Protein AF-A0A2V8E215-F1 (afdb_monomer_lite)

Structure (mmCIF, N/CA/C/O backbone):
data_AF-A0A2V8E215-F1
#
_entry.id   AF-A0A2V8E215-F1
#
loop_
_atom_site.group_PDB
_atom_site.id
_atom_site.type_symbol
_atom_site.label_atom_id
_atom_site.label_alt_id
_atom_site.label_comp_id
_atom_site.label_asym_id
_atom_site.label_entity_id
_atom_site.label_seq_id
_atom_site.pdbx_PDB_ins_code
_atom_site.Cartn_x
_atom_site.Cartn_y
_atom_site.Cartn_z
_atom_site.occupancy
_atom_site.B_iso_or_equiv
_atom_site.auth_seq_id
_atom_site.auth_comp_id
_atom_site.auth_asym_id
_atom_site.auth_atom_id
_atom_site.pdbx_PDB_model_num
ATOM 1 N N . MET A 1 1 ? 35.241 -33.578 40.414 1.00 34.91 1 MET A N 1
ATOM 2 C CA . MET A 1 1 ? 35.474 -34.352 39.173 1.00 34.91 1 MET A CA 1
ATOM 3 C C . MET A 1 1 ? 35.827 -33.346 38.079 1.00 34.91 1 MET A C 1
ATOM 5 O O . MET A 1 1 ? 34.933 -32.633 37.658 1.00 34.91 1 MET A O 1
ATOM 9 N N . TRP A 1 2 ? 37.098 -32.922 37.975 1.00 32.09 2 TRP A N 1
ATOM 10 C CA . TRP A 1 2 ? 38.160 -33.421 37.055 1.00 32.09 2 TRP A CA 1
ATOM 11 C C . TRP A 1 2 ? 37.768 -33.309 35.569 1.00 32.09 2 TRP A C 1
ATOM 13 O O . TRP A 1 2 ? 36.709 -33.813 35.231 1.00 32.09 2 TRP A O 1
ATOM 23 N N . SER A 1 3 ? 38.526 -32.801 34.587 1.00 36.16 3 SER A N 1
ATOM 24 C CA . SER A 1 3 ? 39.755 -31.987 34.390 1.00 36.16 3 SER A CA 1
ATOM 25 C C . SER A 1 3 ? 39.821 -31.780 32.850 1.00 36.16 3 SER A C 1
ATOM 27 O O . SER A 1 3 ? 39.514 -32.712 32.121 1.00 36.16 3 SER A O 1
ATOM 29 N N . ARG A 1 4 ? 39.906 -30.565 32.289 1.00 43.28 4 ARG A N 1
ATOM 30 C CA . ARG A 1 4 ? 41.090 -29.861 31.728 1.00 43.28 4 ARG A CA 1
ATOM 31 C C . ARG A 1 4 ? 42.016 -30.621 30.732 1.00 43.28 4 ARG A C 1
ATOM 33 O O . ARG A 1 4 ? 42.616 -31.621 31.113 1.00 43.28 4 ARG A O 1
ATOM 40 N N . THR A 1 5 ? 42.321 -29.927 29.608 1.00 42.72 5 THR A N 1
ATOM 41 C CA . THR A 1 5 ? 43.557 -29.943 28.745 1.00 42.72 5 THR A CA 1
ATOM 42 C C . THR A 1 5 ? 43.636 -31.042 27.640 1.00 42.72 5 THR A C 1
ATOM 44 O O . THR A 1 5 ? 43.178 -32.142 27.891 1.00 42.72 5 THR A O 1
ATOM 47 N N . THR A 1 6 ? 44.144 -30.888 26.391 1.00 36.69 6 THR A N 1
ATOM 48 C CA . THR A 1 6 ? 45.171 -29.991 25.792 1.00 36.69 6 THR A CA 1
ATOM 49 C C . THR A 1 6 ? 45.180 -29.988 24.236 1.00 36.69 6 THR A C 1
ATOM 51 O O . THR A 1 6 ? 44.771 -30.946 23.593 1.00 36.69 6 THR A O 1
ATOM 54 N N . ILE A 1 7 ? 45.739 -28.893 23.702 1.00 42.56 7 ILE A N 1
ATOM 55 C CA . ILE A 1 7 ? 46.299 -28.496 22.382 1.00 42.56 7 ILE A CA 1
ATOM 56 C C . ILE A 1 7 ? 47.222 -29.526 21.681 1.00 42.56 7 ILE A C 1
ATOM 58 O O . ILE A 1 7 ? 48.009 -30.145 22.387 1.00 42.56 7 ILE A O 1
ATOM 62 N N . HIS A 1 8 ? 47.266 -29.558 20.327 1.00 30.64 8 HIS A N 1
ATOM 63 C CA . HIS A 1 8 ? 48.506 -29.652 19.502 1.00 30.64 8 HIS A CA 1
ATOM 64 C C . HIS A 1 8 ? 48.296 -29.409 17.977 1.00 30.64 8 HIS A C 1
ATOM 66 O O . HIS A 1 8 ? 47.576 -30.137 17.305 1.00 30.64 8 HIS A O 1
ATOM 72 N N . SER A 1 9 ? 49.007 -28.398 17.462 1.00 34.16 9 SER A N 1
ATOM 73 C CA . SER A 1 9 ? 49.649 -28.266 16.128 1.00 34.16 9 SER A CA 1
ATOM 74 C C . SER A 1 9 ? 51.180 -28.229 16.412 1.00 34.16 9 SER A C 1
ATOM 76 O O . SER A 1 9 ? 51.481 -27.994 17.589 1.00 34.16 9 SER A O 1
ATOM 78 N N . PRO A 1 10 ? 52.168 -28.342 15.472 1.00 55.50 10 PRO A N 1
ATOM 79 C CA . PRO A 1 10 ? 52.138 -27.885 14.066 1.00 55.50 10 PRO A CA 1
ATOM 80 C C . PRO A 1 10 ? 53.111 -28.582 13.042 1.00 55.50 10 PRO A C 1
ATOM 82 O O . PRO A 1 10 ? 53.795 -29.547 13.352 1.00 55.50 10 PRO A O 1
ATOM 85 N N . GLN A 1 11 ? 53.212 -27.962 11.848 1.00 35.22 11 GLN A N 1
ATOM 86 C CA . GLN A 1 11 ? 54.405 -27.738 10.983 1.00 35.22 11 GLN A CA 1
ATOM 87 C C . GLN A 1 11 ? 54.803 -28.652 9.785 1.00 35.22 11 GLN A C 1
ATOM 89 O O . GLN A 1 11 ? 55.190 -29.802 9.925 1.00 35.22 11 GLN A O 1
ATOM 94 N N . CYS A 1 12 ? 54.863 -27.967 8.622 1.00 28.34 12 CYS A N 1
ATOM 95 C CA . CYS A 1 12 ? 55.932 -27.859 7.602 1.00 28.34 12 CYS A CA 1
ATOM 96 C C . CYS A 1 12 ? 56.449 -29.060 6.782 1.00 28.34 12 CYS A C 1
ATOM 98 O O . CYS A 1 12 ? 57.133 -29.935 7.297 1.00 28.34 12 CYS A O 1
ATOM 100 N N . SER A 1 13 ? 56.389 -28.920 5.444 1.00 29.47 13 SER A N 1
ATOM 101 C CA . SER A 1 13 ? 57.581 -28.980 4.559 1.00 29.47 13 SER A CA 1
ATOM 102 C C . SER A 1 13 ? 57.294 -28.555 3.096 1.00 29.47 13 SER A C 1
ATOM 104 O O . SER A 1 13 ? 56.467 -29.121 2.394 1.00 29.47 13 SER A O 1
ATOM 106 N N . ARG A 1 14 ? 58.027 -27.528 2.642 1.00 34.22 14 ARG A N 1
ATOM 107 C CA . ARG A 1 14 ? 58.521 -27.266 1.261 1.00 34.22 14 ARG A CA 1
ATOM 108 C C . ARG A 1 14 ? 59.983 -27.801 1.211 1.00 34.22 14 ARG A C 1
ATOM 110 O O . ARG A 1 14 ? 60.491 -28.004 2.318 1.00 34.22 14 ARG A O 1
ATOM 117 N N . PRO A 1 15 ? 60.732 -27.939 0.073 1.00 54.72 15 PRO A N 1
ATOM 118 C CA . PRO A 1 15 ? 60.875 -26.921 -0.999 1.00 54.72 15 PRO A CA 1
ATOM 119 C C . PRO A 1 15 ? 61.371 -27.374 -2.419 1.00 54.72 15 PRO A C 1
ATOM 121 O O . PRO A 1 15 ? 61.569 -28.555 -2.674 1.00 54.72 15 PRO A O 1
ATOM 124 N N . ARG A 1 16 ? 61.688 -26.351 -3.256 1.00 34.25 16 ARG A N 1
ATOM 125 C CA . ARG A 1 16 ? 62.634 -26.256 -4.418 1.00 34.25 16 ARG A CA 1
ATOM 126 C C . ARG A 1 16 ? 62.145 -26.687 -5.818 1.00 34.25 16 ARG A C 1
ATOM 128 O O . ARG A 1 16 ? 61.412 -27.650 -5.922 1.00 34.25 16 ARG A O 1
ATOM 135 N N . SER A 1 17 ? 62.557 -26.093 -6.953 1.00 34.53 17 SER A N 1
ATOM 136 C CA . SER A 1 17 ? 63.258 -24.837 -7.342 1.00 34.53 17 SER A CA 1
ATOM 137 C C . SER A 1 17 ? 63.481 -24.830 -8.879 1.00 34.53 17 SER A C 1
ATOM 139 O O . SER A 1 17 ? 63.434 -25.900 -9.475 1.00 34.53 17 SER A O 1
ATOM 141 N N . SER A 1 18 ? 63.891 -23.673 -9.441 1.00 32.16 18 SER A N 1
ATOM 142 C CA . SER A 1 18 ? 64.603 -23.428 -10.734 1.00 32.16 18 SER A CA 1
ATOM 143 C C . SER A 1 18 ? 63.703 -23.158 -11.969 1.00 32.16 18 SER A C 1
ATOM 145 O O . SER A 1 18 ? 62.856 -23.979 -12.288 1.00 32.16 18 SER A O 1
ATOM 147 N N . SER A 1 19 ? 63.622 -21.924 -12.516 1.00 34.72 19 SER A N 1
ATOM 148 C CA . SER A 1 19 ? 64.576 -21.102 -13.332 1.00 34.72 19 SER A CA 1
ATOM 149 C C . SER A 1 19 ? 64.247 -21.249 -14.834 1.00 34.72 19 SER A C 1
ATOM 151 O O . SER A 1 19 ? 63.934 -22.359 -15.231 1.00 34.72 19 SER A O 1
ATOM 153 N N . SER A 1 20 ? 64.334 -20.307 -15.780 1.00 34.75 20 SER A N 1
ATOM 154 C CA . SER A 1 20 ? 64.657 -18.871 -15.908 1.00 34.75 20 SER A CA 1
ATOM 155 C C . SER A 1 20 ? 64.659 -18.545 -17.430 1.00 34.75 20 SER A C 1
ATOM 157 O O . SER A 1 20 ? 64.735 -19.480 -18.222 1.00 34.75 20 SER A O 1
ATOM 159 N N . CYS A 1 21 ? 64.717 -17.250 -17.799 1.00 29.28 21 CYS A N 1
ATOM 160 C CA . CYS A 1 21 ? 65.155 -16.669 -19.100 1.00 29.28 21 CYS A CA 1
ATOM 161 C C . CYS A 1 21 ? 64.107 -16.600 -20.246 1.00 29.28 21 CYS A C 1
ATOM 163 O O . CYS A 1 21 ? 63.598 -17.627 -20.668 1.00 29.28 21 CYS A O 1
ATOM 165 N N . SER A 1 22 ? 63.582 -15.440 -20.687 1.00 34.72 22 SER A N 1
ATOM 166 C CA . SER A 1 22 ? 64.134 -14.176 -21.259 1.00 34.72 22 SER A CA 1
ATOM 167 C C . SER A 1 22 ? 64.090 -14.101 -22.803 1.00 34.72 22 SER A C 1
ATOM 169 O O . SER A 1 22 ? 64.659 -14.950 -23.474 1.00 34.72 22 SER A O 1
ATOM 171 N N . ALA A 1 23 ? 63.442 -13.043 -23.334 1.00 31.84 23 ALA A N 1
ATOM 172 C CA . ALA A 1 23 ? 63.911 -12.111 -24.389 1.00 31.84 23 ALA A CA 1
ATOM 173 C C . ALA A 1 23 ? 62.813 -11.627 -25.379 1.00 31.84 23 ALA A C 1
ATOM 175 O O . ALA A 1 23 ? 62.079 -12.412 -25.969 1.00 31.84 23 ALA A O 1
ATOM 176 N N . CYS A 1 24 ? 62.750 -10.297 -25.546 1.00 31.42 24 CYS A N 1
ATOM 177 C CA . CYS A 1 24 ? 61.963 -9.493 -26.502 1.00 31.42 24 CYS A CA 1
ATOM 178 C C . CYS A 1 24 ? 62.697 -9.358 -27.882 1.00 31.42 24 CYS A C 1
ATOM 180 O O . CYS A 1 24 ? 63.672 -10.070 -28.097 1.00 31.42 24 CYS A O 1
ATOM 182 N N . PRO A 1 25 ? 62.449 -8.323 -28.723 1.00 61.31 25 PRO A N 1
ATOM 183 C CA . PRO A 1 25 ? 61.347 -8.084 -29.678 1.00 61.31 25 PRO A CA 1
ATOM 184 C C . PRO A 1 25 ? 61.861 -7.766 -31.119 1.00 61.31 25 PRO A C 1
ATOM 186 O O . PRO A 1 25 ? 63.065 -7.654 -31.332 1.00 61.31 25 PRO A O 1
ATOM 189 N N . GLY A 1 26 ? 60.984 -7.482 -32.102 1.00 31.62 26 GLY A N 1
ATOM 190 C CA . GLY A 1 26 ? 61.411 -6.682 -33.270 1.00 31.62 26 GLY A CA 1
ATOM 191 C C . GLY A 1 26 ? 60.550 -6.664 -34.546 1.00 31.62 26 GLY A C 1
ATOM 192 O O . GLY A 1 26 ? 60.222 -7.706 -35.093 1.00 31.62 26 GLY A O 1
ATOM 193 N N . ALA A 1 27 ? 60.356 -5.433 -35.052 1.00 32.19 27 ALA A N 1
ATOM 194 C CA . ALA A 1 27 ? 60.267 -4.999 -36.462 1.00 32.19 27 ALA A CA 1
ATOM 195 C C . ALA A 1 27 ? 58.908 -4.934 -37.218 1.00 32.19 27 ALA A C 1
ATOM 197 O O . ALA A 1 27 ? 58.490 -5.847 -37.917 1.00 32.19 27 ALA A O 1
ATOM 198 N N . SER A 1 28 ? 58.277 -3.750 -37.129 1.00 36.12 28 SER A N 1
ATOM 199 C CA . SER A 1 28 ? 57.939 -2.802 -38.225 1.00 36.12 28 SER A CA 1
ATOM 200 C C . SER A 1 28 ? 58.040 -3.262 -39.696 1.00 36.12 28 SER A C 1
ATOM 202 O O . SER A 1 28 ? 59.124 -3.654 -40.106 1.00 36.12 28 SER A O 1
ATOM 204 N N . ILE A 1 29 ? 56.997 -2.974 -40.508 1.00 35.50 29 ILE A N 1
ATOM 205 C CA . ILE A 1 29 ? 57.019 -2.189 -41.779 1.00 35.50 29 ILE A CA 1
ATOM 206 C C . ILE A 1 29 ? 55.559 -1.884 -42.246 1.00 35.50 29 ILE A C 1
ATOM 208 O O . ILE A 1 29 ? 54.687 -2.746 -42.228 1.00 35.50 29 ILE A O 1
ATOM 212 N N . ARG A 1 30 ? 55.298 -0.621 -42.628 1.00 38.44 30 ARG A N 1
ATOM 213 C CA . ARG A 1 30 ? 54.101 -0.027 -43.304 1.00 38.44 30 ARG A CA 1
ATOM 214 C C . ARG A 1 30 ? 54.306 -0.049 -44.849 1.00 38.44 30 ARG A C 1
ATOM 216 O O . ARG A 1 30 ? 55.418 -0.368 -45.251 1.00 38.44 30 ARG A O 1
ATOM 223 N N . PRO A 1 31 ? 53.457 0.553 -45.721 1.00 56.72 31 PRO A N 1
ATOM 224 C CA . PRO A 1 31 ? 51.984 0.694 -45.816 1.00 56.72 31 PRO A CA 1
ATOM 225 C C . PRO A 1 31 ? 51.452 0.401 -47.260 1.00 56.72 31 PRO A C 1
ATOM 227 O O . PRO A 1 31 ? 52.256 0.269 -48.172 1.00 56.72 31 PRO A O 1
ATOM 230 N N . ALA A 1 32 ? 50.126 0.417 -47.513 1.00 35.56 32 ALA A N 1
ATOM 231 C CA . ALA A 1 32 ? 49.523 1.003 -48.739 1.00 35.56 32 ALA A CA 1
ATOM 232 C C . ALA A 1 32 ? 47.973 0.937 -48.797 1.00 35.56 32 ALA A C 1
ATOM 234 O O . ALA A 1 32 ? 47.359 -0.061 -48.439 1.00 35.56 32 ALA A O 1
ATOM 235 N N . SER A 1 33 ? 47.401 2.024 -49.338 1.00 37.78 33 SER A N 1
ATOM 236 C CA . SER A 1 33 ? 46.150 2.165 -50.122 1.00 37.78 33 SER A CA 1
ATOM 237 C C . SER A 1 33 ? 44.753 1.919 -49.504 1.00 37.78 33 SER A C 1
ATOM 239 O O . SER A 1 33 ? 44.232 0.811 -49.470 1.00 37.78 33 SER A O 1
ATOM 241 N N . ARG A 1 34 ? 44.092 3.044 -49.174 1.00 39.44 34 ARG A N 1
ATOM 242 C CA . ARG A 1 34 ? 42.661 3.375 -49.441 1.00 39.44 34 ARG A CA 1
ATOM 243 C C . ARG A 1 34 ? 42.437 3.609 -50.966 1.00 39.44 34 ARG A C 1
ATOM 245 O O . ARG A 1 34 ? 43.461 3.646 -51.648 1.00 39.44 34 ARG A O 1
ATOM 252 N N . PRO A 1 35 ? 41.227 3.914 -51.520 1.00 50.28 35 PRO A N 1
ATOM 253 C CA . PRO A 1 35 ? 39.895 4.170 -50.912 1.00 50.28 35 PRO A CA 1
ATOM 254 C C . PRO A 1 35 ? 38.684 3.510 -51.637 1.00 50.28 35 PRO A C 1
ATOM 256 O O . PRO A 1 35 ? 38.792 3.107 -52.787 1.00 50.28 35 PRO A O 1
ATOM 259 N N . ALA A 1 36 ? 37.487 3.536 -51.030 1.00 35.44 36 ALA A N 1
ATOM 260 C CA . ALA A 1 36 ? 36.226 3.746 -51.765 1.00 35.44 36 ALA A CA 1
ATOM 261 C C . ALA A 1 36 ? 35.088 4.178 -50.822 1.00 35.44 36 ALA A C 1
ATOM 263 O O . ALA A 1 36 ? 34.674 3.447 -49.925 1.00 35.44 36 ALA A O 1
ATOM 264 N N . THR A 1 37 ? 34.604 5.394 -51.046 1.00 41.62 37 THR A N 1
ATOM 265 C CA . THR A 1 37 ? 33.376 5.995 -50.506 1.00 41.62 37 THR A CA 1
ATOM 266 C C . THR A 1 37 ? 32.181 5.560 -51.368 1.00 41.62 37 THR A C 1
ATOM 268 O O . THR A 1 37 ? 32.361 5.353 -52.569 1.00 41.62 37 THR A O 1
ATOM 271 N N . PRO A 1 38 ? 30.949 5.557 -50.834 1.00 48.75 38 PRO A N 1
ATOM 272 C CA . PRO A 1 38 ? 29.887 6.221 -51.590 1.00 48.75 38 PRO A CA 1
ATOM 273 C C . PRO A 1 38 ? 29.023 7.138 -50.716 1.00 48.75 38 PRO A C 1
ATOM 275 O O . PRO A 1 38 ? 28.627 6.806 -49.601 1.00 48.75 38 PRO A O 1
ATOM 278 N N . GLN A 1 39 ? 28.746 8.318 -51.266 1.00 41.28 39 GLN A N 1
ATOM 279 C CA . GLN A 1 39 ? 27.777 9.297 -50.779 1.00 41.28 39 GLN A CA 1
ATOM 280 C C . GLN A 1 39 ? 26.418 9.135 -51.504 1.00 41.28 39 GLN A C 1
ATOM 282 O O . GLN A 1 39 ? 26.340 8.411 -52.498 1.00 41.28 39 GLN A O 1
ATOM 287 N N . PRO A 1 40 ? 25.343 9.771 -50.995 1.00 49.12 40 PRO A N 1
ATOM 288 C CA . PRO A 1 40 ? 23.952 9.390 -51.230 1.00 49.12 40 PRO A CA 1
ATOM 289 C C . PRO A 1 40 ? 23.326 10.098 -52.437 1.00 49.12 40 PRO A C 1
ATOM 291 O O . PRO A 1 40 ? 23.735 11.195 -52.813 1.00 49.12 40 PRO A O 1
ATOM 294 N N . THR A 1 41 ? 22.260 9.517 -52.993 1.00 39.25 41 THR A N 1
ATOM 295 C CA . THR A 1 41 ? 21.369 10.207 -53.935 1.00 39.25 41 THR A CA 1
ATOM 296 C C . THR A 1 41 ? 19.912 10.100 -53.482 1.00 39.25 41 THR A C 1
ATOM 298 O O . THR A 1 41 ? 19.399 9.024 -53.194 1.00 39.25 41 THR A O 1
ATOM 301 N N . SER A 1 42 ? 19.262 11.259 -53.439 1.00 40.28 42 SER A N 1
ATOM 302 C CA . SER A 1 42 ? 17.817 11.499 -53.347 1.00 40.28 42 SER A CA 1
ATOM 303 C C . SER A 1 42 ? 17.498 12.615 -54.364 1.00 40.28 42 SER A C 1
ATOM 305 O O . SER A 1 42 ? 18.421 13.282 -54.831 1.00 40.28 42 SER A O 1
ATOM 307 N N . PRO A 1 43 ? 16.231 12.999 -54.586 1.00 55.28 43 PRO A N 1
ATOM 308 C CA . PRO A 1 43 ? 15.152 12.250 -55.221 1.00 55.28 43 PRO A CA 1
ATOM 309 C C . PRO A 1 43 ? 14.660 12.973 -56.498 1.00 55.28 43 PRO A C 1
ATOM 311 O O . PRO A 1 43 ? 14.837 14.181 -56.652 1.00 55.28 43 PRO A O 1
ATOM 314 N N . CYS A 1 44 ? 13.962 12.268 -57.394 1.00 34.03 44 CYS A N 1
ATOM 315 C CA . CYS A 1 44 ? 13.222 12.898 -58.493 1.00 34.03 44 CYS A CA 1
ATOM 316 C C . CYS A 1 44 ? 11.710 12.716 -58.355 1.00 34.03 44 CYS A C 1
ATOM 318 O O . CYS A 1 44 ? 11.194 11.735 -57.829 1.00 34.03 44 CYS A O 1
ATOM 320 N N . ARG A 1 45 ? 11.030 13.765 -58.803 1.00 33.62 45 ARG A N 1
ATOM 321 C CA . ARG A 1 45 ? 9.644 14.154 -58.576 1.00 33.62 45 ARG A CA 1
ATOM 322 C C . ARG A 1 45 ? 8.836 13.889 -59.855 1.00 33.62 45 ARG A C 1
ATOM 324 O O . ARG A 1 45 ? 9.372 14.067 -60.941 1.00 33.62 45 ARG A O 1
ATOM 331 N N . ARG A 1 46 ? 7.522 13.706 -59.661 1.00 33.91 46 ARG A N 1
ATOM 332 C CA . ARG A 1 46 ? 6.367 14.118 -60.500 1.00 33.91 46 ARG A CA 1
ATOM 333 C C . ARG A 1 46 ? 5.639 13.100 -61.404 1.00 33.91 46 ARG A C 1
ATOM 335 O O . ARG A 1 46 ? 6.208 12.520 -62.314 1.00 33.91 46 ARG A O 1
ATOM 342 N N . SER A 1 47 ? 4.310 13.159 -61.197 1.00 33.69 47 SER A N 1
ATOM 343 C CA . SER A 1 47 ? 3.156 13.026 -62.117 1.00 33.69 47 SER A CA 1
ATOM 344 C C . SER A 1 47 ? 2.852 11.647 -62.711 1.00 33.69 47 SER A C 1
ATOM 346 O O . SER A 1 47 ? 3.733 11.022 -63.266 1.00 33.69 47 SER A O 1
ATOM 348 N N . GLY A 1 48 ? 1.615 11.145 -62.709 1.00 30.70 48 GLY A N 1
ATOM 349 C CA . GLY A 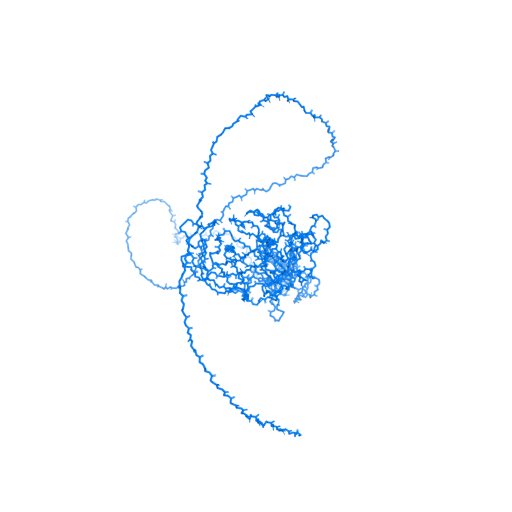1 48 ? 0.325 11.694 -62.288 1.00 30.70 48 GLY A CA 1
ATOM 350 C C . GLY A 1 48 ? -0.833 10.844 -62.846 1.00 30.70 48 GLY A C 1
ATOM 351 O O . GLY A 1 48 ? -0.595 9.919 -63.609 1.00 30.70 48 GLY A O 1
ATOM 352 N N . GLN A 1 49 ? -2.057 11.272 -62.512 1.00 36.19 49 GLN A N 1
ATOM 353 C CA . GLN A 1 49 ? -3.360 10.952 -63.130 1.00 36.19 49 GLN A CA 1
ATOM 354 C C . GLN A 1 49 ? -4.104 9.678 -62.687 1.00 36.19 49 GLN A C 1
ATOM 356 O O . GLN A 1 49 ? -3.584 8.572 -62.734 1.00 36.19 49 GLN A O 1
ATOM 361 N N . GLY A 1 50 ? -5.382 9.877 -62.324 1.00 30.48 50 GLY A N 1
ATOM 362 C CA . GLY A 1 50 ? -6.381 8.811 -62.202 1.00 30.48 50 GLY A CA 1
ATOM 363 C C . GLY A 1 50 ? -7.503 9.047 -61.180 1.00 30.48 50 GLY A C 1
ATOM 364 O O . GLY A 1 50 ? -7.648 8.247 -60.266 1.00 30.48 50 GLY A O 1
ATOM 365 N N . ALA A 1 51 ? -8.293 10.120 -61.317 1.00 34.84 51 ALA A N 1
ATOM 366 C CA . ALA A 1 51 ? -9.670 10.180 -60.782 1.00 34.84 51 ALA A CA 1
ATOM 367 C C . ALA A 1 51 ? -10.630 9.491 -61.788 1.00 34.84 51 ALA A C 1
ATOM 369 O O . ALA A 1 51 ? -10.261 9.418 -62.964 1.00 34.84 51 ALA A O 1
ATOM 370 N N . PRO A 1 52 ? -11.812 8.967 -61.388 1.00 51.94 52 PRO A N 1
ATOM 371 C CA . PRO A 1 52 ? -13.012 9.793 -61.119 1.00 51.94 52 PRO A CA 1
ATOM 372 C C . PRO A 1 52 ? -13.824 9.319 -59.886 1.00 51.94 52 PRO A C 1
ATOM 374 O O . PRO A 1 52 ? -13.795 8.157 -59.504 1.00 51.94 52 PRO A O 1
ATOM 377 N N . ASP A 1 53 ? -14.387 10.209 -59.067 1.00 37.09 53 ASP A N 1
ATOM 378 C CA . ASP A 1 53 ? -15.734 10.817 -59.141 1.00 37.09 53 ASP A CA 1
ATOM 379 C C . ASP A 1 53 ? -16.915 9.830 -59.295 1.00 37.09 53 ASP A C 1
ATOM 381 O O . ASP A 1 53 ? -17.205 9.343 -60.386 1.00 37.09 53 ASP A O 1
ATOM 385 N N . SER A 1 54 ? -17.676 9.630 -58.208 1.00 40.31 54 SER A N 1
ATOM 386 C CA . SER A 1 54 ? -19.107 9.315 -58.293 1.00 40.31 54 SER A CA 1
ATOM 387 C C . SER A 1 54 ? -19.891 9.817 -57.071 1.00 40.31 54 SER A C 1
ATOM 389 O O . SER A 1 54 ? -19.879 9.256 -55.976 1.00 40.31 54 SER A O 1
ATOM 391 N N . ARG A 1 55 ? -20.599 10.911 -57.339 1.00 35.22 55 ARG A N 1
ATOM 392 C CA . ARG A 1 55 ? -21.695 11.587 -56.635 1.00 35.22 55 ARG A CA 1
ATOM 393 C C . ARG A 1 55 ? -22.740 10.714 -55.906 1.00 35.22 55 ARG A C 1
ATOM 395 O O . ARG A 1 55 ? -23.241 9.734 -56.439 1.00 35.22 55 ARG A O 1
ATOM 402 N N . ARG A 1 56 ? -23.243 11.317 -54.813 1.00 38.53 56 ARG A N 1
ATOM 403 C CA . ARG A 1 56 ? -24.646 11.408 -54.323 1.00 38.53 56 ARG A CA 1
ATOM 404 C C . ARG A 1 56 ? -25.467 10.118 -54.145 1.00 38.53 56 ARG A C 1
ATOM 406 O O . ARG A 1 56 ? -25.921 9.540 -55.123 1.00 38.53 56 ARG A O 1
ATOM 413 N N . ARG A 1 57 ? -26.014 9.955 -52.927 1.00 34.69 57 ARG A N 1
ATOM 414 C CA . ARG A 1 57 ? -27.480 9.905 -52.698 1.00 34.69 57 ARG A CA 1
ATOM 415 C C . ARG A 1 57 ? -27.860 10.146 -51.229 1.00 34.69 57 ARG A C 1
ATOM 417 O O . ARG A 1 57 ? -27.339 9.519 -50.320 1.00 34.69 57 ARG A O 1
ATOM 424 N N . ARG A 1 58 ? -28.803 11.075 -51.039 1.00 39.38 58 ARG A N 1
ATOM 425 C CA . ARG A 1 58 ? -29.623 11.274 -49.832 1.00 39.38 58 ARG A CA 1
ATOM 426 C C . ARG A 1 58 ? -30.765 10.246 -49.808 1.00 39.38 58 ARG A C 1
ATOM 428 O O . ARG A 1 58 ? -31.314 9.984 -50.876 1.00 39.38 58 ARG A O 1
ATOM 435 N N . ARG A 1 59 ? -31.167 9.793 -48.612 1.00 33.22 59 ARG A N 1
ATOM 436 C CA . ARG A 1 59 ? -32.523 9.389 -48.129 1.00 33.22 59 ARG A CA 1
ATOM 437 C C . ARG A 1 59 ? -32.309 8.806 -46.715 1.00 33.22 59 ARG A C 1
ATOM 439 O O . ARG A 1 59 ? -31.445 7.958 -46.576 1.00 33.22 59 ARG A O 1
ATOM 446 N N . ALA A 1 60 ? -32.794 9.367 -45.605 1.00 34.75 60 ALA A N 1
ATOM 447 C CA . ALA A 1 60 ? -34.161 9.651 -45.144 1.00 34.75 60 ALA A CA 1
ATOM 448 C C . ALA A 1 60 ? -35.003 8.390 -44.851 1.00 34.75 60 ALA A C 1
ATOM 450 O O . ALA A 1 60 ? -35.207 7.591 -45.760 1.00 34.75 60 ALA A O 1
ATOM 451 N N . LEU A 1 61 ? -35.568 8.367 -43.624 1.00 35.47 61 LEU A N 1
ATOM 452 C CA . LEU A 1 61 ? -36.579 7.453 -43.039 1.00 35.47 61 LEU A CA 1
ATOM 453 C C . LEU A 1 61 ? -35.984 6.116 -42.537 1.00 35.47 61 LEU A C 1
ATOM 455 O O . LEU A 1 61 ? -35.119 5.560 -43.192 1.00 35.47 61 LEU A O 1
ATOM 459 N N . SER A 1 62 ? -36.320 5.559 -41.368 1.00 32.09 62 SER A N 1
ATOM 460 C CA . SER A 1 62 ? -37.581 5.580 -40.610 1.00 32.09 62 SER A CA 1
ATOM 461 C C . SER A 1 62 ? -37.387 5.065 -39.168 1.00 32.09 62 SER A C 1
ATOM 463 O O . SER A 1 62 ? -36.580 4.174 -38.919 1.00 32.09 62 SER A O 1
ATOM 465 N N . ARG A 1 63 ? -38.192 5.602 -38.237 1.00 35.31 63 ARG A N 1
ATOM 466 C CA . ARG A 1 63 ? -38.527 5.023 -36.917 1.00 35.31 63 ARG A CA 1
ATOM 467 C C . ARG A 1 63 ? -39.203 3.644 -37.061 1.00 35.31 63 ARG A C 1
ATOM 469 O O . ARG A 1 63 ? -39.800 3.387 -38.105 1.00 35.31 63 ARG A O 1
ATOM 476 N N . PRO A 1 64 ? -39.245 2.849 -35.975 1.00 42.41 64 PRO A N 1
ATOM 477 C CA . PRO A 1 64 ? -40.555 2.616 -35.359 1.00 42.41 64 PRO A CA 1
ATOM 478 C C . PRO A 1 64 ? -40.564 2.712 -33.816 1.00 42.41 64 PRO A C 1
ATOM 480 O O . PRO A 1 64 ? -39.789 2.085 -33.104 1.00 42.41 64 PRO A O 1
ATOM 483 N N . THR A 1 65 ? -41.493 3.538 -33.335 1.00 32.38 65 THR A N 1
ATOM 484 C CA . THR A 1 65 ? -42.430 3.343 -32.203 1.00 32.38 65 THR A CA 1
ATOM 485 C C . THR A 1 65 ? -43.156 1.988 -32.318 1.00 32.38 65 THR A C 1
ATOM 487 O O . THR A 1 65 ? -43.379 1.566 -33.443 1.00 32.38 65 THR A O 1
ATOM 490 N N . SER A 1 66 ? -43.649 1.242 -31.327 1.00 31.92 66 SER A N 1
ATOM 491 C CA . SER A 1 66 ? -43.926 1.356 -29.888 1.00 31.92 66 SER A CA 1
ATOM 492 C C . SER A 1 66 ? -44.343 -0.053 -29.424 1.00 31.92 66 SER A C 1
ATOM 494 O O . SER A 1 66 ? -44.945 -0.765 -30.222 1.00 31.92 66 SER A O 1
ATOM 496 N N . ALA A 1 67 ? -44.178 -0.410 -28.148 1.00 32.91 67 ALA A N 1
ATOM 497 C CA . ALA A 1 67 ? -45.218 -1.135 -27.402 1.00 32.91 67 ALA A CA 1
ATOM 498 C C . ALA A 1 67 ? -44.907 -1.111 -25.902 1.00 32.91 67 ALA A C 1
ATOM 500 O O . ALA A 1 67 ? -43.901 -1.638 -25.438 1.00 32.91 67 ALA A O 1
ATOM 501 N N . ALA A 1 68 ? -45.794 -0.447 -25.171 1.00 32.38 68 ALA A N 1
ATOM 502 C CA . ALA A 1 68 ? -45.833 -0.379 -23.727 1.00 32.38 68 ALA A CA 1
ATOM 503 C C . ALA A 1 68 ? -46.561 -1.601 -23.154 1.00 32.38 68 ALA A C 1
ATOM 505 O O . ALA A 1 68 ? -47.550 -2.065 -23.719 1.00 32.38 68 ALA A O 1
ATOM 506 N N . THR A 1 69 ? -46.164 -2.043 -21.966 1.00 31.80 69 THR A N 1
ATOM 507 C CA . THR A 1 69 ? -47.112 -2.597 -20.994 1.00 31.80 69 THR A CA 1
ATOM 508 C C . THR A 1 69 ? -46.678 -2.128 -19.614 1.00 31.80 69 THR A C 1
ATOM 510 O O . THR A 1 69 ? -45.532 -2.302 -19.209 1.00 31.80 69 THR A O 1
ATOM 513 N N . ALA A 1 70 ? -47.589 -1.427 -18.949 1.00 31.44 70 ALA A N 1
ATOM 514 C CA . ALA A 1 70 ? -47.422 -0.854 -17.628 1.00 31.44 70 ALA A CA 1
ATOM 515 C C . ALA A 1 70 ? -48.126 -1.719 -16.570 1.00 31.44 70 ALA A C 1
ATOM 517 O O . ALA A 1 70 ? -48.960 -2.557 -16.903 1.00 31.44 70 ALA A O 1
ATOM 518 N N . ILE A 1 71 ? -47.872 -1.334 -15.312 1.00 29.38 71 ILE A N 1
ATOM 519 C CA . ILE A 1 71 ? -48.638 -1.572 -14.074 1.00 29.38 71 ILE A CA 1
ATOM 520 C C . ILE A 1 71 ? -48.046 -2.665 -13.160 1.00 29.38 71 ILE A C 1
ATOM 522 O O . ILE A 1 71 ? -48.336 -3.843 -13.300 1.00 29.38 71 ILE A O 1
ATOM 526 N N . PHE A 1 72 ? -47.280 -2.251 -12.142 1.00 29.88 72 PHE A N 1
ATOM 527 C CA . PHE A 1 72 ? -47.818 -2.122 -10.779 1.00 29.88 72 PHE A CA 1
ATOM 528 C C . PHE A 1 72 ? -46.939 -1.203 -9.914 1.00 29.88 72 PHE A C 1
ATOM 530 O O . PHE A 1 72 ? -45.713 -1.213 -9.956 1.00 29.88 72 PHE A O 1
ATOM 537 N N . SER A 1 73 ? -47.627 -0.355 -9.163 1.00 32.16 73 SER A N 1
ATOM 538 C CA . SER A 1 73 ? -47.144 0.708 -8.291 1.00 32.16 73 SER A CA 1
ATOM 539 C C . SER A 1 73 ? -46.661 0.210 -6.927 1.00 32.16 73 SER A C 1
ATOM 541 O O . SER A 1 73 ? -47.380 -0.541 -6.275 1.00 32.16 73 SER A O 1
ATOM 543 N N . ALA A 1 74 ? -45.569 0.781 -6.409 1.00 33.75 74 ALA A N 1
ATOM 544 C CA . ALA A 1 74 ? -45.390 0.976 -4.969 1.00 33.75 74 ALA A CA 1
ATOM 545 C C . ALA A 1 74 ? -44.549 2.235 -4.692 1.00 33.75 74 ALA A C 1
ATOM 547 O O . ALA A 1 74 ? -43.370 2.324 -5.022 1.00 33.75 74 ALA A O 1
ATOM 548 N N . ARG A 1 75 ? -45.210 3.230 -4.091 1.00 31.84 75 ARG A N 1
ATOM 549 C CA . ARG A 1 75 ? -44.644 4.466 -3.536 1.00 31.84 75 ARG A CA 1
ATOM 550 C C . ARG A 1 75 ? -43.618 4.159 -2.439 1.00 31.84 75 ARG A C 1
ATOM 552 O O . ARG A 1 75 ? -43.956 3.433 -1.511 1.00 31.84 75 ARG A O 1
ATOM 559 N N . ARG A 1 76 ? -42.479 4.860 -2.448 1.00 35.41 76 ARG A N 1
ATOM 560 C CA . ARG A 1 76 ? -41.817 5.466 -1.269 1.00 35.41 76 ARG A CA 1
ATOM 561 C C . ARG A 1 76 ? -40.809 6.512 -1.769 1.00 35.41 76 ARG A C 1
ATOM 563 O O . ARG A 1 76 ? -40.071 6.257 -2.712 1.00 35.41 76 ARG A O 1
ATOM 570 N N . GLY A 1 77 ? -40.907 7.728 -1.230 1.00 31.44 77 GLY A N 1
ATOM 571 C CA . GLY A 1 77 ? -40.309 8.943 -1.796 1.00 31.44 77 GLY A CA 1
ATOM 572 C C . GLY A 1 77 ? -38.800 9.108 -1.560 1.00 31.44 77 GLY A C 1
ATOM 573 O O . GLY A 1 77 ? -38.243 8.451 -0.683 1.00 31.44 77 GLY A O 1
ATOM 574 N N . PRO A 1 78 ? -38.138 10.012 -2.306 1.00 35.62 78 PRO A N 1
ATOM 575 C CA . PRO A 1 78 ? -36.742 10.353 -2.079 1.00 35.62 78 PRO A CA 1
ATOM 576 C C . PRO A 1 78 ? -36.606 11.540 -1.114 1.00 35.62 78 PRO A C 1
ATOM 578 O O . PRO A 1 78 ? -37.071 12.649 -1.384 1.00 35.62 78 PRO A O 1
ATOM 581 N N . VAL A 1 79 ? -35.916 11.308 0.002 1.00 39.16 79 VAL A N 1
ATOM 582 C CA . VAL A 1 79 ? -35.344 12.364 0.846 1.00 39.16 79 VAL A CA 1
ATOM 583 C C . VAL A 1 79 ? -34.109 12.908 0.126 1.00 39.16 79 VAL A C 1
ATOM 585 O O . VAL A 1 79 ? -33.177 12.166 -0.173 1.00 39.16 79 VAL A O 1
ATOM 588 N N . ARG A 1 80 ? -34.117 14.206 -0.188 1.00 33.16 80 ARG A N 1
ATOM 589 C CA . ARG A 1 80 ? -32.959 14.945 -0.710 1.00 33.16 80 ARG A CA 1
ATOM 590 C C . ARG A 1 80 ? -31.995 15.269 0.439 1.00 33.16 80 ARG A C 1
ATOM 592 O O . ARG A 1 80 ? -32.447 15.893 1.396 1.00 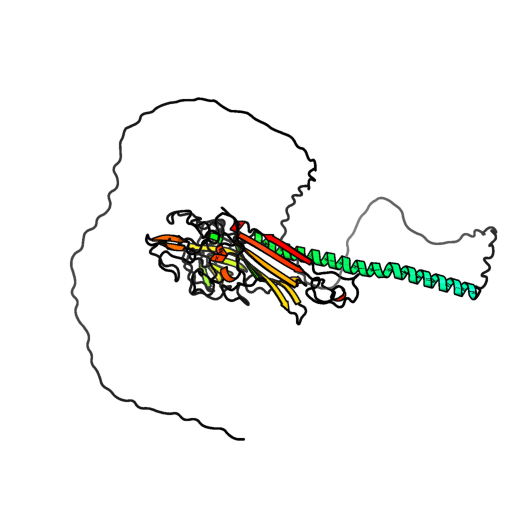33.16 80 ARG A O 1
ATOM 599 N N . PRO A 1 81 ? -30.685 15.003 0.325 1.00 37.94 81 PRO A N 1
ATOM 600 C CA . PRO A 1 81 ? -29.680 15.765 1.045 1.00 37.94 81 PRO A CA 1
ATOM 601 C C . PRO A 1 81 ? -29.163 16.918 0.176 1.00 37.94 81 PRO A C 1
ATOM 603 O O . PRO A 1 81 ? -28.896 16.781 -1.018 1.00 37.94 81 PRO A O 1
ATOM 606 N N . SER A 1 82 ? -29.066 18.082 0.805 1.00 34.66 82 SER A N 1
ATOM 607 C CA . SER A 1 82 ? -28.554 19.335 0.266 1.00 34.66 82 SER A CA 1
ATOM 608 C C . SER A 1 82 ? -27.065 19.258 -0.081 1.00 34.66 82 SER A C 1
ATOM 610 O O . SER A 1 82 ? -26.238 18.892 0.752 1.00 34.66 82 SER A O 1
ATOM 612 N N . LEU A 1 83 ? -26.738 19.692 -1.298 1.00 35.50 83 LEU A N 1
ATOM 613 C CA . LEU A 1 83 ? -25.394 20.027 -1.759 1.00 35.50 83 LEU A CA 1
ATOM 614 C C . LEU A 1 83 ? -24.857 21.236 -0.980 1.00 35.50 83 LEU A C 1
ATOM 616 O O . LEU A 1 83 ? -25.305 22.362 -1.182 1.00 35.50 83 LEU A O 1
ATOM 620 N N . GLY A 1 84 ? -23.879 20.996 -0.111 1.00 30.84 84 GLY A N 1
ATOM 621 C CA . GLY A 1 84 ? -23.016 22.021 0.466 1.00 30.84 84 GLY A CA 1
ATOM 622 C C . GLY A 1 84 ? -21.609 21.876 -0.099 1.00 30.84 84 GLY A C 1
ATOM 623 O O . GLY A 1 84 ? -20.788 21.164 0.464 1.00 30.84 84 GLY A O 1
ATOM 624 N N . ALA A 1 85 ? -21.335 22.538 -1.222 1.00 32.69 85 ALA A N 1
ATOM 625 C CA . ALA A 1 85 ? -19.977 22.752 -1.700 1.00 32.69 85 ALA A CA 1
ATOM 626 C C . ALA A 1 85 ? -19.363 23.916 -0.916 1.00 32.69 85 ALA A C 1
ATOM 628 O O . ALA A 1 85 ? -19.804 25.052 -1.086 1.00 32.69 85 ALA A O 1
ATOM 629 N N . ARG A 1 86 ? -18.348 23.654 -0.084 1.00 33.44 86 ARG A N 1
ATOM 630 C CA . ARG A 1 86 ? -17.349 24.659 0.302 1.00 33.44 86 ARG A CA 1
ATOM 631 C C . ARG A 1 86 ? -15.974 24.021 0.447 1.00 33.44 86 ARG A C 1
ATOM 633 O O . ARG A 1 86 ? -15.755 23.109 1.232 1.00 33.44 86 ARG A O 1
ATOM 640 N N . SER A 1 87 ? -15.090 24.555 -0.374 1.00 32.28 87 SER A N 1
ATOM 641 C CA . SER A 1 87 ? -13.651 24.392 -0.457 1.00 32.28 87 SER A CA 1
ATOM 642 C C . SER A 1 87 ? -12.967 24.673 0.883 1.00 32.28 87 SER A C 1
ATOM 644 O O . SER A 1 87 ? -13.288 25.664 1.536 1.00 32.28 87 SER A O 1
ATOM 646 N N . ALA A 1 88 ? -11.968 23.868 1.236 1.00 33.47 88 ALA A N 1
ATOM 647 C CA . ALA A 1 88 ? -10.995 24.198 2.270 1.00 33.47 88 ALA A CA 1
ATOM 648 C C . ALA A 1 88 ? -9.588 23.890 1.742 1.00 33.47 88 ALA A C 1
ATOM 650 O O . ALA A 1 88 ? -9.072 22.786 1.868 1.00 33.47 88 ALA A O 1
ATOM 651 N N . ALA A 1 89 ? -8.982 24.898 1.114 1.00 35.09 89 ALA A N 1
ATOM 652 C CA . ALA A 1 89 ? -7.555 25.118 1.268 1.00 35.09 89 ALA A CA 1
ATOM 653 C C . ALA A 1 89 ? -7.345 25.605 2.707 1.00 35.09 89 ALA A C 1
ATOM 655 O O . ALA A 1 89 ? -8.110 26.466 3.130 1.00 35.09 89 ALA A O 1
ATOM 656 N N . TRP A 1 90 ? -6.371 25.059 3.436 1.00 30.77 90 TRP A N 1
ATOM 657 C CA . TRP A 1 90 ? -5.567 25.763 4.446 1.00 30.77 90 TRP A CA 1
ATOM 658 C C . TRP A 1 90 ? -4.556 24.780 5.059 1.00 30.77 90 TRP A C 1
ATOM 660 O O . TRP A 1 90 ? -4.868 23.996 5.951 1.00 30.77 90 TRP A O 1
ATOM 670 N N . PHE A 1 91 ? -3.326 24.835 4.551 1.00 34.09 91 PHE A N 1
ATOM 671 C CA . PHE A 1 91 ? -2.129 24.445 5.289 1.00 34.09 91 PHE A CA 1
ATOM 672 C C . PHE A 1 91 ? -1.661 25.654 6.106 1.00 34.09 91 PHE A C 1
ATOM 674 O O . PHE A 1 91 ? -1.695 26.772 5.594 1.00 34.09 91 PHE A O 1
ATOM 681 N N . GLY A 1 92 ? -1.138 25.425 7.315 1.00 31.55 92 GLY A N 1
ATOM 682 C CA . GLY A 1 92 ? -0.116 26.319 7.867 1.00 31.55 92 GLY A CA 1
ATOM 683 C C . GLY A 1 92 ? -0.206 26.677 9.350 1.00 31.55 92 GLY A C 1
ATOM 684 O O . GLY A 1 92 ? -0.726 27.726 9.700 1.00 31.55 92 GLY A O 1
ATOM 685 N N . GLN A 1 93 ? 0.448 25.847 10.168 1.00 36.41 93 GLN A N 1
ATOM 686 C CA . GLN A 1 93 ? 1.425 26.248 11.194 1.00 36.41 93 GLN A CA 1
ATOM 687 C C . GLN A 1 93 ? 0.956 27.046 12.429 1.00 36.41 93 GLN A C 1
ATOM 689 O O . GLN A 1 93 ? 0.701 28.246 12.382 1.00 36.41 93 GLN A O 1
ATOM 694 N N . ARG A 1 94 ? 1.062 26.403 13.601 1.00 30.00 94 ARG A N 1
ATOM 695 C CA . ARG A 1 94 ? 1.456 27.072 14.851 1.00 30.00 94 ARG A CA 1
ATOM 696 C C . ARG A 1 94 ? 2.476 26.217 15.596 1.00 30.00 94 ARG A C 1
ATOM 698 O O . ARG A 1 94 ? 2.138 25.164 16.125 1.00 30.00 94 ARG A O 1
ATOM 705 N N . ALA A 1 95 ? 3.710 26.705 15.630 1.00 33.06 95 ALA A N 1
ATOM 706 C CA . ALA A 1 95 ? 4.696 26.360 16.639 1.00 33.06 95 ALA A CA 1
ATOM 707 C C . ALA A 1 95 ? 4.661 27.452 17.720 1.00 33.06 95 ALA A C 1
ATOM 709 O O . ALA A 1 95 ? 4.694 28.642 17.404 1.00 33.06 95 ALA A O 1
ATOM 710 N N . SER A 1 96 ? 4.562 27.041 18.982 1.00 38.16 96 SER A N 1
ATOM 711 C CA . SER A 1 96 ? 4.838 27.885 20.153 1.00 38.16 96 SER A CA 1
ATOM 712 C C . SER A 1 96 ? 6.340 28.208 20.222 1.00 38.16 96 SER A C 1
ATOM 714 O O . SER A 1 96 ? 7.144 27.456 19.666 1.00 38.16 96 SER A O 1
ATOM 716 N N . PRO A 1 97 ? 6.753 29.269 20.939 1.00 45.53 97 PRO A N 1
ATOM 717 C CA . PRO A 1 97 ? 7.148 29.022 22.327 1.00 45.53 97 PRO A CA 1
ATOM 718 C C . PRO A 1 97 ? 6.834 30.161 23.318 1.00 45.53 97 PRO A C 1
ATOM 720 O O . PRO A 1 97 ? 6.292 31.213 22.992 1.00 45.53 97 PRO A O 1
ATOM 723 N N . ALA A 1 98 ? 7.146 29.847 24.572 1.00 34.75 98 ALA A N 1
ATOM 724 C CA . ALA A 1 98 ? 6.819 30.524 25.812 1.00 34.75 98 ALA A CA 1
ATOM 725 C C . ALA A 1 98 ? 7.608 31.814 26.113 1.00 34.75 98 ALA A C 1
ATOM 727 O O . ALA A 1 98 ? 8.770 31.941 25.751 1.00 34.75 98 ALA A O 1
ATOM 728 N N . GLY A 1 99 ? 6.979 32.664 26.937 1.00 31.70 99 GLY A N 1
ATOM 729 C CA . GLY A 1 99 ? 7.594 33.324 28.095 1.00 31.70 99 GLY A CA 1
ATOM 730 C C . GLY A 1 99 ? 8.437 34.581 27.860 1.00 31.70 99 GLY A C 1
ATOM 731 O O . GLY A 1 99 ? 9.541 34.490 27.351 1.00 31.70 99 GLY A O 1
ATOM 732 N N . ALA A 1 100 ? 7.983 35.725 28.385 1.00 33.53 100 ALA A N 1
ATOM 733 C CA . ALA A 1 100 ? 8.788 36.645 29.204 1.00 33.53 100 ALA A CA 1
ATOM 734 C C . ALA A 1 100 ? 7.960 37.863 29.648 1.00 33.53 100 ALA A C 1
ATOM 736 O O . ALA A 1 100 ? 6.986 38.262 29.019 1.00 33.53 100 ALA A O 1
ATOM 737 N N . ARG A 1 101 ? 8.356 38.396 30.802 1.00 36.56 101 ARG A N 1
ATOM 738 C CA . ARG A 1 101 ? 7.706 39.428 31.612 1.00 36.56 101 ARG A CA 1
ATOM 739 C C . ARG A 1 101 ? 8.014 40.857 31.129 1.00 36.56 101 ARG A C 1
ATOM 741 O O . ARG A 1 101 ? 9.004 41.082 30.451 1.00 36.56 101 ARG A O 1
ATOM 748 N N . HIS A 1 102 ? 7.265 41.784 31.734 1.00 32.97 102 HIS A N 1
ATOM 749 C CA . HIS A 1 102 ? 7.654 43.137 32.170 1.00 32.97 102 HIS A CA 1
ATOM 750 C C . HIS A 1 102 ? 7.483 44.358 31.237 1.00 32.97 102 HIS A C 1
ATOM 752 O O . HIS A 1 102 ? 8.265 44.585 30.331 1.00 32.97 102 HIS A O 1
ATOM 758 N N . ARG A 1 103 ? 6.541 45.209 31.693 1.00 35.09 103 ARG A N 1
ATOM 759 C CA . ARG A 1 103 ? 6.689 46.606 32.179 1.00 35.09 103 ARG A CA 1
ATOM 760 C C . ARG A 1 103 ? 6.783 47.762 31.167 1.00 35.09 103 ARG A C 1
ATOM 762 O O . ARG A 1 103 ? 7.480 47.684 30.172 1.00 35.09 103 ARG A O 1
ATOM 769 N N . GLU A 1 104 ? 6.166 48.866 31.619 1.00 35.62 104 GLU A N 1
ATOM 770 C CA . GLU A 1 104 ? 6.284 50.270 31.172 1.00 35.62 104 GLU A CA 1
ATOM 771 C C . GLU A 1 104 ? 5.547 50.633 29.876 1.00 35.62 104 GLU A C 1
ATOM 773 O O . GLU A 1 104 ? 5.399 49.813 28.988 1.00 35.62 104 GLU A O 1
ATOM 778 N N . SER A 1 105 ? 5.039 51.844 29.652 1.00 37.44 105 SER A N 1
ATOM 779 C CA . SER A 1 105 ? 4.787 53.067 30.429 1.00 37.44 105 SER A CA 1
ATOM 780 C C . SER A 1 105 ? 4.195 54.062 29.412 1.00 37.44 105 SER A C 1
ATOM 782 O O . SER A 1 105 ? 4.618 54.061 28.261 1.00 37.44 105 SER A O 1
ATOM 784 N N . GLY A 1 106 ? 3.282 54.941 29.837 1.00 34.28 106 GLY A N 1
ATOM 785 C CA . GLY A 1 106 ? 3.204 56.303 29.286 1.00 34.28 106 GLY A CA 1
ATOM 786 C C . GLY A 1 106 ? 2.264 56.594 28.102 1.00 34.28 106 GLY A C 1
ATOM 787 O O . GLY A 1 106 ? 2.598 56.353 26.954 1.00 34.28 106 GLY A O 1
ATOM 788 N N . GLY A 1 107 ? 1.152 57.277 28.410 1.00 33.44 107 GLY A N 1
ATOM 789 C CA . GLY A 1 107 ? 0.967 58.696 28.045 1.00 33.44 107 GLY A CA 1
ATOM 790 C C . GLY A 1 107 ? 0.416 59.081 26.657 1.00 33.44 107 GLY A C 1
ATOM 791 O O . GLY A 1 107 ? 1.034 58.814 25.637 1.00 33.44 107 GLY A O 1
ATOM 792 N N . GLY A 1 108 ? -0.674 59.868 26.654 1.00 35.47 108 GLY A N 1
ATOM 793 C CA . GLY A 1 108 ? -1.064 60.773 25.551 1.00 35.47 108 GLY A CA 1
ATOM 794 C C . GLY A 1 108 ? -2.558 60.717 25.185 1.00 35.47 108 GLY A C 1
ATOM 795 O O . GLY A 1 108 ? -2.979 59.807 24.490 1.00 35.47 108 GLY A O 1
ATOM 796 N N . THR A 1 109 ? -3.430 61.535 25.799 1.00 42.16 109 THR A N 1
ATOM 797 C CA . THR A 1 109 ? -3.977 62.848 25.333 1.00 42.16 109 THR A CA 1
ATOM 798 C C . THR A 1 109 ? -5.233 62.764 24.431 1.00 42.16 109 THR A C 1
ATOM 800 O O . THR A 1 109 ? -5.213 62.116 23.397 1.00 42.16 109 THR A O 1
ATOM 803 N N . GLY A 1 110 ? -6.334 63.414 24.871 1.00 34.84 110 GLY A N 1
ATOM 804 C CA . GLY A 1 110 ? -7.710 63.403 24.298 1.00 34.84 110 GLY A CA 1
ATOM 805 C C . GLY A 1 110 ? -7.933 64.278 23.039 1.00 34.84 110 GLY A C 1
ATOM 806 O O . GLY A 1 110 ? -6.933 64.554 22.385 1.00 34.84 110 GLY A O 1
ATOM 807 N N . PRO A 1 111 ? -9.162 64.770 22.680 1.00 50.00 111 PRO A N 1
ATOM 808 C CA . PRO A 1 111 ? -10.405 64.940 23.469 1.00 50.00 111 PRO A CA 1
ATOM 809 C C . PRO A 1 111 ? -11.767 64.497 22.815 1.00 50.00 111 PRO A C 1
ATOM 811 O O . PRO A 1 111 ? -11.835 64.017 21.693 1.00 50.00 111 PRO A O 1
ATOM 814 N N . ARG A 1 112 ? -12.844 64.683 23.612 1.00 44.69 112 ARG A N 1
ATOM 815 C CA . ARG A 1 112 ? -14.329 64.445 23.532 1.00 44.69 112 ARG A CA 1
ATOM 816 C C . ARG A 1 112 ? -15.090 65.025 22.289 1.00 44.69 112 ARG A C 1
ATOM 818 O O . ARG A 1 112 ? -14.430 65.773 21.579 1.00 44.69 112 ARG A O 1
ATOM 825 N N . PRO A 1 113 ? -16.449 64.871 22.070 1.00 53.62 113 PRO A N 1
ATOM 826 C CA . PRO A 1 113 ? -17.555 64.482 23.000 1.00 53.62 113 PRO A CA 1
ATOM 827 C C . PRO A 1 113 ? -18.816 63.687 22.491 1.00 53.62 113 PRO A C 1
ATOM 829 O O . PRO A 1 113 ? -19.090 63.602 21.302 1.00 53.62 113 PRO A O 1
ATOM 832 N N . ARG A 1 114 ? -19.675 63.320 23.485 1.00 43.03 114 ARG A N 1
ATOM 833 C CA . ARG A 1 114 ? -21.166 63.108 23.507 1.00 43.03 114 ARG A CA 1
ATOM 834 C C . ARG A 1 114 ? -21.711 61.797 22.875 1.00 43.03 114 ARG A C 1
ATOM 836 O O . ARG A 1 114 ? -21.282 61.426 21.804 1.00 43.03 114 ARG A O 1
ATOM 843 N N . ARG A 1 115 ? -22.685 61.051 23.439 1.00 40.78 115 ARG A N 1
ATOM 844 C CA . ARG A 1 115 ? -23.896 61.409 24.219 1.00 40.78 115 ARG A CA 1
ATOM 845 C C . ARG A 1 115 ? -24.562 60.139 24.830 1.00 40.78 115 ARG A C 1
ATOM 847 O O . ARG A 1 115 ? -24.720 59.171 24.103 1.00 40.78 115 ARG A O 1
ATOM 854 N N . GLY A 1 116 ? -25.044 60.225 26.084 1.00 35.16 116 GLY A N 1
ATOM 855 C CA . GLY A 1 116 ? -26.123 59.405 26.701 1.00 35.16 116 GLY A CA 1
ATOM 856 C C . GLY A 1 116 ? -25.765 57.962 27.111 1.00 35.16 116 GLY A C 1
ATOM 857 O O . GLY A 1 116 ? -25.088 57.283 26.367 1.00 35.16 116 GLY A O 1
ATOM 858 N N . GLN A 1 117 ? -26.157 57.387 28.252 1.00 48.53 117 GLN A N 1
ATOM 859 C CA . GLN A 1 117 ? -27.113 57.737 29.305 1.00 48.53 117 GLN A CA 1
ATOM 860 C C . GLN A 1 117 ? -26.691 57.069 30.639 1.00 48.53 117 GLN A C 1
ATOM 862 O O . GLN A 1 117 ? -26.169 55.960 30.638 1.00 48.53 117 GLN A O 1
ATOM 867 N N . ALA A 1 118 ? -26.920 57.817 31.729 1.00 43.78 118 ALA A N 1
ATOM 868 C CA . ALA A 1 118 ? -27.124 57.475 33.153 1.00 43.78 118 ALA A CA 1
ATOM 869 C C . ALA A 1 118 ? -26.563 56.136 33.706 1.00 43.78 118 ALA A C 1
ATOM 871 O O . ALA A 1 118 ? -27.017 55.062 33.339 1.00 43.78 118 ALA A O 1
ATOM 872 N N . ALA A 1 119 ? -25.525 56.128 34.557 1.00 40.97 119 ALA A N 1
ATOM 873 C CA . ALA A 1 119 ? -25.508 56.477 35.999 1.00 40.97 119 ALA A CA 1
ATOM 874 C C . ALA A 1 119 ? -26.369 55.517 36.855 1.00 40.97 119 ALA A C 1
ATOM 876 O O . ALA A 1 119 ? -27.589 55.573 36.812 1.00 40.97 119 ALA A O 1
ATOM 877 N N . ARG A 1 120 ? -25.783 54.460 37.437 1.00 39.97 120 ARG A N 1
ATOM 878 C CA . ARG A 1 120 ? -25.049 54.362 38.727 1.00 39.97 120 ARG A CA 1
ATOM 879 C C . ARG A 1 120 ? -25.903 54.546 39.992 1.00 39.97 120 ARG A C 1
ATOM 881 O O . ARG A 1 120 ? -26.485 55.595 40.220 1.00 39.97 120 ARG A O 1
ATOM 888 N N . ARG A 1 121 ? -25.805 53.501 40.829 1.00 45.00 121 ARG A N 1
ATOM 889 C CA . ARG A 1 121 ? -25.743 53.472 42.302 1.00 45.00 121 ARG A CA 1
ATOM 890 C C . ARG A 1 121 ? -25.599 54.837 42.984 1.00 45.00 121 ARG A C 1
ATOM 892 O O . ARG A 1 121 ? -24.646 55.548 42.672 1.00 45.00 121 ARG A O 1
ATOM 899 N N . GLN A 1 122 ? -26.350 55.029 44.067 1.00 40.16 122 GLN A N 1
ATOM 900 C CA . GLN A 1 122 ? -25.753 55.409 45.349 1.00 40.16 122 GLN A CA 1
ATOM 901 C C . GLN A 1 122 ? -26.675 55.099 46.534 1.00 40.16 122 GLN A C 1
ATOM 903 O O . GLN A 1 122 ? -27.847 55.456 46.546 1.00 40.16 122 GLN A O 1
ATOM 908 N N . ASP A 1 123 ? -26.109 54.327 47.456 1.00 40.03 123 ASP A N 1
ATOM 909 C CA . ASP A 1 123 ? -26.059 54.490 48.908 1.00 40.03 123 ASP A CA 1
ATOM 910 C C . ASP A 1 123 ? -27.047 55.427 49.629 1.00 40.03 123 ASP A C 1
ATOM 912 O O . ASP A 1 123 ? -27.204 56.598 49.306 1.00 40.03 123 ASP A O 1
ATOM 916 N N . SER A 1 124 ? -27.588 54.848 50.706 1.00 44.44 124 SER A N 1
ATOM 917 C CA . SER A 1 124 ? -27.733 55.390 52.065 1.00 44.44 124 SER A CA 1
ATOM 918 C C . SER A 1 124 ? -28.345 56.790 52.266 1.00 44.44 124 SER A C 1
ATOM 920 O O . SER A 1 124 ? -27.735 57.822 52.035 1.00 44.44 124 SER A O 1
ATOM 922 N N . GLN A 1 125 ? -29.528 56.828 52.887 1.00 40.31 125 GLN A N 1
ATOM 923 C CA . GLN A 1 125 ? -29.706 57.143 54.317 1.00 40.31 125 GLN A CA 1
ATOM 924 C C . GLN A 1 125 ? -31.179 57.461 54.635 1.00 40.31 125 GLN A C 1
ATOM 926 O O . GLN A 1 125 ? -31.843 58.216 53.935 1.00 40.31 125 GLN A O 1
ATOM 931 N N . GLY A 1 126 ? -31.649 56.898 55.752 1.00 41.59 126 GLY A N 1
ATOM 932 C CA . GLY A 1 126 ? -32.545 57.548 56.709 1.00 41.59 126 GLY A CA 1
ATOM 933 C C . GLY A 1 126 ? -33.882 58.103 56.219 1.00 41.59 126 GLY A C 1
ATOM 934 O O . GLY A 1 126 ? -33.994 59.290 55.926 1.00 41.59 126 GLY A O 1
ATOM 935 N N . ARG A 1 127 ? -34.956 57.320 56.385 1.00 35.75 127 ARG A N 1
ATOM 936 C CA . ARG A 1 127 ? -36.199 57.899 56.910 1.00 35.75 127 ARG A CA 1
ATOM 937 C C . ARG A 1 127 ? -37.077 56.868 57.606 1.00 35.75 127 ARG A C 1
ATOM 939 O O . ARG A 1 127 ? -37.454 55.850 57.037 1.00 35.75 127 ARG A O 1
ATOM 946 N N . MET A 1 128 ? -37.380 57.193 58.857 1.00 45.53 128 MET A N 1
ATOM 947 C CA . MET A 1 128 ? -38.352 56.545 59.723 1.00 45.53 128 MET A CA 1
ATOM 948 C C . MET A 1 128 ? -39.708 56.435 59.018 1.00 45.53 128 MET A C 1
ATOM 950 O O . MET A 1 128 ? -40.338 57.450 58.725 1.00 45.53 128 MET A O 1
ATOM 954 N N . ILE A 1 129 ? -40.166 55.207 58.790 1.00 43.94 129 ILE A N 1
ATOM 955 C CA . ILE A 1 129 ? -41.578 54.895 58.586 1.00 43.94 129 ILE A CA 1
ATOM 956 C C . ILE A 1 129 ? -41.914 53.819 59.609 1.00 43.94 129 ILE A C 1
ATOM 958 O O . ILE A 1 129 ? -41.394 52.707 59.559 1.00 43.94 129 ILE A O 1
ATOM 962 N N . MET A 1 130 ? -42.746 54.205 60.574 1.00 48.38 130 MET A N 1
ATOM 963 C CA . MET A 1 130 ? -43.343 53.300 61.543 1.00 48.38 130 MET A CA 1
ATOM 964 C C . MET A 1 130 ? -44.095 52.178 60.817 1.00 48.38 130 MET A C 1
ATOM 966 O O . MET A 1 130 ? -44.981 52.478 60.009 1.00 48.38 130 MET A O 1
ATOM 970 N N . PRO A 1 131 ? -43.815 50.900 61.115 1.00 45.69 131 PRO A N 1
ATOM 971 C CA . PRO A 1 131 ? -44.693 49.828 60.708 1.00 45.69 131 PRO A CA 1
ATOM 972 C C . PRO A 1 131 ? -45.947 49.870 61.581 1.00 45.69 131 PRO A C 1
ATOM 974 O O . PRO A 1 131 ? -45.922 49.800 62.808 1.00 45.69 131 PRO A O 1
ATOM 977 N N . ARG A 1 132 ? -47.062 50.022 60.882 1.00 45.12 132 ARG A N 1
ATOM 978 C CA . ARG A 1 132 ? -48.422 49.803 61.349 1.00 45.12 132 ARG A CA 1
ATOM 979 C C . ARG A 1 132 ? -48.515 48.373 61.891 1.00 45.12 132 ARG A C 1
ATOM 981 O O . ARG A 1 132 ? -48.116 47.443 61.197 1.00 45.12 132 ARG A O 1
ATOM 988 N N . ASN A 1 133 ? -49.053 48.228 63.102 1.00 46.00 133 ASN A N 1
ATOM 989 C CA . ASN A 1 133 ? -49.465 46.965 63.716 1.00 46.00 133 ASN A CA 1
ATOM 990 C C . ASN A 1 133 ? -50.195 46.070 62.700 1.00 46.00 133 ASN A C 1
ATOM 992 O O . ASN A 1 133 ? -51.389 46.244 62.455 1.00 46.00 133 ASN A O 1
ATOM 996 N N . GLN A 1 134 ? -49.484 45.101 62.133 1.00 49.72 134 GLN A N 1
ATOM 997 C CA . GLN A 1 134 ? -50.068 43.867 61.637 1.00 49.72 134 GLN A CA 1
ATOM 998 C C . GLN A 1 134 ? -49.545 42.767 62.540 1.00 49.72 134 GLN A C 1
ATOM 1000 O O . GLN A 1 134 ? -48.347 42.532 62.642 1.00 49.72 134 GLN A O 1
ATOM 1005 N N . GLN A 1 135 ? -50.499 42.197 63.260 1.00 49.34 135 GLN A N 1
ATOM 1006 C CA . GLN A 1 135 ? -50.386 41.068 64.156 1.00 49.34 135 GLN A CA 1
ATOM 1007 C C . GLN A 1 135 ? -49.435 40.016 63.582 1.00 49.34 135 GLN A C 1
ATOM 1009 O O . GLN A 1 135 ? -49.796 39.242 62.697 1.00 49.34 135 GLN A O 1
ATOM 1014 N N . SER A 1 136 ? -48.223 39.973 64.128 1.00 44.81 136 SER A N 1
ATOM 1015 C CA . SER A 1 136 ? -47.431 38.759 64.160 1.00 44.81 136 SER A CA 1
ATOM 1016 C C . SER A 1 136 ? -48.265 37.745 64.933 1.00 44.81 136 SER A C 1
ATOM 1018 O O . SER A 1 136 ? -48.305 37.772 66.163 1.00 44.81 136 SER A O 1
ATOM 1020 N N . ALA A 1 137 ? -48.974 36.874 64.214 1.00 51.16 137 ALA A N 1
ATOM 1021 C CA . ALA A 1 137 ? -49.248 35.552 64.737 1.00 51.16 137 ALA A CA 1
ATOM 1022 C C . ALA A 1 137 ? -47.876 35.012 65.140 1.00 51.16 137 ALA A C 1
ATOM 1024 O O . ALA A 1 137 ? -47.021 34.780 64.283 1.00 51.16 137 ALA A O 1
ATOM 1025 N N . GLY A 1 138 ? -47.620 34.976 66.447 1.00 46.97 138 GLY A N 1
ATOM 1026 C CA . GLY A 1 138 ? -46.440 34.336 66.982 1.00 46.97 138 GLY A CA 1
ATOM 1027 C C . GLY A 1 138 ? -46.465 32.918 66.451 1.00 46.97 138 GLY A C 1
ATOM 1028 O O . GLY A 1 138 ? -47.289 32.116 66.881 1.00 46.97 138 GLY A O 1
ATOM 1029 N N . VAL A 1 139 ? -45.599 32.632 65.482 1.00 57.03 139 VAL A N 1
ATOM 1030 C CA . VAL A 1 139 ? -45.153 31.270 65.243 1.00 57.03 139 VAL A CA 1
ATOM 1031 C C . VAL A 1 139 ? -44.419 30.931 66.528 1.00 57.03 139 VAL A C 1
ATOM 1033 O O . VAL A 1 139 ? -43.250 31.277 66.700 1.00 57.03 139 VAL A O 1
ATOM 1036 N N . GLY A 1 140 ? -45.169 30.393 67.492 1.00 49.25 140 GLY A N 1
ATOM 1037 C CA . GLY A 1 140 ? -44.589 29.685 68.609 1.00 49.25 140 GLY A CA 1
ATOM 1038 C C . GLY A 1 140 ? -43.621 28.705 67.982 1.00 49.25 140 GLY A C 1
ATOM 1039 O O . GLY A 1 140 ? -44.006 27.888 67.146 1.00 49.25 140 GLY A O 1
ATOM 1040 N N . ILE A 1 141 ? -42.339 28.866 68.289 1.00 56.31 141 ILE A N 1
ATOM 1041 C CA . ILE A 1 141 ? -41.380 27.806 68.038 1.00 56.31 141 ILE A CA 1
ATOM 1042 C C . ILE A 1 141 ? -41.725 26.766 69.099 1.00 56.31 141 ILE A C 1
ATOM 1044 O O . ILE A 1 141 ? -41.131 26.740 70.176 1.00 56.31 141 ILE A O 1
ATOM 1048 N N . ASP A 1 142 ? -42.779 25.998 68.831 1.00 62.47 142 ASP A N 1
ATOM 1049 C CA . ASP A 1 142 ? -43.095 24.810 69.594 1.00 62.47 142 ASP A CA 1
ATOM 1050 C C . ASP A 1 142 ? -41.890 23.888 69.422 1.00 62.47 142 ASP A C 1
ATOM 1052 O O . ASP A 1 142 ? -41.449 23.595 68.306 1.00 62.47 142 ASP A O 1
ATOM 1056 N N . GLY A 1 143 ? -41.265 23.529 70.542 1.00 66.88 143 GLY A N 1
ATOM 1057 C CA . GLY A 1 143 ? -40.149 22.598 70.528 1.00 66.88 143 GLY A CA 1
ATOM 1058 C C . GLY A 1 143 ? -40.597 21.303 69.858 1.00 66.88 143 GLY A C 1
ATOM 1059 O O . GLY A 1 143 ? -41.613 20.729 70.243 1.00 66.88 143 GLY A O 1
ATOM 1060 N N . PHE A 1 144 ? -39.846 20.851 68.853 1.00 74.19 144 PHE A N 1
ATOM 1061 C CA . PHE A 1 144 ? -40.140 19.599 68.166 1.00 74.19 144 PHE A CA 1
ATOM 1062 C C . PHE A 1 144 ? -40.182 18.451 69.168 1.00 74.19 144 PHE A C 1
ATOM 1064 O O . PHE A 1 144 ? -39.256 18.254 69.962 1.00 74.19 144 PHE A O 1
ATOM 1071 N N . THR A 1 145 ? -41.252 17.667 69.115 1.00 85.19 145 THR A N 1
ATOM 1072 C CA . THR A 1 145 ? -41.326 16.451 69.920 1.00 85.19 145 THR A CA 1
ATOM 1073 C C . THR A 1 145 ? -40.341 15.415 69.365 1.00 85.19 145 THR A C 1
ATOM 1075 O O . THR A 1 145 ? -40.088 15.354 68.159 1.00 85.19 145 THR A O 1
ATOM 1078 N N . LEU A 1 146 ? -39.774 14.568 70.235 1.00 87.31 146 LEU A N 1
ATOM 1079 C CA . LEU A 1 146 ? -38.812 13.525 69.837 1.00 87.31 146 LEU A CA 1
ATOM 1080 C C . LEU A 1 146 ? -39.352 12.648 68.689 1.00 87.31 146 LEU A C 1
ATOM 1082 O O . LEU A 1 146 ? -38.601 12.246 67.802 1.00 87.31 146 LEU A O 1
ATOM 1086 N N . ILE A 1 147 ? -40.663 12.375 68.695 1.00 89.88 147 ILE A N 1
ATOM 1087 C CA . ILE A 1 147 ? -41.323 11.541 67.686 1.00 89.88 147 ILE A CA 1
ATOM 1088 C C . ILE A 1 147 ? -41.396 12.229 66.316 1.00 89.88 147 ILE A C 1
ATOM 1090 O O . ILE A 1 147 ? -41.194 11.578 65.296 1.00 89.88 147 ILE A O 1
ATOM 1094 N N . GLU A 1 148 ? -41.598 13.544 66.280 1.00 88.25 148 GLU A N 1
ATOM 1095 C CA . GLU A 1 148 ? -41.613 14.349 65.053 1.00 88.25 148 GLU A CA 1
ATOM 1096 C C . GLU A 1 148 ? -40.236 14.391 64.390 1.00 88.25 148 GLU A C 1
ATOM 1098 O O . GLU A 1 148 ? -40.116 14.261 63.169 1.00 88.25 148 GLU A O 1
ATOM 1103 N N . LEU A 1 149 ? -39.185 14.504 65.207 1.00 91.94 149 LEU A N 1
ATOM 1104 C CA . LEU A 1 149 ? -37.799 14.466 64.749 1.00 91.94 149 LEU A CA 1
ATOM 1105 C C . LEU A 1 149 ? -37.459 13.072 64.194 1.00 91.94 149 LEU A C 1
ATOM 1107 O O . LEU A 1 149 ? -36.866 12.964 63.121 1.00 91.94 149 LEU A O 1
ATOM 1111 N N . LEU A 1 150 ? -37.928 12.000 64.844 1.00 94.75 150 LEU A N 1
ATOM 1112 C CA . LEU A 1 150 ? -37.796 10.620 64.357 1.00 94.75 150 LEU A CA 1
ATOM 1113 C C . LEU A 1 150 ? -38.499 10.399 63.010 1.00 94.75 150 LEU A C 1
ATOM 1115 O O . LEU A 1 150 ? -37.880 9.877 62.081 1.00 94.75 150 LEU A O 1
ATOM 1119 N N . ILE A 1 151 ? -39.758 10.831 62.878 1.00 94.31 151 ILE A N 1
ATOM 1120 C CA . ILE A 1 151 ? -40.534 10.696 61.634 1.00 94.31 151 ILE A CA 1
ATOM 1121 C C . ILE A 1 151 ? -39.876 11.500 60.509 1.00 94.31 151 ILE A C 1
ATOM 1123 O O . ILE A 1 151 ? -39.680 10.974 59.414 1.00 94.31 151 ILE A O 1
ATOM 1127 N N . SER A 1 152 ? -39.468 12.742 60.780 1.00 94.62 152 SER A N 1
ATOM 1128 C CA . SER A 1 152 ? -38.807 13.602 59.792 1.00 94.62 152 SER A CA 1
ATOM 1129 C C . SER A 1 152 ? -37.489 13.002 59.306 1.00 94.62 152 SER A C 1
ATOM 1131 O O . SER A 1 152 ? -37.227 12.969 58.103 1.00 94.62 152 SER A O 1
ATOM 1133 N N . THR A 1 153 ? -36.679 12.462 60.222 1.00 94.31 153 THR A N 1
ATOM 1134 C CA . THR A 1 153 ? -35.408 11.812 59.872 1.00 94.31 153 THR A CA 1
ATOM 1135 C C . THR A 1 153 ? -35.648 10.543 59.054 1.00 94.31 153 THR A C 1
ATOM 1137 O O . THR A 1 153 ? -34.960 10.314 58.061 1.00 94.31 153 THR A O 1
ATOM 1140 N N . PHE A 1 154 ? -36.654 9.740 59.413 1.00 96.25 154 PHE A N 1
ATOM 1141 C CA . PHE A 1 154 ? -37.022 8.542 58.660 1.00 96.25 154 PHE A CA 1
ATOM 1142 C C . PHE A 1 154 ? -37.473 8.882 57.234 1.00 96.25 154 PHE A C 1
ATOM 1144 O O . PHE A 1 154 ? -36.966 8.305 56.273 1.00 96.25 154 PHE A O 1
ATOM 1151 N N . VAL A 1 155 ? -38.365 9.865 57.077 1.00 96.12 155 VAL A N 1
ATOM 1152 C CA . VAL A 1 155 ? -38.835 10.314 55.758 1.00 96.12 155 VAL A CA 1
ATOM 1153 C C . VAL A 1 155 ? -37.681 10.876 54.927 1.00 96.12 155 VAL A C 1
ATOM 1155 O O . VAL A 1 155 ? -37.564 10.536 53.752 1.00 96.12 155 VAL A O 1
ATOM 1158 N N . PHE A 1 156 ? -36.787 11.669 55.524 1.00 96.25 156 PHE A N 1
ATOM 1159 C CA . PHE A 1 156 ? -35.602 12.181 54.834 1.00 96.25 156 PHE A CA 1
ATOM 1160 C C . PHE A 1 156 ? -34.678 11.053 54.354 1.00 96.25 156 PHE A C 1
ATOM 1162 O O . PHE A 1 156 ? -34.231 11.080 53.209 1.00 96.25 156 PHE A O 1
ATOM 1169 N N . LEU A 1 157 ? -34.431 10.035 55.186 1.00 96.06 157 LEU A N 1
ATOM 1170 C CA . LEU A 1 157 ? -33.616 8.878 54.806 1.00 96.06 157 LEU A CA 1
ATOM 1171 C C . LEU A 1 157 ? -34.258 8.065 53.678 1.00 96.06 157 LEU A C 1
ATOM 1173 O O . LEU A 1 157 ? -33.558 7.670 52.748 1.00 96.06 157 LEU A O 1
ATOM 1177 N N . VAL A 1 158 ? -35.576 7.854 53.714 1.00 96.50 158 VAL A N 1
ATOM 1178 C CA . VAL A 1 158 ? -36.307 7.160 52.640 1.00 96.50 158 VAL A CA 1
ATOM 1179 C C . VAL A 1 158 ? -36.261 7.960 51.338 1.00 96.50 158 VAL A C 1
ATOM 1181 O O . VAL A 1 158 ? -35.995 7.391 50.280 1.00 96.50 158 VAL A O 1
ATOM 1184 N N . LEU A 1 159 ? -36.459 9.280 51.401 1.00 96.19 159 LEU A N 1
ATOM 1185 C CA . LEU A 1 159 ? -36.362 10.161 50.234 1.00 96.19 159 LEU A CA 1
ATOM 1186 C C . LEU A 1 159 ? -34.948 10.180 49.651 1.00 96.19 159 LEU A C 1
ATOM 1188 O O . LEU A 1 159 ? -34.794 10.081 48.435 1.00 96.19 159 LEU A O 1
ATOM 1192 N N . MET A 1 160 ? -33.919 10.248 50.497 1.00 93.12 160 MET A N 1
ATOM 1193 C CA . MET A 1 160 ? -32.531 10.167 50.046 1.00 93.12 160 MET A CA 1
ATOM 1194 C C . MET A 1 160 ? -32.219 8.803 49.433 1.00 93.12 160 MET A C 1
ATOM 1196 O O . MET A 1 160 ? -31.622 8.751 48.362 1.00 93.12 160 MET A O 1
ATOM 1200 N N . ALA A 1 161 ? -32.673 7.702 50.036 1.00 92.19 161 ALA A N 1
ATOM 1201 C CA . ALA A 1 161 ? -32.508 6.366 49.469 1.00 92.19 161 ALA A CA 1
ATOM 1202 C C . ALA A 1 161 ? -33.185 6.243 48.093 1.00 92.19 161 ALA A C 1
ATOM 1204 O O . ALA A 1 161 ? -32.564 5.753 47.152 1.00 92.19 161 ALA A O 1
ATOM 1205 N N . ALA A 1 162 ? -34.415 6.746 47.946 1.00 91.25 162 ALA A N 1
ATOM 1206 C CA . ALA A 1 162 ? -35.123 6.775 46.668 1.00 91.25 162 ALA A CA 1
ATOM 1207 C C . ALA A 1 162 ? -34.395 7.643 45.627 1.00 91.25 162 ALA A C 1
ATOM 1209 O O . ALA A 1 162 ? -34.229 7.220 44.483 1.00 91.25 162 ALA A O 1
ATOM 1210 N N . ALA A 1 163 ? -33.892 8.817 46.022 1.00 88.44 163 ALA A N 1
ATOM 1211 C CA . ALA A 1 163 ? -33.113 9.689 45.147 1.00 88.44 163 ALA A CA 1
ATOM 1212 C C . ALA A 1 163 ? -31.813 9.012 44.680 1.00 88.44 163 ALA A C 1
ATOM 1214 O O . ALA A 1 163 ? -31.537 8.985 43.482 1.00 88.44 163 ALA A O 1
ATOM 1215 N N . PHE A 1 164 ? -31.050 8.385 45.582 1.00 85.19 164 PHE A N 1
ATOM 1216 C CA . PHE A 1 164 ? -29.846 7.630 45.216 1.00 85.19 164 PHE A CA 1
ATOM 1217 C C . PHE A 1 164 ? -30.157 6.439 44.308 1.00 85.19 164 PHE A C 1
ATOM 1219 O O . PHE A 1 164 ? -29.382 6.148 43.396 1.00 85.19 164 PHE A O 1
ATOM 1226 N N . HIS A 1 165 ? -31.304 5.787 44.504 1.00 82.44 165 HIS A N 1
ATOM 1227 C CA . HIS A 1 165 ? -31.744 4.687 43.652 1.00 82.44 165 HIS A CA 1
ATOM 1228 C C . HIS A 1 165 ? -32.051 5.136 42.212 1.00 82.44 165 HIS A C 1
ATOM 1230 O O . HIS A 1 165 ? -31.942 4.329 41.289 1.00 82.44 165 HIS A O 1
ATOM 1236 N N . VAL A 1 166 ? -32.396 6.410 42.006 1.00 82.12 166 VAL A N 1
ATOM 1237 C CA . VAL A 1 166 ? -32.643 7.005 40.682 1.00 82.12 166 VAL A CA 1
ATOM 1238 C C . VAL A 1 166 ? -31.373 7.616 40.081 1.00 82.12 166 VAL A C 1
ATOM 1240 O O . VAL A 1 166 ? -31.130 7.473 38.887 1.00 82.12 166 VAL A O 1
ATOM 1243 N N . VAL A 1 167 ? -30.537 8.273 40.887 1.00 80.62 167 VAL A N 1
ATOM 1244 C CA . VAL A 1 167 ? -29.347 8.997 40.404 1.00 80.62 167 VAL A CA 1
ATOM 1245 C C . VAL A 1 167 ? -28.178 8.057 40.098 1.00 80.62 167 VAL A C 1
ATOM 1247 O O . VAL A 1 167 ? -27.535 8.199 39.059 1.00 80.62 167 VAL A O 1
ATOM 1250 N N . ALA A 1 168 ? -27.915 7.058 40.947 1.00 73.50 168 ALA A N 1
ATOM 1251 C CA . ALA A 1 168 ? -26.757 6.176 40.777 1.00 73.50 168 ALA A CA 1
ATOM 1252 C C . ALA A 1 168 ? -26.776 5.340 39.475 1.00 73.50 168 ALA A C 1
ATOM 1254 O O . ALA A 1 168 ? -25.702 5.109 38.912 1.00 73.50 168 ALA A O 1
ATOM 1255 N N . PRO A 1 169 ? -27.932 4.870 38.958 1.00 71.38 169 PRO A N 1
ATOM 1256 C CA . PRO A 1 169 ? -28.013 4.274 37.623 1.00 71.38 169 PRO A CA 1
ATOM 1257 C C . PRO A 1 169 ? -27.674 5.253 36.491 1.00 71.38 169 PRO A C 1
ATOM 1259 O O . PRO A 1 169 ? -27.011 4.852 35.538 1.00 71.38 169 PRO A O 1
ATOM 1262 N N . ASN A 1 170 ? -28.061 6.527 36.612 1.00 71.81 170 ASN A N 1
ATOM 1263 C CA . ASN A 1 170 ? -27.866 7.524 35.555 1.00 71.81 170 ASN A CA 1
ATOM 1264 C C . ASN A 1 170 ? -26.389 7.874 35.358 1.00 71.81 170 ASN A C 1
ATOM 1266 O O . ASN A 1 170 ? -25.921 7.909 34.227 1.00 71.81 170 ASN A O 1
ATOM 1270 N N . GLU A 1 171 ? -25.620 8.043 36.437 1.00 73.88 171 GLU A N 1
ATOM 1271 C CA . GLU A 1 171 ? -24.168 8.275 36.329 1.00 73.88 171 GLU A CA 1
ATOM 1272 C C . GLU A 1 171 ? -23.448 7.118 35.619 1.00 73.88 171 GLU A C 1
ATOM 1274 O O . GLU A 1 171 ? -22.509 7.322 34.850 1.00 73.88 171 GLU A O 1
ATOM 1279 N N . ARG A 1 172 ? -23.917 5.885 35.843 1.00 68.62 172 ARG A N 1
ATOM 1280 C CA . ARG A 1 172 ? -23.349 4.675 35.230 1.00 68.62 172 ARG A CA 1
ATOM 1281 C C . ARG A 1 172 ? -23.722 4.556 33.754 1.00 68.62 172 ARG A C 1
ATOM 1283 O O . ARG A 1 172 ? -22.878 4.143 32.964 1.00 68.62 172 ARG A O 1
ATOM 1290 N N . ALA A 1 173 ? -24.951 4.922 33.394 1.00 77.38 173 ALA A N 1
ATOM 1291 C CA . ALA A 1 173 ? -25.405 4.961 32.008 1.00 77.38 173 ALA A CA 1
ATOM 1292 C C . ALA A 1 173 ? -24.627 6.007 31.195 1.00 77.38 173 ALA A C 1
ATOM 1294 O O . ALA A 1 173 ? -24.156 5.692 30.109 1.00 77.38 173 ALA A O 1
ATOM 1295 N N . ILE A 1 174 ? -24.375 7.192 31.766 1.00 82.19 174 ILE A N 1
ATOM 1296 C CA . ILE A 1 174 ? -23.603 8.262 31.113 1.00 82.19 174 ILE A CA 1
ATOM 1297 C C . ILE A 1 174 ? -22.185 7.795 30.755 1.00 82.19 174 ILE A C 1
ATOM 1299 O O . ILE A 1 174 ? -21.706 8.081 29.661 1.00 82.19 174 ILE A O 1
ATOM 1303 N N . GLY A 1 175 ? -21.515 7.057 31.648 1.00 85.19 175 GLY A N 1
ATOM 1304 C CA . GLY A 1 175 ? -20.172 6.533 31.379 1.00 85.19 175 GLY A CA 1
ATOM 1305 C C . GLY A 1 175 ? -20.144 5.520 30.231 1.00 85.19 175 GLY A C 1
ATOM 1306 O O . GLY A 1 175 ? -19.293 5.609 29.350 1.00 85.19 175 GLY A O 1
ATOM 1307 N N . ALA A 1 176 ? -21.101 4.588 30.212 1.00 88.94 176 ALA A N 1
ATOM 1308 C CA . ALA A 1 176 ? -21.216 3.611 29.133 1.00 88.94 176 ALA A CA 1
ATOM 1309 C C . ALA A 1 176 ? -21.584 4.276 27.795 1.00 88.94 176 ALA A C 1
ATOM 1311 O O . ALA A 1 176 ? -20.987 3.959 26.770 1.00 88.94 176 ALA A O 1
ATOM 1312 N N . GLU A 1 177 ? -22.514 5.234 27.798 1.00 89.88 177 GLU A N 1
ATOM 1313 C CA . GLU A 1 177 ? -22.894 5.999 26.606 1.00 89.88 177 GLU A CA 1
ATOM 1314 C C . GLU A 1 177 ? -21.715 6.813 26.055 1.00 89.88 177 GLU A C 1
ATOM 1316 O O . GLU A 1 177 ? -21.433 6.756 24.854 1.00 89.88 177 GLU A O 1
ATOM 1321 N N . ALA A 1 178 ? -20.971 7.506 26.921 1.00 91.69 178 ALA A N 1
ATOM 1322 C CA . ALA A 1 178 ? -19.779 8.250 26.524 1.00 91.69 178 ALA A CA 1
ATOM 1323 C C . ALA A 1 178 ? -18.735 7.337 25.861 1.00 91.69 178 ALA A C 1
ATOM 1325 O O . ALA A 1 178 ? -18.219 7.667 24.793 1.00 91.69 178 ALA A O 1
ATOM 1326 N N . GLU A 1 179 ? -18.488 6.157 26.431 1.00 94.06 179 GLU A N 1
ATOM 1327 C CA . GLU A 1 179 ? -17.545 5.181 25.872 1.00 94.06 179 GLU A CA 1
ATOM 1328 C C . GLU A 1 179 ? -18.037 4.537 24.577 1.00 94.06 179 GLU A C 1
ATOM 1330 O O . GLU A 1 179 ? -17.257 4.340 23.648 1.00 94.06 179 GLU A O 1
ATOM 1335 N N . THR A 1 180 ? -19.343 4.297 24.424 1.00 94.56 180 THR A N 1
ATOM 1336 C CA . THR A 1 180 ? -19.878 3.863 23.123 1.00 94.56 180 THR A CA 1
ATOM 1337 C C . THR A 1 180 ? -19.676 4.915 22.031 1.00 94.56 180 THR A C 1
ATOM 1339 O O . THR A 1 180 ? -19.360 4.553 20.896 1.00 94.56 180 THR A O 1
ATOM 1342 N N . SER A 1 181 ? -19.822 6.205 22.357 1.00 95.62 181 SER A N 1
ATOM 1343 C CA . SER A 1 181 ? -19.578 7.302 21.415 1.00 95.62 181 SER A CA 1
ATOM 1344 C C . SER A 1 181 ? -18.097 7.410 21.052 1.00 95.62 181 SER A C 1
ATOM 1346 O O . SER A 1 181 ? -17.762 7.593 19.880 1.00 95.62 181 SER A O 1
ATOM 1348 N N . ASP A 1 182 ? -17.209 7.279 22.036 1.00 95.62 182 ASP A N 1
ATOM 1349 C CA . ASP A 1 182 ? -15.765 7.304 21.816 1.00 95.62 182 ASP A CA 1
ATOM 1350 C C . ASP A 1 182 ? -15.302 6.129 20.934 1.00 95.62 182 ASP A C 1
ATOM 1352 O O . ASP A 1 182 ? -14.572 6.334 19.960 1.00 95.62 182 ASP A O 1
ATOM 1356 N N . LEU A 1 183 ? -15.821 4.918 21.168 1.00 95.69 183 LEU A N 1
ATOM 1357 C CA . LEU A 1 183 ? -15.564 3.759 20.304 1.00 95.69 183 LEU A CA 1
ATOM 1358 C C . LEU A 1 183 ? -15.953 4.007 18.852 1.00 95.69 183 LEU A C 1
ATOM 1360 O O . LEU A 1 183 ? -15.180 3.724 17.934 1.00 95.69 183 LEU A O 1
ATOM 1364 N N . GLN A 1 184 ? -17.143 4.560 18.630 1.00 96.56 184 GLN A N 1
ATOM 1365 C CA . GLN A 1 184 ? -17.616 4.875 17.285 1.00 96.56 184 GLN A CA 1
ATOM 1366 C C . GLN A 1 184 ? -16.748 5.942 16.615 1.00 96.56 184 GLN A C 1
ATOM 1368 O O . GLN A 1 184 ? -16.469 5.851 15.415 1.00 96.56 184 GLN A O 1
ATOM 1373 N N . GLN A 1 185 ? -16.287 6.941 17.371 1.00 96.94 185 GLN A N 1
ATOM 1374 C CA . GLN A 1 185 ? -15.379 7.963 16.861 1.00 96.94 185 GLN A CA 1
ATOM 1375 C C . GLN A 1 185 ? -14.019 7.366 16.481 1.00 96.94 185 GLN A C 1
ATOM 1377 O O . GLN A 1 185 ? -13.519 7.650 15.390 1.00 96.94 185 GLN A O 1
ATOM 1382 N N . ARG A 1 186 ? -13.450 6.498 17.319 1.00 97.56 186 ARG A N 1
ATOM 1383 C CA . ARG A 1 186 ? -12.194 5.792 17.035 1.00 97.56 186 ARG A CA 1
ATOM 1384 C C . ARG A 1 186 ? -12.297 4.907 15.799 1.00 97.56 186 ARG A C 1
ATOM 1386 O O . ARG A 1 186 ? -11.447 4.994 14.913 1.00 97.56 186 ARG A O 1
ATOM 1393 N N . LEU A 1 187 ? -13.377 4.136 15.674 1.00 98.12 187 LEU A N 1
ATOM 1394 C CA . LEU A 1 187 ? -13.648 3.335 14.478 1.00 98.12 187 LEU A CA 1
ATOM 1395 C C . LEU A 1 187 ? -13.776 4.208 13.226 1.00 98.12 187 LEU A C 1
ATOM 1397 O O . LEU A 1 187 ? -13.220 3.867 12.181 1.00 98.12 187 LEU A O 1
ATOM 1401 N N . ARG A 1 188 ? -14.442 5.366 13.322 1.00 97.38 188 ARG A N 1
ATOM 1402 C CA . ARG A 1 188 ? -14.515 6.320 12.209 1.00 97.38 188 ARG A CA 1
ATOM 1403 C C . ARG A 1 188 ? -13.125 6.806 11.795 1.00 97.38 18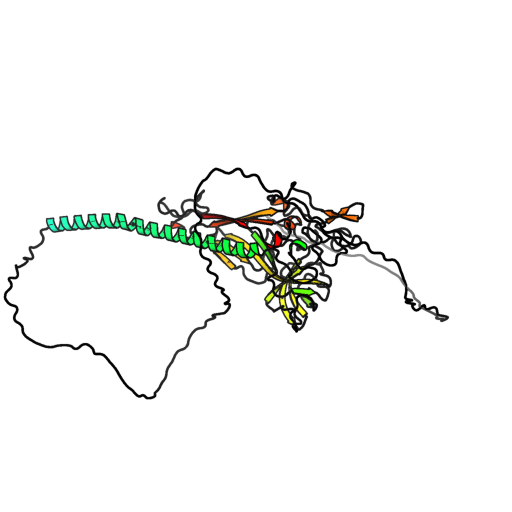8 ARG A C 1
ATOM 1405 O O . ARG A 1 188 ? -12.838 6.797 10.603 1.00 97.38 188 ARG A O 1
ATOM 1412 N N . VAL A 1 189 ? -12.274 7.206 12.741 1.00 98.06 189 VAL A N 1
ATOM 1413 C CA . VAL A 1 189 ? -10.913 7.691 12.444 1.00 98.06 189 VAL A CA 1
ATOM 1414 C C . VAL A 1 189 ? -10.053 6.594 11.810 1.00 98.06 189 VAL A C 1
ATOM 1416 O O . VAL A 1 189 ? -9.353 6.862 10.830 1.00 98.06 189 VAL A O 1
ATOM 1419 N N . ALA A 1 190 ? -10.136 5.357 12.313 1.00 98.12 190 ALA A N 1
ATOM 1420 C CA . ALA A 1 190 ? -9.414 4.213 11.757 1.00 98.12 190 ALA A CA 1
ATOM 1421 C C . ALA A 1 190 ? -9.809 3.957 10.294 1.00 98.12 190 ALA A C 1
ATOM 1423 O O . ALA A 1 190 ? -8.949 3.889 9.413 1.00 98.12 190 ALA A O 1
ATOM 1424 N N . ILE A 1 191 ? -11.115 3.866 10.028 1.00 97.94 191 ILE A N 1
ATOM 1425 C CA . ILE A 1 191 ? -11.641 3.588 8.690 1.00 97.94 191 ILE A CA 1
ATOM 1426 C C . ILE A 1 191 ? -11.368 4.739 7.722 1.00 97.94 191 ILE A C 1
ATOM 1428 O O . ILE A 1 191 ? -10.998 4.470 6.582 1.00 97.94 191 ILE A O 1
ATOM 1432 N N . ASP A 1 192 ? -11.515 5.997 8.141 1.00 98.00 192 ASP A N 1
ATOM 1433 C CA . ASP A 1 192 ? -11.260 7.163 7.284 1.00 98.00 192 ASP A CA 1
ATOM 1434 C C . ASP A 1 192 ? -9.783 7.255 6.872 1.00 98.00 192 ASP A C 1
ATOM 1436 O O . ASP A 1 192 ? -9.468 7.428 5.691 1.00 98.00 192 ASP A O 1
ATOM 1440 N N . SER A 1 193 ? -8.876 7.019 7.827 1.00 97.06 193 SER A N 1
ATOM 1441 C CA . SER A 1 193 ? -7.432 6.991 7.578 1.00 97.06 193 SER A CA 1
ATOM 1442 C C . SER A 1 193 ? -7.055 5.900 6.572 1.00 97.06 193 SER A C 1
ATOM 1444 O O . SER A 1 193 ? -6.398 6.184 5.573 1.00 97.06 193 SER A O 1
ATOM 1446 N N . LEU A 1 194 ? -7.515 4.664 6.799 1.00 98.00 194 LEU A N 1
ATOM 1447 C CA . LEU A 1 194 ? -7.254 3.529 5.906 1.00 98.00 194 LEU A CA 1
ATOM 1448 C C . LEU A 1 194 ? -7.884 3.733 4.522 1.00 98.00 194 LEU A C 1
ATOM 1450 O O . LEU A 1 194 ? -7.248 3.471 3.502 1.00 98.00 194 LEU A O 1
ATOM 1454 N N . SER A 1 195 ? -9.128 4.214 4.474 1.00 97.88 195 SER A N 1
ATOM 1455 C CA . SER A 1 195 ? -9.870 4.394 3.222 1.00 97.88 195 SER A CA 1
ATOM 1456 C C . SER A 1 195 ? -9.258 5.474 2.342 1.00 97.88 195 SER A C 1
ATOM 1458 O O . SER A 1 195 ? -9.212 5.299 1.126 1.00 97.88 195 SER A O 1
ATOM 1460 N N . THR A 1 196 ? -8.773 6.567 2.935 1.00 97.06 196 THR A N 1
ATOM 1461 C CA . THR A 1 196 ? -8.151 7.670 2.194 1.00 97.06 196 THR A CA 1
ATOM 1462 C C . THR A 1 196 ? -6.938 7.187 1.402 1.00 97.06 196 THR A C 1
ATOM 1464 O O . THR A 1 196 ? -6.880 7.397 0.190 1.00 97.06 196 THR A O 1
ATOM 1467 N N . ASP A 1 197 ? -6.016 6.469 2.047 1.00 97.50 197 ASP A N 1
ATOM 1468 C CA . ASP A 1 197 ? -4.820 5.951 1.376 1.00 97.50 197 ASP A CA 1
ATOM 1469 C C . ASP A 1 197 ? -5.151 4.785 0.427 1.00 97.50 197 ASP A C 1
ATOM 1471 O O . ASP A 1 197 ? -4.657 4.742 -0.703 1.00 97.50 197 ASP A O 1
ATOM 1475 N N . LEU A 1 198 ? -6.053 3.874 0.815 1.00 97.88 198 LEU A N 1
ATOM 1476 C CA . LEU A 1 198 ? -6.460 2.757 -0.047 1.00 97.88 198 LEU A CA 1
ATOM 1477 C C . LEU A 1 198 ? -7.163 3.214 -1.327 1.00 97.88 198 LEU A C 1
ATOM 1479 O O . LEU A 1 198 ? -6.969 2.607 -2.377 1.00 97.88 198 LEU A O 1
ATOM 1483 N N . LEU A 1 199 ? -7.963 4.282 -1.285 1.00 97.50 199 LEU A N 1
ATOM 1484 C CA . LEU A 1 199 ? -8.610 4.816 -2.487 1.00 97.50 199 LEU A CA 1
ATOM 1485 C C . LEU A 1 199 ? -7.600 5.354 -3.508 1.00 97.50 199 LEU A C 1
ATOM 1487 O O . LEU A 1 199 ? -7.878 5.294 -4.712 1.00 97.50 199 LEU A O 1
ATOM 1491 N N . MET A 1 200 ? -6.454 5.848 -3.032 1.00 96.88 200 MET A N 1
ATOM 1492 C CA . MET A 1 200 ? -5.370 6.388 -3.853 1.00 96.88 200 MET A CA 1
ATOM 1493 C C . MET A 1 200 ? -4.402 5.315 -4.358 1.00 96.88 200 MET A C 1
ATOM 1495 O O . MET A 1 200 ? -3.709 5.565 -5.347 1.00 96.88 200 MET A O 1
ATOM 1499 N N . ALA A 1 201 ? -4.394 4.126 -3.744 1.00 97.88 201 ALA A N 1
ATOM 1500 C CA . ALA A 1 201 ? -3.493 3.026 -4.078 1.00 97.88 201 ALA A CA 1
ATOM 1501 C C . ALA A 1 201 ? -3.359 2.807 -5.593 1.00 97.88 201 ALA A C 1
ATOM 1503 O O . ALA A 1 201 ? -4.352 2.740 -6.326 1.00 97.88 201 ALA A O 1
ATOM 1504 N N . GLY A 1 202 ? -2.113 2.712 -6.061 1.00 95.81 202 GLY A N 1
ATOM 1505 C CA . GLY A 1 202 ? -1.781 2.509 -7.470 1.00 95.81 202 GLY A CA 1
ATOM 1506 C C . GLY A 1 202 ? -2.013 3.707 -8.387 1.00 95.81 202 GLY A C 1
ATOM 1507 O O . GLY A 1 202 ? -1.959 3.543 -9.609 1.00 95.81 202 GLY A O 1
ATOM 1508 N N . GLY A 1 203 ? -2.276 4.900 -7.841 1.00 95.88 203 GLY A N 1
ATOM 1509 C CA . GLY A 1 203 ? -2.162 6.148 -8.597 1.00 95.88 203 GLY A CA 1
ATOM 1510 C C . GLY A 1 203 ? -0.729 6.306 -9.087 1.00 95.88 203 GLY A C 1
ATOM 1511 O O . GLY A 1 203 ? 0.188 6.094 -8.304 1.00 95.88 203 GLY A O 1
ATOM 1512 N N . GLY A 1 204 ? -0.522 6.601 -10.368 1.00 92.88 204 GLY A N 1
ATOM 1513 C CA . GLY A 1 204 ? 0.816 6.675 -10.961 1.00 92.88 204 GLY A CA 1
ATOM 1514 C C . GLY A 1 204 ? 1.086 7.995 -11.669 1.00 92.88 204 GLY A C 1
ATOM 1515 O O . GLY A 1 204 ? 0.407 8.998 -11.433 1.00 92.88 204 GLY A O 1
ATOM 1516 N N . ALA A 1 205 ? 2.110 7.996 -12.524 1.00 89.12 205 ALA A N 1
ATOM 1517 C CA . ALA A 1 205 ? 2.511 9.182 -13.267 1.00 89.12 205 ALA A CA 1
ATOM 1518 C C . ALA A 1 205 ? 1.337 9.714 -14.103 1.00 89.12 205 ALA A C 1
ATOM 1520 O O . ALA A 1 205 ? 0.646 8.972 -14.798 1.00 89.12 205 ALA A O 1
ATOM 1521 N N . SER A 1 206 ? 1.111 11.023 -14.054 1.00 86.38 206 SER A N 1
ATOM 1522 C CA . SER A 1 206 ? 0.064 11.682 -14.844 1.00 86.38 206 SER A CA 1
ATOM 1523 C C . SER A 1 206 ? 0.559 12.118 -16.226 1.00 86.38 206 SER A C 1
ATOM 1525 O O . SER A 1 206 ? -0.240 12.533 -17.064 1.00 86.38 206 SER A O 1
ATOM 1527 N N . ARG A 1 207 ? 1.876 12.090 -16.464 1.00 83.19 207 ARG A N 1
ATOM 1528 C CA . ARG A 1 207 ? 2.525 12.564 -17.695 1.00 83.19 207 ARG A CA 1
ATOM 1529 C C . ARG A 1 207 ? 3.638 11.607 -18.127 1.00 83.19 207 ARG A C 1
ATOM 1531 O O . ARG A 1 207 ? 4.132 10.818 -17.330 1.00 83.19 207 ARG A O 1
ATOM 1538 N N . GLY A 1 208 ? 4.028 11.700 -19.398 1.00 76.94 208 GLY A N 1
ATOM 1539 C CA . GLY A 1 208 ? 5.081 10.875 -19.996 1.00 76.94 208 GLY A CA 1
ATOM 1540 C C . GLY A 1 208 ? 4.567 9.584 -20.641 1.00 76.94 208 GLY A C 1
ATOM 1541 O O . GLY A 1 208 ? 3.385 9.257 -20.574 1.00 76.94 208 GLY A O 1
ATOM 1542 N N . ALA A 1 209 ? 5.471 8.846 -21.292 1.00 70.12 209 ALA A N 1
ATOM 1543 C CA . ALA A 1 209 ? 5.144 7.617 -22.030 1.00 70.12 209 ALA A CA 1
ATOM 1544 C C . ALA A 1 209 ? 4.627 6.473 -21.134 1.00 70.12 209 ALA A C 1
ATOM 1546 O O . ALA A 1 209 ? 3.972 5.553 -21.620 1.00 70.12 209 ALA A O 1
ATOM 1547 N N . ARG A 1 210 ? 4.905 6.555 -19.826 1.00 77.44 210 ARG A N 1
ATOM 1548 C CA . ARG A 1 210 ? 4.472 5.615 -18.783 1.00 77.44 210 ARG A CA 1
ATOM 1549 C C . ARG A 1 210 ? 3.449 6.241 -17.826 1.00 77.44 210 ARG A C 1
ATOM 1551 O O . ARG A 1 210 ? 3.387 5.886 -16.653 1.00 77.44 210 ARG A O 1
ATOM 1558 N N . ALA A 1 211 ? 2.663 7.201 -18.317 1.00 85.25 211 ALA A N 1
ATOM 1559 C CA . ALA A 1 211 ? 1.533 7.728 -17.564 1.00 85.25 211 ALA A CA 1
ATOM 1560 C C . ALA A 1 211 ? 0.458 6.646 -17.361 1.00 85.25 211 ALA A C 1
ATOM 1562 O O . ALA A 1 211 ? 0.190 5.850 -18.262 1.00 85.25 211 ALA A O 1
ATOM 1563 N N . GLY A 1 212 ? -0.191 6.641 -16.199 1.00 89.69 212 GLY A N 1
ATOM 1564 C CA . GLY A 1 212 ? -1.247 5.690 -15.863 1.00 89.69 212 GLY A CA 1
ATOM 1565 C C . GLY A 1 212 ? -1.132 5.144 -14.445 1.00 89.69 212 GLY A C 1
ATOM 1566 O O . GLY A 1 212 ? -0.458 5.715 -13.592 1.00 89.69 212 GLY A O 1
ATOM 1567 N N . SER A 1 213 ? -1.829 4.038 -14.182 1.00 94.06 213 SER A N 1
ATOM 1568 C CA . SER A 1 213 ? -1.745 3.345 -12.895 1.00 94.06 213 SER A CA 1
ATOM 1569 C C . SER A 1 213 ? -0.384 2.674 -12.719 1.00 94.06 213 SER A C 1
ATOM 1571 O O . SER A 1 213 ? 0.134 2.069 -13.655 1.00 94.06 213 SER A O 1
ATOM 1573 N N . LEU A 1 214 ? 0.139 2.688 -11.491 1.00 95.00 214 LEU A N 1
ATOM 1574 C CA . LEU A 1 214 ? 1.336 1.921 -11.125 1.00 95.00 214 LEU A CA 1
ATOM 1575 C C . LEU A 1 214 ? 1.139 0.411 -11.291 1.00 95.00 214 LEU A C 1
ATOM 1577 O O . LEU A 1 214 ? 2.119 -0.297 -11.473 1.00 95.00 214 LEU A O 1
ATOM 1581 N N . SER A 1 215 ? -0.108 -0.076 -11.322 1.00 95.12 215 SER A N 1
ATOM 1582 C CA . SER A 1 215 ? -0.416 -1.494 -11.561 1.00 95.12 215 SER A CA 1
ATOM 1583 C C . SER A 1 215 ? 0.054 -2.020 -12.919 1.00 95.12 215 SER A C 1
ATOM 1585 O O . SER A 1 215 ? 0.125 -3.233 -13.092 1.00 95.12 215 SER A O 1
ATOM 1587 N N . TYR A 1 216 ? 0.394 -1.143 -13.870 1.00 94.75 216 TYR A N 1
ATOM 1588 C CA . TYR A 1 216 ? 1.028 -1.515 -15.140 1.00 94.75 216 TYR A CA 1
ATOM 1589 C C . TYR A 1 216 ? 2.544 -1.735 -15.030 1.00 94.75 216 TYR A C 1
ATOM 1591 O O . TYR A 1 216 ? 3.160 -2.190 -15.989 1.00 94.75 216 TYR A O 1
ATOM 1599 N N . SER A 1 217 ? 3.147 -1.404 -13.890 1.00 94.75 217 SER A N 1
ATOM 1600 C CA . SER A 1 217 ? 4.579 -1.560 -13.641 1.00 94.75 217 SER A CA 1
ATOM 1601 C C . SER A 1 217 ? 4.827 -2.482 -12.456 1.00 94.75 217 SER A C 1
ATOM 1603 O O . SER A 1 217 ? 5.550 -3.454 -12.614 1.00 94.75 217 SER A O 1
ATOM 1605 N N . PHE A 1 218 ? 4.197 -2.240 -11.303 1.00 96.62 218 PHE A N 1
ATOM 1606 C CA . PHE A 1 218 ? 4.416 -3.029 -10.090 1.00 96.62 218 PHE A CA 1
ATOM 1607 C C . PHE A 1 218 ? 3.201 -3.084 -9.149 1.00 96.62 218 PHE A C 1
ATOM 1609 O O . PHE A 1 218 ? 2.221 -2.348 -9.304 1.00 96.62 218 PHE A O 1
ATOM 1616 N N . ALA A 1 219 ? 3.247 -3.972 -8.149 1.00 97.25 219 ALA A N 1
ATOM 1617 C CA . ALA A 1 219 ? 2.169 -4.130 -7.175 1.00 97.25 219 ALA A CA 1
ATOM 1618 C C . ALA A 1 219 ? 2.151 -2.980 -6.158 1.00 97.25 219 ALA A C 1
ATOM 1620 O O . ALA A 1 219 ? 3.082 -2.781 -5.386 1.00 97.25 219 ALA A O 1
ATOM 1621 N N . SER A 1 220 ? 1.053 -2.225 -6.130 1.00 97.12 220 SER A N 1
ATOM 1622 C CA . SER A 1 220 ? 0.914 -1.044 -5.265 1.00 97.12 220 SER A CA 1
ATOM 1623 C C . SER A 1 220 ? 0.318 -1.336 -3.884 1.00 97.12 220 SER A C 1
ATOM 1625 O O . SER A 1 220 ? 0.155 -0.417 -3.082 1.00 97.12 220 SER A O 1
ATOM 1627 N N . ILE A 1 221 ? -0.062 -2.589 -3.628 1.00 98.19 221 ILE A N 1
ATOM 1628 C CA . ILE A 1 221 ? -0.588 -3.070 -2.350 1.00 98.19 221 ILE A CA 1
ATOM 1629 C C . ILE A 1 221 ? 0.206 -4.317 -1.969 1.00 98.19 221 ILE A C 1
ATOM 1631 O O . ILE A 1 221 ? 0.210 -5.288 -2.723 1.00 98.19 221 ILE A O 1
ATOM 1635 N N . LEU A 1 222 ? 0.843 -4.284 -0.801 1.00 98.00 222 LEU A N 1
ATOM 1636 C CA . LEU A 1 222 ? 1.662 -5.368 -0.263 1.00 98.00 222 LEU A CA 1
ATOM 1637 C C . LEU A 1 222 ? 1.094 -5.800 1.100 1.00 98.00 222 LEU A C 1
ATOM 1639 O O . LEU A 1 222 ? 0.870 -4.934 1.946 1.00 98.00 222 LEU A O 1
ATOM 1643 N N . PRO A 1 223 ? 0.849 -7.096 1.355 1.00 97.88 223 PRO A N 1
ATOM 1644 C CA . PRO A 1 223 ? 0.269 -7.586 2.610 1.00 97.88 223 PRO A CA 1
ATOM 1645 C C . PRO A 1 223 ? 1.323 -7.768 3.717 1.00 97.88 223 PRO A C 1
ATOM 1647 O O . PRO A 1 223 ? 1.314 -8.757 4.440 1.00 97.88 223 PRO A O 1
ATOM 1650 N N . TYR A 1 224 ? 2.296 -6.865 3.801 1.00 97.31 224 TYR A N 1
ATOM 1651 C CA . TYR A 1 224 ? 3.419 -6.931 4.735 1.00 97.31 224 TYR A CA 1
ATOM 1652 C C . TYR A 1 224 ? 4.058 -5.552 4.875 1.00 97.31 224 TYR A C 1
ATOM 1654 O O . TYR A 1 224 ? 3.835 -4.676 4.038 1.00 97.31 224 TYR A O 1
ATOM 1662 N N . ARG A 1 225 ? 4.843 -5.341 5.936 1.00 96.62 225 ARG A N 1
ATOM 1663 C CA . ARG A 1 225 ? 5.522 -4.066 6.176 1.00 96.62 225 ARG A CA 1
ATOM 1664 C C . ARG A 1 225 ? 6.685 -3.898 5.206 1.00 96.62 225 ARG A C 1
ATOM 1666 O O . ARG A 1 225 ? 7.628 -4.682 5.234 1.00 96.62 225 ARG A O 1
ATOM 1673 N N . HIS A 1 226 ? 6.642 -2.827 4.420 1.00 95.00 226 HIS A N 1
ATOM 1674 C CA . HIS A 1 226 ? 7.673 -2.477 3.448 1.00 95.00 226 HIS A CA 1
ATOM 1675 C C . HIS A 1 226 ? 8.219 -1.061 3.703 1.00 95.00 226 HIS A C 1
ATOM 1677 O O . HIS A 1 226 ? 7.456 -0.098 3.829 1.00 95.00 226 HIS A O 1
ATOM 1683 N N . GLY A 1 227 ? 9.543 -0.930 3.816 1.00 94.38 227 GLY A N 1
ATOM 1684 C CA . GLY A 1 227 ? 10.229 0.339 4.083 1.00 94.38 227 GLY A CA 1
ATOM 1685 C C . GLY A 1 227 ? 11.558 0.161 4.818 1.00 94.38 227 GLY A C 1
ATOM 1686 O O . GLY A 1 227 ? 12.079 -0.943 4.930 1.00 94.38 227 GLY A O 1
ATOM 1687 N N . LEU A 1 228 ? 12.109 1.252 5.351 1.00 93.94 228 LEU A N 1
ATOM 1688 C CA . LEU A 1 228 ? 13.491 1.275 5.845 1.00 93.94 228 LEU A CA 1
ATOM 1689 C C . LEU A 1 228 ? 13.662 0.577 7.201 1.00 93.94 228 LEU A C 1
ATOM 1691 O O . LEU A 1 228 ? 14.739 0.083 7.532 1.00 93.94 228 LEU A O 1
ATOM 1695 N N . ARG A 1 229 ? 12.617 0.594 8.033 1.00 92.81 229 ARG A N 1
ATOM 1696 C CA . ARG A 1 229 ? 12.654 0.112 9.419 1.00 92.81 229 ARG A CA 1
ATOM 1697 C C . ARG A 1 229 ? 11.750 -1.087 9.608 1.00 92.81 229 ARG A C 1
ATOM 1699 O O . ARG A 1 229 ? 10.580 -1.034 9.227 1.00 92.81 229 ARG A O 1
ATOM 1706 N N . ASN A 1 230 ? 12.283 -2.105 10.289 1.00 92.69 230 ASN A N 1
ATOM 1707 C CA . ASN A 1 230 ? 11.568 -3.328 10.659 1.00 92.69 230 ASN A CA 1
ATOM 1708 C C . ASN A 1 230 ? 10.778 -3.904 9.474 1.00 92.69 230 ASN A C 1
ATOM 1710 O O . ASN A 1 230 ? 9.619 -4.275 9.632 1.00 92.69 230 ASN A O 1
ATOM 1714 N N . THR A 1 231 ? 11.376 -3.877 8.279 1.00 93.69 231 THR A N 1
ATOM 1715 C CA . THR A 1 231 ? 10.738 -4.427 7.086 1.00 93.69 231 THR A CA 1
ATOM 1716 C C . THR A 1 231 ? 10.514 -5.914 7.277 1.00 93.69 231 THR A C 1
ATOM 1718 O O . THR A 1 231 ? 11.368 -6.619 7.820 1.00 93.69 231 THR A O 1
ATOM 1721 N N . ASP A 1 232 ? 9.357 -6.380 6.835 1.00 95.44 232 ASP A N 1
ATOM 1722 C CA . ASP A 1 232 ? 9.067 -7.801 6.817 1.00 95.44 232 ASP A CA 1
ATOM 1723 C C . ASP A 1 232 ? 9.843 -8.484 5.696 1.00 95.44 232 ASP A C 1
ATOM 1725 O O . ASP A 1 232 ? 10.332 -7.837 4.763 1.00 95.44 232 ASP A O 1
ATOM 1729 N N . THR A 1 233 ? 9.950 -9.812 5.785 1.00 93.31 233 THR A N 1
ATOM 1730 C CA . THR A 1 233 ? 10.544 -10.604 4.713 1.00 93.31 233 THR A CA 1
ATOM 1731 C C . THR A 1 233 ? 9.773 -10.352 3.409 1.00 93.31 233 THR A C 1
ATOM 1733 O O . THR A 1 233 ? 8.549 -10.514 3.387 1.00 93.31 233 THR A O 1
ATOM 1736 N N . PRO A 1 234 ? 10.459 -9.963 2.328 1.00 90.25 234 PRO A N 1
ATOM 1737 C CA . PRO A 1 234 ? 9.843 -9.695 1.031 1.00 90.25 234 PRO A CA 1
ATOM 1738 C C . PRO A 1 234 ? 9.086 -10.921 0.512 1.00 90.25 234 PRO A C 1
ATOM 1740 O O . PRO A 1 234 ? 9.589 -12.046 0.595 1.00 90.25 234 PRO A O 1
ATOM 1743 N N . GLY A 1 235 ? 7.854 -10.709 0.040 1.00 89.19 235 GLY A N 1
ATOM 1744 C CA . GLY A 1 235 ? 6.952 -11.793 -0.357 1.00 89.19 235 GLY A CA 1
ATOM 1745 C C . GLY A 1 235 ? 6.235 -12.522 0.785 1.00 89.19 235 GLY A C 1
ATOM 1746 O O . GLY A 1 235 ? 5.652 -13.576 0.552 1.00 89.19 235 GLY A O 1
ATOM 1747 N N . SER A 1 236 ? 6.295 -12.013 2.019 1.00 94.31 236 SER A N 1
ATOM 1748 C CA . SER A 1 236 ? 5.510 -12.561 3.132 1.00 94.31 236 SER A CA 1
ATOM 1749 C C . SER A 1 236 ? 4.049 -12.100 3.098 1.00 94.31 236 SER A C 1
ATOM 1751 O O . SER A 1 236 ? 3.691 -11.156 2.401 1.00 94.31 236 SER A O 1
ATOM 1753 N N . TYR A 1 237 ? 3.191 -12.764 3.873 1.00 96.75 237 TYR A N 1
ATOM 1754 C CA . TYR A 1 237 ? 1.801 -12.364 4.070 1.00 96.75 237 TYR A CA 1
ATOM 1755 C C . TYR A 1 237 ? 1.501 -12.186 5.558 1.00 96.75 237 TYR A C 1
ATOM 1757 O O . TYR A 1 237 ? 1.760 -13.077 6.371 1.00 96.75 237 TYR A O 1
ATOM 1765 N N . LYS A 1 238 ? 0.881 -11.058 5.898 1.00 97.31 238 LYS A N 1
ATOM 1766 C CA . LYS A 1 238 ? 0.312 -10.749 7.205 1.00 97.31 238 LYS A CA 1
ATOM 1767 C C . LYS A 1 238 ? -1.121 -10.270 7.037 1.00 97.31 238 LYS A C 1
ATOM 1769 O O . LYS A 1 238 ? -1.403 -9.343 6.285 1.00 97.31 238 LYS A O 1
ATOM 1774 N N . ALA A 1 239 ? -2.033 -10.889 7.779 1.00 97.25 239 ALA A N 1
ATOM 1775 C CA . ALA A 1 239 ? -3.451 -10.557 7.697 1.00 97.25 239 ALA A CA 1
ATOM 1776 C C . ALA A 1 239 ? -3.771 -9.167 8.268 1.00 97.25 239 ALA A C 1
ATOM 1778 O O . ALA A 1 239 ? -4.785 -8.591 7.901 1.00 97.25 239 ALA A O 1
ATOM 1779 N N . ASP A 1 240 ? -2.933 -8.630 9.149 1.00 97.81 240 ASP A N 1
ATOM 1780 C CA . ASP A 1 240 ? -3.145 -7.395 9.910 1.00 97.81 240 ASP A CA 1
ATOM 1781 C C . ASP A 1 240 ? -2.199 -6.258 9.494 1.00 97.81 240 ASP A C 1
ATOM 1783 O O . ASP A 1 240 ? -2.114 -5.243 10.182 1.00 97.81 240 ASP A O 1
ATOM 1787 N N . THR A 1 241 ? -1.475 -6.416 8.383 1.00 98.38 241 THR A N 1
ATOM 1788 C CA . THR A 1 241 ? -0.499 -5.440 7.891 1.00 98.38 241 THR A CA 1
ATOM 1789 C C . THR A 1 241 ? -0.697 -5.193 6.402 1.00 98.38 241 THR A C 1
ATOM 1791 O O . THR A 1 241 ? -0.886 -6.123 5.623 1.00 98.38 241 THR A O 1
ATOM 1794 N N . ILE A 1 242 ? -0.624 -3.932 5.989 1.00 98.50 242 ILE A N 1
ATOM 1795 C CA . ILE A 1 242 ? -0.724 -3.539 4.585 1.00 98.50 242 ILE A CA 1
ATOM 1796 C C . ILE A 1 242 ? 0.209 -2.365 4.295 1.00 98.50 242 ILE A C 1
ATOM 1798 O O . ILE A 1 242 ? 0.180 -1.367 5.012 1.00 98.50 242 ILE A O 1
ATOM 1802 N N . THR A 1 243 ? 0.998 -2.447 3.226 1.00 98.50 243 THR A N 1
ATOM 1803 C CA . THR A 1 243 ? 1.686 -1.299 2.630 1.00 98.50 243 THR A CA 1
ATOM 1804 C C . THR A 1 243 ? 0.996 -0.894 1.335 1.00 98.50 243 THR A C 1
ATOM 1806 O O . THR A 1 243 ? 0.651 -1.726 0.499 1.00 98.50 243 THR A O 1
ATOM 1809 N N . ILE A 1 244 ? 0.794 0.410 1.179 1.00 98.44 244 ILE A N 1
ATOM 1810 C CA . ILE A 1 244 ? 0.111 1.043 0.061 1.00 98.44 244 ILE A CA 1
ATOM 1811 C C . ILE A 1 244 ? 1.073 2.045 -0.570 1.00 98.44 244 ILE A C 1
ATOM 1813 O O . ILE A 1 244 ? 1.642 2.885 0.129 1.00 98.44 244 ILE A O 1
ATOM 1817 N N . VAL A 1 245 ? 1.222 1.975 -1.890 1.00 97.94 245 VAL A N 1
ATOM 1818 C CA . VAL A 1 245 ? 2.068 2.884 -2.669 1.00 97.94 245 VAL A CA 1
ATOM 1819 C C . VAL A 1 245 ? 1.223 3.616 -3.708 1.00 97.94 245 VAL A C 1
ATOM 1821 O O . VAL A 1 245 ? 0.391 3.018 -4.397 1.00 97.94 245 VAL A O 1
ATOM 1824 N N . TYR A 1 246 ? 1.415 4.926 -3.825 1.00 97.56 246 TYR A N 1
ATOM 1825 C CA . TYR A 1 246 ? 0.788 5.738 -4.867 1.00 97.56 246 TYR A CA 1
ATOM 1826 C C . TYR A 1 246 ? 1.580 7.019 -5.131 1.00 97.56 246 TYR A C 1
ATOM 1828 O O . TYR A 1 246 ? 2.181 7.584 -4.224 1.00 97.56 246 TYR A O 1
ATOM 1836 N N . ALA A 1 247 ? 1.554 7.504 -6.368 1.00 95.81 247 ALA A N 1
ATOM 1837 C CA . ALA A 1 247 ? 2.048 8.822 -6.737 1.00 95.81 247 ALA A CA 1
ATOM 1838 C C . ALA A 1 247 ? 1.122 9.915 -6.180 1.00 95.81 247 ALA A C 1
ATOM 1840 O O . ALA A 1 247 ? -0.103 9.806 -6.275 1.00 95.81 247 ALA A O 1
ATOM 1841 N N . THR A 1 248 ? 1.689 10.990 -5.631 1.00 94.00 248 THR A N 1
ATOM 1842 C CA . THR A 1 248 ? 0.915 12.105 -5.045 1.00 94.00 248 THR A CA 1
ATOM 1843 C C . THR A 1 248 ? 0.427 13.108 -6.094 1.00 94.00 248 THR A C 1
ATOM 1845 O O . THR A 1 248 ? -0.392 13.974 -5.791 1.00 94.00 248 THR A O 1
ATOM 1848 N N . GLY A 1 249 ? 0.897 12.983 -7.341 1.00 85.50 249 GLY A N 1
ATOM 1849 C CA . GLY A 1 249 ? 0.577 13.896 -8.443 1.00 85.50 249 GLY A CA 1
ATOM 1850 C C . GLY A 1 249 ? 1.415 15.179 -8.461 1.00 85.50 249 GLY A C 1
ATOM 1851 O O . GLY A 1 249 ? 1.129 16.060 -9.273 1.00 85.50 249 GLY A O 1
ATOM 1852 N N . GLY A 1 250 ? 2.421 15.283 -7.586 1.00 88.81 250 GLY A N 1
ATOM 1853 C CA . GLY A 1 250 ? 3.390 16.376 -7.556 1.00 88.81 250 GLY A CA 1
ATOM 1854 C C . GLY A 1 250 ? 4.533 16.176 -8.555 1.00 88.81 250 GLY A C 1
ATOM 1855 O O . GLY A 1 250 ? 4.299 16.143 -9.768 1.00 88.81 250 GLY A O 1
ATOM 1856 N N . ALA A 1 251 ? 5.770 16.077 -8.065 1.00 92.94 251 ALA A N 1
ATOM 1857 C CA . ALA A 1 251 ? 6.952 15.960 -8.924 1.00 92.94 251 ALA A CA 1
ATOM 1858 C C . ALA A 1 251 ? 6.951 14.653 -9.740 1.00 92.94 251 ALA A C 1
ATOM 1860 O O . ALA A 1 251 ? 6.625 13.584 -9.228 1.00 92.94 251 ALA A O 1
ATOM 1861 N N . GLN A 1 252 ? 7.308 14.711 -11.023 1.00 92.56 252 GLN A N 1
ATOM 1862 C CA . GLN A 1 252 ? 7.428 13.519 -11.873 1.00 92.56 252 GLN A CA 1
ATOM 1863 C C . GLN A 1 252 ? 8.335 13.788 -13.070 1.00 92.56 252 GLN A C 1
ATOM 1865 O O . GLN A 1 252 ? 8.238 14.841 -13.703 1.00 92.56 252 GLN A O 1
ATOM 1870 N N . THR A 1 253 ? 9.181 12.821 -13.409 1.00 93.69 253 THR A N 1
ATOM 1871 C CA . THR A 1 253 ? 10.004 12.835 -14.624 1.00 93.69 253 THR A CA 1
ATOM 1872 C C . THR A 1 253 ? 10.614 11.444 -14.869 1.00 93.69 253 THR A C 1
ATOM 1874 O O . THR A 1 253 ? 10.167 10.446 -14.305 1.00 93.69 253 THR A O 1
ATOM 1877 N N . THR A 1 254 ? 11.626 11.352 -15.726 1.00 94.25 254 THR A N 1
ATOM 1878 C CA . THR A 1 254 ? 12.460 10.165 -15.916 1.00 94.25 254 THR A CA 1
ATOM 1879 C C . THR A 1 254 ? 13.888 10.409 -15.448 1.00 94.25 254 THR A C 1
ATOM 1881 O O . THR A 1 254 ? 14.365 11.542 -15.474 1.00 94.25 254 THR A O 1
ATOM 1884 N N . ILE A 1 255 ? 14.606 9.351 -15.084 1.00 95.06 255 ILE A N 1
ATOM 1885 C CA . ILE A 1 255 ? 16.040 9.435 -14.784 1.00 95.06 255 ILE A CA 1
ATOM 1886 C C . ILE A 1 255 ? 16.851 9.638 -16.074 1.00 95.06 255 ILE A C 1
ATOM 1888 O O . ILE A 1 255 ? 16.552 9.042 -17.113 1.00 95.06 255 ILE A O 1
ATOM 1892 N N . GLY A 1 256 ? 17.840 10.529 -16.023 1.00 93.94 256 GLY A N 1
ATOM 1893 C CA . GLY A 1 256 ? 18.715 10.898 -17.141 1.00 93.94 256 GLY A CA 1
ATOM 1894 C C . GLY A 1 256 ? 19.965 10.025 -17.268 1.00 93.94 256 GLY A C 1
ATOM 1895 O O . GLY A 1 256 ? 20.589 10.003 -18.325 1.00 93.94 256 GLY A O 1
ATOM 1896 N N . GLU A 1 257 ? 20.298 9.274 -16.221 1.00 94.62 257 GLU A N 1
ATOM 1897 C CA . GLU A 1 257 ? 21.388 8.299 -16.173 1.00 94.62 257 GLU A CA 1
ATOM 1898 C C . GLU A 1 257 ? 20.901 6.988 -15.538 1.00 94.62 257 GLU A C 1
ATOM 1900 O O . GLU A 1 257 ? 19.823 6.953 -14.942 1.00 94.62 257 GLU A O 1
ATOM 1905 N N . SER A 1 258 ? 21.662 5.903 -15.693 1.00 95.44 258 SER A N 1
ATOM 1906 C CA . SER A 1 258 ? 21.335 4.641 -15.024 1.00 95.44 258 SER A CA 1
ATOM 1907 C C . SER A 1 258 ? 21.599 4.746 -13.521 1.00 95.44 258 SER A C 1
ATOM 1909 O O . SER A 1 258 ? 22.657 5.221 -13.112 1.00 95.44 258 SER A O 1
ATOM 1911 N N . VAL A 1 259 ? 20.668 4.260 -12.703 1.00 95.94 259 VAL A N 1
ATOM 1912 C CA . VAL A 1 259 ? 20.687 4.416 -11.241 1.00 95.94 259 VAL A CA 1
ATOM 1913 C C . VAL A 1 259 ? 20.608 3.053 -10.580 1.00 95.94 259 VAL A C 1
ATOM 1915 O O . VAL A 1 259 ? 19.693 2.281 -10.848 1.00 95.94 259 VAL A O 1
ATOM 1918 N N . ALA A 1 260 ? 21.552 2.749 -9.696 1.00 95.56 260 ALA A N 1
ATOM 1919 C CA . ALA A 1 260 ? 21.470 1.541 -8.885 1.00 95.56 260 ALA A CA 1
ATOM 1920 C C . ALA A 1 260 ? 20.400 1.694 -7.792 1.00 95.56 260 ALA A C 1
ATOM 1922 O O . ALA A 1 260 ? 20.240 2.782 -7.240 1.00 95.56 260 ALA A O 1
ATOM 1923 N N . ALA A 1 261 ? 19.728 0.600 -7.438 1.00 95.88 261 ALA A N 1
ATOM 1924 C CA . ALA A 1 261 ? 18.753 0.521 -6.351 1.00 95.88 261 ALA A CA 1
ATOM 1925 C C . ALA A 1 261 ? 19.426 0.592 -4.961 1.00 95.88 261 ALA A C 1
ATOM 1927 O O . ALA A 1 261 ? 19.427 -0.353 -4.173 1.00 95.88 261 ALA A O 1
ATOM 1928 N N . ARG A 1 262 ? 20.084 1.724 -4.690 1.00 96.88 262 ARG A N 1
ATOM 1929 C CA . ARG A 1 262 ? 20.793 2.048 -3.448 1.00 96.88 262 ARG A CA 1
ATOM 1930 C C . ARG A 1 262 ? 20.825 3.556 -3.220 1.00 96.88 262 ARG A C 1
ATOM 1932 O O . ARG A 1 262 ? 20.498 4.340 -4.108 1.00 96.88 262 ARG A O 1
ATOM 1939 N N . SER A 1 263 ? 21.253 3.977 -2.031 1.00 97.25 263 SER A N 1
ATOM 1940 C CA . SER A 1 263 ? 21.401 5.411 -1.735 1.00 97.25 263 SER A CA 1
ATOM 1941 C C . SER A 1 263 ? 22.496 6.036 -2.603 1.00 97.25 263 SER A C 1
ATOM 1943 O O . SER A 1 263 ? 23.565 5.447 -2.772 1.00 97.25 263 SER A O 1
ATOM 1945 N N . GLY A 1 264 ? 22.260 7.231 -3.135 1.00 96.81 264 GLY A N 1
ATOM 1946 C CA . GLY A 1 264 ? 23.185 7.870 -4.065 1.00 96.81 264 GLY A CA 1
ATOM 1947 C C . GLY A 1 264 ? 22.602 9.104 -4.739 1.00 96.81 264 GLY A C 1
ATOM 1948 O O . GLY A 1 264 ? 21.527 9.574 -4.379 1.00 96.81 264 GLY A O 1
ATOM 1949 N N . ASN A 1 265 ? 23.328 9.627 -5.722 1.00 96.75 265 ASN A N 1
ATOM 1950 C CA . ASN A 1 265 ? 22.861 10.741 -6.537 1.00 96.75 265 ASN A CA 1
ATOM 1951 C C . ASN A 1 265 ? 22.216 10.215 -7.821 1.00 96.75 265 ASN A C 1
ATOM 1953 O O . ASN A 1 265 ? 22.683 9.226 -8.382 1.00 96.75 265 ASN A O 1
ATOM 1957 N N . VAL A 1 266 ? 21.174 10.899 -8.285 1.00 96.75 266 VAL A N 1
ATOM 1958 C CA . VAL A 1 266 ? 20.543 10.653 -9.582 1.00 96.75 266 VAL A CA 1
ATOM 1959 C C . VAL A 1 266 ? 20.428 11.949 -10.360 1.00 96.75 266 VAL A C 1
ATOM 1961 O O . VAL A 1 266 ? 19.916 12.947 -9.851 1.00 96.75 266 VAL A O 1
ATOM 1964 N N . LEU A 1 267 ? 20.843 11.928 -11.619 1.00 96.62 267 LEU A N 1
ATOM 1965 C CA . LEU A 1 267 ? 20.464 12.953 -12.576 1.00 96.62 267 LEU A CA 1
ATOM 1966 C C . LEU A 1 267 ? 19.042 12.697 -13.092 1.00 96.62 267 LEU A C 1
ATOM 1968 O O . LEU A 1 267 ? 18.761 11.639 -13.659 1.00 96.62 267 LEU A O 1
ATOM 1972 N N . VAL A 1 268 ? 18.142 13.669 -12.946 1.00 95.00 268 VAL A N 1
ATOM 1973 C CA . VAL A 1 268 ? 16.827 13.630 -13.595 1.00 95.00 268 VAL A CA 1
ATOM 1974 C C . VAL A 1 268 ? 16.873 14.271 -14.978 1.00 95.00 268 VAL A C 1
ATOM 1976 O O . VAL A 1 268 ? 17.600 15.231 -15.228 1.00 95.00 268 VAL A O 1
ATOM 1979 N N . ALA A 1 269 ? 16.093 13.728 -15.906 1.00 91.94 269 ALA A N 1
ATOM 1980 C CA . ALA A 1 269 ? 15.946 14.296 -17.234 1.00 91.94 269 ALA A CA 1
ATOM 1981 C C . ALA A 1 269 ? 14.911 15.427 -17.216 1.00 91.94 269 ALA A C 1
ATOM 1983 O O . ALA A 1 269 ? 13.859 15.318 -16.585 1.00 91.94 269 ALA A O 1
ATOM 1984 N N . ALA A 1 270 ? 15.164 16.486 -17.983 1.00 85.56 270 ALA A N 1
ATOM 1985 C CA . ALA A 1 270 ? 14.115 17.432 -18.334 1.00 85.56 270 ALA A CA 1
ATOM 1986 C C . ALA A 1 270 ? 13.130 16.751 -19.300 1.00 85.56 270 ALA A C 1
ATOM 1988 O O . ALA A 1 270 ? 13.541 16.143 -20.290 1.00 85.56 270 ALA A O 1
ATOM 1989 N N . GLY A 1 271 ? 11.827 16.842 -19.034 1.00 75.31 271 GLY A N 1
ATOM 1990 C CA . GLY A 1 271 ? 10.835 16.143 -19.844 1.00 75.31 271 GLY A CA 1
ATOM 1991 C C . GLY A 1 271 ? 9.387 16.441 -19.476 1.00 75.31 271 GLY A C 1
ATOM 1992 O O . GLY A 1 271 ? 9.074 17.369 -18.727 1.00 75.31 271 GLY A O 1
ATOM 1993 N N . ALA A 1 272 ? 8.478 15.641 -20.037 1.00 70.94 272 ALA A N 1
ATOM 1994 C CA . ALA A 1 272 ? 7.051 15.741 -19.763 1.00 70.94 272 ALA A CA 1
ATOM 1995 C C . ALA A 1 272 ? 6.771 15.451 -18.279 1.00 70.94 272 ALA A C 1
ATOM 1997 O O . ALA A 1 272 ? 6.796 14.301 -17.859 1.00 70.94 272 ALA A O 1
ATOM 1998 N N . GLY A 1 273 ? 6.487 16.495 -17.498 1.00 73.75 273 GLY A N 1
ATOM 1999 C CA . GLY A 1 273 ? 6.363 16.377 -16.041 1.00 73.75 273 GLY A CA 1
ATOM 2000 C C . GLY A 1 273 ? 7.036 17.514 -15.288 1.00 73.75 273 GLY A C 1
ATOM 2001 O O . GLY A 1 273 ? 6.503 17.961 -14.278 1.00 73.75 273 GLY A O 1
ATOM 2002 N N . CYS A 1 274 ? 8.127 18.046 -15.841 1.00 86.75 274 CYS A N 1
ATOM 2003 C CA . CYS A 1 274 ? 8.914 19.095 -15.206 1.00 86.75 274 CYS A CA 1
ATOM 2004 C C . CYS A 1 274 ? 8.234 20.470 -15.339 1.00 86.75 274 CYS A C 1
ATOM 2006 O O . CYS A 1 274 ? 7.834 20.849 -16.450 1.00 86.75 274 CYS A O 1
ATOM 2008 N N . PRO A 1 275 ? 8.107 21.243 -14.245 1.00 87.25 275 PRO A N 1
ATOM 2009 C CA . PRO A 1 275 ? 7.749 22.653 -14.319 1.00 87.25 275 PRO A CA 1
ATOM 2010 C C . PRO A 1 275 ? 8.757 23.450 -15.162 1.00 87.25 275 PRO A C 1
ATOM 2012 O O . PRO A 1 275 ? 9.935 23.105 -15.263 1.00 87.25 275 PRO A O 1
ATOM 2015 N N . VAL A 1 276 ? 8.294 24.539 -15.780 1.00 85.31 276 VAL A N 1
ATOM 2016 C CA . VAL A 1 276 ? 9.168 25.426 -16.563 1.00 85.31 276 VAL A CA 1
ATOM 2017 C C . VAL A 1 276 ? 10.199 26.068 -15.631 1.00 85.31 276 VAL A C 1
ATOM 2019 O O . VAL A 1 276 ? 9.830 26.581 -14.579 1.00 85.31 276 VAL A O 1
ATOM 2022 N N . ASN A 1 277 ? 11.469 26.078 -16.047 1.00 86.81 277 ASN A N 1
ATOM 2023 C CA . ASN A 1 277 ? 12.609 26.621 -15.293 1.00 86.81 277 ASN A CA 1
ATOM 2024 C C . ASN A 1 277 ? 12.891 25.936 -13.946 1.00 86.81 277 ASN A C 1
ATOM 2026 O O . ASN A 1 277 ? 13.572 26.519 -13.105 1.00 86.81 277 ASN A O 1
ATOM 2030 N N . ASP A 1 278 ? 12.415 24.707 -13.754 1.00 91.81 278 ASP A N 1
ATOM 2031 C CA . ASP A 1 278 ? 12.759 23.897 -12.591 1.00 91.81 278 ASP A CA 1
ATOM 2032 C C . ASP A 1 278 ? 13.605 22.687 -13.025 1.00 91.81 278 ASP A C 1
ATOM 2034 O O . ASP A 1 278 ? 13.057 21.699 -13.529 1.00 91.81 278 ASP A O 1
ATOM 2038 N N . PRO A 1 279 ? 14.941 22.747 -12.869 1.00 91.38 279 PRO A N 1
ATOM 2039 C CA . PRO A 1 279 ? 15.818 21.653 -13.272 1.00 91.38 279 PRO A CA 1
ATOM 2040 C C . PRO A 1 279 ? 15.610 20.388 -12.425 1.00 91.38 279 PRO A C 1
ATOM 2042 O O . PRO A 1 279 ? 15.899 19.300 -12.912 1.00 91.38 279 PRO A O 1
ATOM 2045 N N . ALA A 1 280 ? 15.058 20.510 -11.213 1.00 93.00 280 ALA A N 1
ATOM 2046 C CA . ALA A 1 280 ? 14.733 19.388 -10.341 1.00 93.00 280 ALA A CA 1
ATOM 2047 C C . ALA A 1 280 ? 13.338 18.814 -10.619 1.00 93.00 280 ALA A C 1
ATOM 2049 O O . ALA A 1 280 ? 12.896 17.918 -9.908 1.00 93.00 280 ALA A O 1
ATOM 2050 N N . CYS A 1 281 ? 12.614 19.313 -11.626 1.00 92.69 281 CYS A N 1
ATOM 2051 C CA . CYS A 1 281 ? 11.297 18.809 -12.020 1.00 92.69 281 CYS A CA 1
ATOM 2052 C C . CYS A 1 281 ? 10.261 18.769 -10.874 1.00 92.69 281 CYS A C 1
ATOM 2054 O O . CYS A 1 281 ? 9.375 17.912 -10.869 1.00 92.69 281 CYS A O 1
ATOM 2056 N N . GLY A 1 282 ? 10.353 19.701 -9.919 1.00 93.31 282 GLY A N 1
ATOM 2057 C CA . GLY A 1 282 ? 9.464 19.820 -8.762 1.00 93.31 282 GLY A CA 1
ATOM 2058 C C . GLY A 1 282 ? 9.897 19.033 -7.522 1.00 93.31 282 GLY A C 1
ATOM 2059 O O . GLY A 1 282 ? 9.237 19.149 -6.487 1.00 93.31 282 GLY A O 1
ATOM 2060 N N . PHE A 1 283 ? 10.972 18.238 -7.591 1.00 96.06 283 PHE A N 1
ATOM 2061 C CA . PHE A 1 283 ? 11.460 17.480 -6.439 1.00 96.06 283 PHE A CA 1
ATOM 2062 C C . PHE A 1 283 ? 12.094 18.406 -5.396 1.00 96.06 283 PHE A C 1
ATOM 2064 O O . PHE A 1 283 ? 12.902 19.274 -5.714 1.00 96.06 283 PHE A O 1
ATOM 2071 N N . ASN A 1 284 ? 11.745 18.190 -4.129 1.00 96.19 284 ASN A N 1
ATOM 2072 C CA . ASN A 1 284 ? 12.253 18.937 -2.984 1.00 96.19 284 ASN A CA 1
ATOM 2073 C C . ASN A 1 284 ? 12.792 17.981 -1.918 1.00 96.19 284 ASN A C 1
ATOM 2075 O O . ASN A 1 284 ? 12.325 16.848 -1.785 1.00 96.19 284 ASN A O 1
ATOM 2079 N N . VAL A 1 285 ? 13.741 18.463 -1.113 1.00 97.12 285 VAL A N 1
ATOM 2080 C CA . VAL A 1 285 ? 14.260 17.720 0.044 1.00 97.12 285 VAL A CA 1
ATOM 2081 C C . VAL A 1 285 ? 13.113 17.330 0.983 1.00 97.12 285 VAL A C 1
ATOM 2083 O O . VAL A 1 285 ? 12.236 18.136 1.289 1.00 97.12 285 VAL A O 1
ATOM 2086 N N . GLY A 1 286 ? 13.127 16.082 1.443 1.00 95.12 286 GLY A N 1
ATOM 2087 C CA . GLY A 1 286 ? 12.104 15.488 2.302 1.00 95.12 286 GLY A CA 1
ATOM 2088 C C . GLY A 1 286 ? 10.960 14.808 1.548 1.00 95.12 286 GLY A C 1
ATOM 2089 O O . GLY A 1 286 ? 10.184 14.086 2.172 1.00 95.12 286 GLY A O 1
ATOM 2090 N N . MET A 1 287 ? 10.856 14.978 0.225 1.00 96.19 287 MET A N 1
ATOM 2091 C CA . MET A 1 287 ? 9.879 14.233 -0.569 1.00 96.19 287 MET A CA 1
ATOM 2092 C C . MET A 1 287 ? 10.206 12.740 -0.582 1.00 96.19 287 MET A C 1
ATOM 2094 O O . MET A 1 287 ? 11.367 12.336 -0.651 1.00 96.19 287 MET A O 1
ATOM 2098 N N . THR A 1 288 ? 9.163 11.914 -0.550 1.00 96.75 288 THR A N 1
ATOM 2099 C CA . THR A 1 288 ? 9.279 10.494 -0.883 1.00 96.75 288 THR A CA 1
ATOM 2100 C C . THR A 1 288 ? 9.122 10.346 -2.392 1.00 96.75 288 THR A C 1
ATOM 2102 O O . THR A 1 288 ? 8.200 10.907 -2.983 1.00 96.75 288 THR A O 1
ATOM 2105 N N . ALA A 1 289 ? 10.033 9.613 -3.017 1.00 96.56 289 ALA A N 1
ATOM 2106 C CA . ALA A 1 289 ? 10.021 9.326 -4.440 1.00 96.56 289 ALA A CA 1
ATOM 2107 C C . ALA A 1 289 ? 9.990 7.815 -4.670 1.00 96.56 289 ALA A C 1
ATOM 2109 O O . ALA A 1 289 ? 10.505 7.050 -3.857 1.00 96.56 289 ALA A O 1
ATOM 2110 N N . VAL A 1 290 ? 9.400 7.381 -5.777 1.00 97.12 290 VAL A N 1
ATOM 2111 C CA . VAL A 1 290 ? 9.486 5.993 -6.242 1.00 97.12 290 VAL A CA 1
ATOM 2112 C C . VAL A 1 290 ? 10.117 5.983 -7.621 1.00 97.12 290 VAL A C 1
ATOM 2114 O O . VAL A 1 290 ? 9.672 6.726 -8.500 1.00 97.12 290 VAL A O 1
ATOM 2117 N N . ILE A 1 291 ? 11.140 5.144 -7.790 1.00 97.31 291 ILE A N 1
ATOM 2118 C CA . ILE A 1 291 ? 11.720 4.820 -9.095 1.00 97.31 291 ILE A CA 1
ATOM 2119 C C . ILE A 1 291 ? 11.192 3.454 -9.513 1.00 97.31 291 ILE A C 1
ATOM 2121 O O . ILE A 1 291 ? 11.138 2.544 -8.691 1.00 97.31 291 ILE A O 1
ATOM 2125 N N . PHE A 1 292 ? 10.771 3.323 -10.767 1.00 96.25 292 PHE A N 1
ATOM 2126 C CA . PHE A 1 292 ? 10.280 2.062 -11.316 1.00 96.25 292 PHE A CA 1
ATOM 2127 C C . PHE A 1 292 ? 10.519 1.969 -12.824 1.00 96.25 292 PHE A C 1
ATOM 2129 O O . PHE A 1 292 ? 10.661 2.982 -13.525 1.00 96.25 292 PHE A O 1
ATOM 2136 N N . ASP A 1 293 ? 10.529 0.739 -13.331 1.00 93.50 293 ASP A N 1
ATOM 2137 C CA . ASP A 1 293 ? 10.737 0.431 -14.745 1.00 93.50 293 ASP A CA 1
ATOM 2138 C C . ASP A 1 293 ? 9.775 -0.659 -15.263 1.00 93.50 293 ASP A C 1
ATOM 2140 O O . ASP A 1 293 ? 8.743 -0.955 -14.655 1.00 93.50 293 ASP A O 1
ATOM 2144 N N . ASP A 1 294 ? 10.075 -1.211 -16.443 1.00 90.50 294 ASP A N 1
ATOM 2145 C CA . ASP A 1 294 ? 9.244 -2.219 -17.110 1.00 90.50 294 ASP A CA 1
ATOM 2146 C C . ASP A 1 294 ? 9.544 -3.659 -16.642 1.00 90.50 294 ASP A C 1
ATOM 2148 O O . ASP A 1 294 ? 8.931 -4.599 -17.139 1.00 90.50 294 ASP A O 1
ATOM 2152 N N . THR A 1 295 ? 10.477 -3.871 -15.707 1.00 92.38 295 THR A N 1
ATOM 2153 C CA . THR A 1 295 ? 10.847 -5.217 -15.224 1.00 92.38 295 THR A CA 1
ATOM 2154 C C . THR A 1 295 ? 9.924 -5.736 -14.125 1.00 92.38 295 THR A C 1
ATOM 2156 O O . THR A 1 295 ? 9.907 -6.932 -13.838 1.00 92.38 295 THR A O 1
ATOM 2159 N N . GLY A 1 296 ? 9.144 -4.844 -13.513 1.00 94.62 296 GLY A N 1
ATOM 2160 C CA . GLY A 1 296 ? 8.431 -5.118 -12.270 1.00 94.62 296 GLY A CA 1
ATOM 2161 C C . GLY A 1 296 ? 9.147 -4.592 -11.031 1.00 94.62 296 GLY A C 1
ATOM 2162 O O . GLY A 1 296 ? 8.535 -4.592 -9.964 1.00 94.62 296 GLY A O 1
ATOM 2163 N N . ALA A 1 297 ? 10.397 -4.136 -11.162 1.00 95.94 297 ALA A N 1
ATOM 2164 C CA . ALA A 1 297 ? 11.159 -3.526 -10.084 1.00 95.94 297 ALA A CA 1
ATOM 2165 C C . ALA A 1 297 ? 10.624 -2.133 -9.737 1.00 95.94 297 ALA A C 1
ATOM 2167 O O . ALA A 1 297 ? 10.269 -1.334 -10.614 1.00 95.94 297 ALA A O 1
ATOM 2168 N N . PHE A 1 298 ? 10.596 -1.844 -8.441 1.00 96.62 298 PHE A N 1
ATOM 2169 C CA . PHE A 1 298 ? 10.387 -0.504 -7.928 1.00 96.62 298 PHE A CA 1
ATOM 2170 C C . PHE A 1 298 ? 11.111 -0.352 -6.595 1.00 96.62 298 PHE A C 1
ATOM 2172 O O . PHE A 1 298 ? 11.182 -1.294 -5.810 1.00 96.62 298 PHE A O 1
ATOM 2179 N N . ASP A 1 299 ? 11.578 0.858 -6.317 1.00 96.69 299 ASP A N 1
ATOM 2180 C CA . ASP A 1 299 ? 12.219 1.186 -5.053 1.00 96.69 299 ASP A CA 1
ATOM 2181 C C . ASP A 1 299 ? 11.729 2.540 -4.551 1.00 96.69 299 ASP A C 1
ATOM 2183 O O . ASP A 1 299 ? 11.438 3.464 -5.320 1.00 96.69 299 ASP A O 1
ATOM 2187 N N . VAL A 1 300 ? 11.620 2.646 -3.227 1.00 96.50 300 VAL A N 1
ATOM 2188 C CA . VAL A 1 300 ? 11.177 3.858 -2.538 1.00 96.50 300 VAL A CA 1
ATOM 2189 C C . VAL A 1 300 ? 12.404 4.598 -2.016 1.00 96.50 300 VAL A C 1
ATOM 2191 O O . VAL A 1 300 ? 13.267 4.016 -1.360 1.00 96.50 300 VAL A O 1
ATOM 2194 N N . PHE A 1 301 ? 12.453 5.903 -2.244 1.00 97.31 301 PHE A N 1
ATOM 2195 C CA . PHE A 1 301 ? 13.539 6.778 -1.828 1.00 97.31 301 PHE A CA 1
ATOM 2196 C C . PHE A 1 301 ? 13.013 7.986 -1.059 1.00 97.31 301 PHE A C 1
ATOM 2198 O O . PHE A 1 301 ? 11.879 8.424 -1.245 1.00 97.31 301 PHE A O 1
ATOM 2205 N N . THR A 1 302 ? 13.866 8.567 -0.223 1.00 97.31 302 THR A N 1
ATOM 2206 C CA . THR A 1 302 ? 13.677 9.908 0.334 1.00 97.31 302 THR A CA 1
ATOM 2207 C C . THR A 1 302 ? 14.658 10.860 -0.341 1.00 97.31 302 THR A C 1
ATOM 2209 O O . THR A 1 302 ? 15.857 10.588 -0.352 1.00 97.31 302 THR A O 1
ATOM 2212 N N . VAL A 1 303 ? 14.179 11.985 -0.867 1.00 97.44 303 VAL A N 1
ATOM 2213 C CA . VAL A 1 303 ? 15.037 13.039 -1.422 1.00 97.44 303 VAL A CA 1
ATOM 2214 C C . VAL A 1 303 ? 15.765 13.738 -0.274 1.00 97.44 303 VAL A C 1
ATOM 2216 O O . VAL A 1 303 ? 15.135 14.326 0.603 1.00 97.44 303 VAL A O 1
ATOM 2219 N N . THR A 1 304 ? 17.091 13.669 -0.254 1.00 97.88 304 THR A N 1
ATOM 2220 C CA . THR A 1 304 ? 17.939 14.264 0.789 1.00 97.88 304 THR A CA 1
ATOM 2221 C C . THR A 1 304 ? 18.616 15.553 0.353 1.00 97.88 304 THR A C 1
ATOM 2223 O O . THR A 1 304 ? 18.967 16.356 1.210 1.00 97.88 304 THR A O 1
ATOM 2226 N N . ASP A 1 305 ? 18.809 15.745 -0.951 1.00 97.81 305 ASP A N 1
ATOM 2227 C CA . ASP A 1 305 ? 19.465 16.928 -1.507 1.00 97.81 305 ASP A CA 1
ATOM 2228 C C . ASP A 1 305 ? 18.955 17.230 -2.922 1.00 97.81 305 ASP A C 1
ATOM 2230 O O . ASP A 1 305 ? 18.499 16.321 -3.618 1.00 97.81 305 ASP A O 1
ATOM 2234 N N . VAL A 1 306 ? 19.028 18.493 -3.344 1.00 97.50 306 VAL A N 1
ATOM 2235 C CA . VAL A 1 306 ? 18.625 18.942 -4.685 1.00 97.50 306 VAL A CA 1
ATOM 2236 C C . VAL A 1 306 ? 19.625 19.981 -5.196 1.00 97.50 306 VAL A C 1
ATOM 2238 O O . VAL A 1 306 ? 19.708 21.088 -4.665 1.00 97.50 306 VAL A O 1
ATOM 2241 N N . GLN A 1 307 ? 20.363 19.641 -6.255 1.00 96.31 307 GLN A N 1
ATOM 2242 C CA . GLN A 1 307 ? 21.374 20.498 -6.881 1.00 96.31 307 GLN A CA 1
ATOM 2243 C C . GLN A 1 307 ? 21.165 20.555 -8.397 1.00 96.31 307 GLN A C 1
ATOM 2245 O O . GLN A 1 307 ? 21.621 19.693 -9.150 1.00 96.31 307 GLN A O 1
ATOM 2250 N N . GLY A 1 308 ? 20.461 21.586 -8.872 1.00 93.50 308 GLY A N 1
ATOM 2251 C CA . GLY A 1 308 ? 20.086 21.673 -10.283 1.00 93.50 308 GLY A CA 1
ATOM 2252 C C . GLY A 1 308 ? 19.186 20.497 -10.673 1.00 93.50 308 GLY A C 1
ATOM 2253 O O . GLY A 1 308 ? 18.101 20.362 -10.124 1.00 93.50 308 GLY A O 1
ATOM 2254 N N . ALA A 1 309 ? 19.636 19.660 -11.612 1.00 93.94 309 ALA A N 1
ATOM 2255 C CA . ALA A 1 309 ? 18.927 18.445 -12.032 1.00 93.94 309 ALA A CA 1
ATOM 2256 C C . ALA A 1 309 ? 19.389 17.177 -11.294 1.00 93.94 309 ALA A C 1
ATOM 2258 O O . ALA A 1 309 ? 18.937 16.079 -11.608 1.00 93.94 309 ALA A O 1
ATOM 2259 N N . GLN A 1 310 ? 20.312 17.299 -10.341 1.00 96.88 310 GLN A N 1
ATOM 2260 C CA . GLN A 1 310 ? 20.788 16.174 -9.551 1.00 96.88 310 GLN A CA 1
ATOM 2261 C C . GLN A 1 310 ? 20.033 16.110 -8.222 1.00 96.88 310 GLN A C 1
ATOM 2263 O O . GLN A 1 310 ? 19.961 17.101 -7.495 1.00 96.88 310 GLN A O 1
ATOM 2268 N N . LEU A 1 311 ? 19.499 14.938 -7.889 1.00 97.88 311 LEU A N 1
ATOM 2269 C CA . LEU A 1 311 ? 18.857 14.659 -6.608 1.00 97.88 311 LEU A CA 1
ATOM 2270 C C . LEU A 1 311 ? 19.758 13.739 -5.785 1.00 97.88 311 LEU A C 1
ATOM 2272 O O . LEU A 1 311 ? 20.234 12.726 -6.293 1.00 97.88 311 LEU A O 1
ATOM 2276 N N . GLY A 1 312 ? 19.964 14.061 -4.512 1.00 98.00 312 GLY A N 1
ATOM 2277 C CA . GLY A 1 312 ? 20.480 13.109 -3.534 1.00 98.00 312 GLY A CA 1
ATOM 2278 C C . GLY A 1 312 ? 19.331 12.249 -3.022 1.00 98.00 312 GLY A C 1
ATOM 2279 O O . GLY A 1 312 ? 18.321 12.789 -2.570 1.00 98.00 312 GLY A O 1
ATOM 2280 N N . LEU A 1 313 ? 19.466 10.929 -3.093 1.00 97.44 313 LEU A N 1
ATOM 2281 C CA . LEU A 1 313 ? 18.453 9.967 -2.680 1.00 97.44 313 LEU A CA 1
ATOM 2282 C C . LEU A 1 313 ? 18.975 9.065 -1.564 1.00 97.44 313 LEU A C 1
ATOM 2284 O O . LEU A 1 313 ? 20.011 8.411 -1.686 1.00 97.44 313 LEU A O 1
ATOM 2288 N N . GLN A 1 314 ? 18.192 8.964 -0.497 1.00 96.75 314 GLN A N 1
ATOM 2289 C CA . GLN A 1 314 ? 18.301 7.885 0.473 1.00 96.75 314 GLN A CA 1
ATOM 2290 C C . GLN A 1 314 ? 17.376 6.754 0.048 1.00 96.75 314 GLN A C 1
ATOM 2292 O O . GLN A 1 314 ? 16.168 6.951 -0.055 1.00 96.75 314 GLN A O 1
ATOM 2297 N N . HIS A 1 315 ? 17.927 5.562 -0.125 1.00 96.56 315 HIS A N 1
ATOM 2298 C CA . HIS A 1 315 ? 17.139 4.363 -0.350 1.00 96.56 315 HIS A CA 1
ATOM 2299 C C . HIS A 1 315 ? 16.400 3.967 0.930 1.00 96.56 315 HIS A C 1
ATOM 2301 O O . HIS A 1 315 ? 17.000 3.925 2.009 1.00 96.56 315 HIS A O 1
ATOM 2307 N N . ASN A 1 316 ? 15.094 3.731 0.823 1.00 95.56 316 ASN A N 1
ATOM 2308 C CA . ASN A 1 316 ? 14.243 3.361 1.950 1.00 95.56 316 ASN A CA 1
ATOM 2309 C C . ASN A 1 316 ? 14.003 1.847 2.022 1.00 95.56 316 ASN A C 1
ATOM 2311 O O . ASN A 1 316 ? 13.091 1.427 2.720 1.00 95.56 316 ASN A O 1
ATOM 2315 N N . LEU A 1 317 ? 14.770 1.031 1.303 1.00 93.38 317 LEU A N 1
ATOM 2316 C CA . LEU A 1 317 ? 14.673 -0.428 1.311 1.00 93.38 317 LEU A CA 1
ATOM 2317 C C . LEU A 1 317 ? 16.071 -1.034 1.454 1.00 93.38 317 LEU A C 1
ATOM 2319 O O . LEU A 1 317 ? 17.059 -0.310 1.599 1.00 93.38 317 LEU A O 1
ATOM 2323 N N . ALA A 1 318 ? 16.150 -2.365 1.455 1.00 91.69 318 ALA A N 1
ATOM 2324 C CA . ALA A 1 318 ? 17.433 -3.041 1.340 1.00 91.69 318 ALA A CA 1
ATOM 2325 C C . ALA A 1 318 ? 18.041 -2.730 -0.032 1.00 91.69 318 ALA A C 1
ATOM 2327 O O . ALA A 1 318 ? 17.330 -2.749 -1.034 1.00 91.69 318 ALA A O 1
ATOM 2328 N N . ASP A 1 319 ? 19.342 -2.445 -0.073 1.00 93.75 319 ASP A N 1
ATOM 2329 C CA . ASP A 1 319 ? 20.034 -2.220 -1.341 1.00 93.75 319 ASP A CA 1
ATOM 2330 C C . ASP A 1 319 ? 19.926 -3.461 -2.236 1.00 93.75 319 ASP A C 1
ATOM 2332 O O . ASP A 1 319 ? 20.144 -4.592 -1.792 1.00 93.75 319 ASP A O 1
ATOM 2336 N N . ASP A 1 320 ? 19.601 -3.227 -3.503 1.00 91.69 320 ASP A N 1
ATOM 2337 C CA . ASP A 1 320 ? 19.369 -4.252 -4.514 1.00 91.69 320 ASP A CA 1
ATOM 2338 C C . ASP A 1 320 ? 20.437 -4.113 -5.623 1.00 91.69 320 ASP A C 1
ATOM 2340 O O . ASP A 1 320 ? 20.807 -2.991 -5.996 1.00 91.69 320 ASP A O 1
ATOM 2344 N N . PRO A 1 321 ? 21.004 -5.218 -6.149 1.00 91.88 321 PRO A N 1
ATOM 2345 C CA . PRO A 1 321 ? 21.866 -5.167 -7.331 1.00 91.88 321 PRO A CA 1
ATOM 2346 C C . PRO A 1 321 ? 21.178 -4.603 -8.589 1.00 91.88 321 PRO A C 1
ATOM 2348 O O . PRO A 1 321 ? 21.882 -4.259 -9.545 1.00 91.88 321 PRO A O 1
ATOM 2351 N N . HIS A 1 322 ?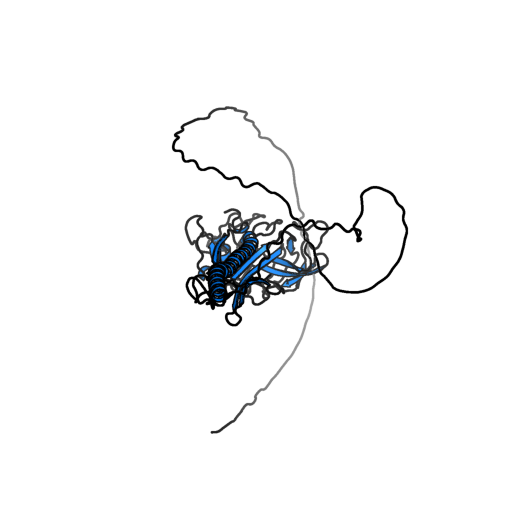 19.845 -4.500 -8.611 1.00 94.19 322 HIS A N 1
ATOM 2352 C CA . HIS A 1 322 ? 19.080 -3.927 -9.714 1.00 94.19 322 HIS A CA 1
ATOM 2353 C C . HIS A 1 322 ? 19.563 -2.522 -10.082 1.00 94.19 322 HIS A C 1
ATOM 2355 O O . HIS A 1 322 ? 19.926 -1.695 -9.239 1.00 94.19 322 HIS A O 1
ATOM 2361 N N . THR A 1 323 ? 19.582 -2.248 -11.383 1.00 95.25 323 THR A N 1
ATOM 2362 C CA . THR A 1 323 ? 19.959 -0.943 -11.924 1.00 95.25 323 THR A CA 1
ATOM 2363 C C . THR A 1 323 ? 18.867 -0.468 -12.862 1.00 95.25 323 THR A C 1
ATOM 2365 O O . THR A 1 323 ? 18.667 -1.036 -13.934 1.00 95.25 323 THR A O 1
ATOM 2368 N N . TYR A 1 324 ? 18.207 0.616 -12.474 1.00 95.94 324 TYR A N 1
ATOM 2369 C CA . TYR A 1 324 ? 17.230 1.309 -13.291 1.00 95.94 324 TYR A CA 1
ATOM 2370 C C . TYR A 1 324 ? 17.927 1.939 -14.499 1.00 95.94 324 TYR A C 1
ATOM 2372 O O . TYR A 1 324 ? 18.806 2.788 -14.317 1.00 95.94 324 TYR A O 1
ATOM 2380 N N . PRO A 1 325 ? 17.578 1.556 -15.738 1.00 95.06 325 PRO A N 1
ATOM 2381 C CA . PRO A 1 325 ? 18.178 2.145 -16.926 1.00 95.06 325 PRO A CA 1
ATOM 2382 C C . PRO A 1 325 ? 17.700 3.585 -17.148 1.00 95.06 325 PRO A C 1
ATOM 2384 O O . PRO A 1 325 ? 16.615 3.973 -16.705 1.00 95.06 325 PRO A O 1
ATOM 2387 N N . VAL A 1 326 ? 18.474 4.359 -17.915 1.00 94.69 326 VAL A N 1
ATOM 2388 C CA . VAL A 1 326 ? 18.064 5.682 -18.423 1.00 94.69 326 VAL A CA 1
ATOM 2389 C C . VAL A 1 326 ? 16.632 5.642 -18.959 1.00 94.69 326 VAL A C 1
ATOM 2391 O O . VAL A 1 326 ? 16.262 4.748 -19.722 1.00 94.69 326 VAL A O 1
ATOM 2394 N N . GLY A 1 327 ? 15.823 6.632 -18.581 1.00 92.06 327 GLY A N 1
ATOM 2395 C CA . GLY A 1 327 ? 14.420 6.707 -18.978 1.00 92.06 327 GLY A CA 1
ATOM 2396 C C . GLY A 1 327 ? 13.455 5.947 -18.063 1.00 92.06 327 GLY A C 1
ATOM 2397 O O . GLY A 1 327 ? 12.250 5.989 -18.322 1.00 92.06 327 GLY A O 1
ATOM 2398 N N . SER A 1 328 ? 13.933 5.281 -17.004 1.00 94.50 328 SER A N 1
ATOM 2399 C CA . SER A 1 328 ? 13.066 4.802 -15.913 1.00 94.50 328 SER A CA 1
ATOM 2400 C C . SER A 1 328 ? 12.347 5.975 -15.253 1.00 94.50 328 SER A C 1
ATOM 2402 O O . SER A 1 328 ? 12.825 7.112 -15.290 1.00 94.50 328 SER A O 1
ATOM 2404 N N . VAL A 1 329 ? 11.168 5.727 -14.692 1.00 94.56 329 VAL A N 1
ATOM 2405 C CA . VAL A 1 329 ? 10.306 6.797 -14.180 1.00 94.56 329 VAL A CA 1
ATOM 2406 C C . VAL A 1 329 ? 10.652 7.068 -12.729 1.00 94.56 329 VAL A C 1
ATOM 2408 O O . VAL A 1 329 ? 10.818 6.130 -11.959 1.00 94.56 329 VAL A O 1
ATOM 2411 N N . ILE A 1 330 ? 10.705 8.345 -12.358 1.00 95.75 330 ILE A N 1
ATOM 2412 C CA . ILE A 1 330 ? 10.753 8.790 -10.969 1.00 95.75 330 ILE A CA 1
ATOM 2413 C C . ILE A 1 330 ? 9.567 9.715 -10.700 1.00 95.75 330 ILE A C 1
ATOM 2415 O O . ILE A 1 330 ? 9.332 10.683 -11.428 1.00 95.75 330 ILE A O 1
ATOM 2419 N N . VAL A 1 331 ? 8.797 9.414 -9.657 1.00 95.50 331 VAL A N 1
ATOM 2420 C CA . VAL A 1 331 ? 7.634 10.213 -9.242 1.00 95.50 331 VAL A CA 1
ATOM 2421 C C . VAL A 1 331 ? 7.668 10.492 -7.751 1.00 95.50 331 VAL A C 1
ATOM 2423 O O . VAL A 1 331 ? 8.108 9.651 -6.973 1.00 95.50 331 VAL A O 1
ATOM 2426 N N . GLU A 1 332 ? 7.155 11.647 -7.347 1.00 96.19 332 GLU A N 1
ATOM 2427 C CA . GLU A 1 332 ? 6.765 11.909 -5.970 1.00 96.19 332 GLU A CA 1
ATOM 2428 C C . GLU A 1 332 ? 5.622 10.966 -5.593 1.00 96.19 332 GLU A C 1
ATOM 2430 O O . GLU A 1 332 ? 4.610 10.846 -6.296 1.00 96.19 332 GLU A O 1
ATOM 2435 N N . ALA A 1 333 ? 5.802 10.272 -4.480 1.00 96.81 333 ALA A N 1
ATOM 2436 C CA . ALA A 1 333 ? 4.921 9.212 -4.045 1.00 96.81 333 ALA A CA 1
ATOM 2437 C C . ALA A 1 333 ? 4.735 9.231 -2.533 1.00 96.81 333 ALA A C 1
ATOM 2439 O O . ALA A 1 333 ? 5.513 9.814 -1.784 1.00 96.81 333 ALA A O 1
ATOM 2440 N N . ALA A 1 334 ? 3.700 8.542 -2.079 1.00 96.69 334 ALA A N 1
ATOM 2441 C CA . ALA A 1 334 ? 3.533 8.149 -0.698 1.00 96.69 334 ALA A CA 1
ATOM 2442 C C . ALA A 1 334 ? 3.677 6.629 -0.599 1.00 96.69 334 ALA A C 1
ATOM 2444 O O . ALA A 1 334 ? 3.073 5.885 -1.373 1.00 96.69 334 ALA A O 1
ATOM 2445 N N . SER A 1 335 ? 4.457 6.186 0.387 1.00 96.44 335 SER A N 1
ATOM 2446 C CA . SER A 1 335 ? 4.424 4.821 0.906 1.00 96.44 335 SER A CA 1
ATOM 2447 C C . SER A 1 335 ? 3.777 4.869 2.288 1.00 96.44 335 SER A C 1
ATOM 2449 O O . SER A 1 335 ? 4.158 5.679 3.141 1.00 96.44 335 SER A O 1
ATOM 2451 N N . ARG A 1 336 ? 2.721 4.085 2.493 1.00 97.69 336 ARG A N 1
ATOM 2452 C CA . ARG A 1 336 ? 1.925 4.087 3.725 1.00 97.69 336 ARG A CA 1
ATOM 2453 C C . ARG A 1 336 ? 1.724 2.664 4.188 1.00 97.69 336 ARG A C 1
ATOM 2455 O O . ARG A 1 336 ? 1.041 1.892 3.528 1.00 97.69 336 ARG A O 1
ATOM 2462 N N . THR A 1 337 ? 2.315 2.332 5.326 1.00 98.25 337 THR A N 1
ATOM 2463 C CA . THR A 1 337 ? 2.104 1.047 5.985 1.00 98.25 337 THR A CA 1
ATOM 2464 C C . THR A 1 337 ? 1.160 1.225 7.159 1.00 98.25 337 THR A C 1
ATOM 2466 O O . THR A 1 337 ? 1.417 2.064 8.021 1.00 98.25 337 THR A O 1
ATOM 2469 N N . TYR A 1 338 ? 0.108 0.418 7.206 1.00 98.62 338 TYR A N 1
ATOM 2470 C CA . TYR A 1 338 ? -0.781 0.288 8.351 1.00 98.62 338 TYR A CA 1
ATOM 2471 C C . TYR A 1 338 ? -0.641 -1.101 8.951 1.00 98.62 338 TYR A C 1
ATOM 2473 O O . TYR A 1 338 ? -0.639 -2.085 8.214 1.00 98.62 338 TYR A O 1
ATOM 2481 N N . TYR A 1 339 ? -0.533 -1.179 10.273 1.00 98.25 339 TYR A N 1
ATOM 2482 C CA . TYR A 1 339 ? -0.497 -2.456 10.976 1.00 98.25 339 TYR A CA 1
ATOM 2483 C C . TYR A 1 339 ? -1.073 -2.347 12.386 1.00 98.25 339 TYR A C 1
ATOM 2485 O O . TYR A 1 339 ? -1.142 -1.254 12.959 1.00 98.25 339 TYR A O 1
ATOM 2493 N N . LEU A 1 340 ? -1.483 -3.485 12.943 1.00 98.00 340 LEU A N 1
ATOM 2494 C CA . LEU A 1 340 ? -1.902 -3.586 14.334 1.00 98.00 340 LEU A CA 1
ATOM 2495 C C . LEU A 1 340 ? -0.682 -3.814 15.231 1.00 98.00 340 LEU A C 1
ATOM 2497 O O . LEU A 1 340 ? -0.015 -4.842 15.155 1.00 98.00 340 LEU A O 1
ATOM 2501 N N . LYS A 1 341 ? -0.399 -2.862 16.117 1.00 96.81 341 LYS A N 1
ATOM 2502 C CA . LYS A 1 341 ? 0.525 -3.073 17.229 1.00 96.81 341 LYS A CA 1
ATOM 2503 C C . LYS A 1 341 ? -0.265 -3.627 18.406 1.00 96.81 341 LYS A C 1
ATOM 2505 O O . LYS A 1 341 ? -1.053 -2.897 18.998 1.00 96.81 341 LYS A O 1
ATOM 2510 N N . ALA A 1 342 ? -0.028 -4.891 18.734 1.00 95.56 342 ALA A N 1
ATOM 2511 C CA . ALA A 1 342 ? -0.608 -5.560 19.889 1.00 95.56 342 ALA A CA 1
ATOM 2512 C C . ALA A 1 342 ? 0.506 -5.999 20.847 1.00 95.56 342 ALA A C 1
ATOM 2514 O O . ALA A 1 342 ? 1.352 -6.819 20.492 1.00 95.56 342 ALA A O 1
ATOM 2515 N N . ASP A 1 343 ? 0.503 -5.451 22.058 1.00 94.31 343 ASP A N 1
ATOM 2516 C CA . ASP A 1 343 ? 1.372 -5.853 23.159 1.00 94.31 343 ASP A CA 1
ATOM 2517 C C . ASP A 1 343 ? 0.532 -6.050 24.423 1.00 94.31 343 ASP A C 1
ATOM 2519 O O . ASP A 1 343 ? 0.157 -5.102 25.114 1.00 94.31 343 ASP A O 1
ATOM 2523 N N . VAL A 1 344 ? 0.251 -7.319 24.716 1.00 89.06 344 VAL A N 1
ATOM 2524 C CA . VAL A 1 344 ? -0.568 -7.743 25.856 1.00 89.06 344 VAL A CA 1
ATOM 2525 C C . VAL A 1 344 ? 0.116 -7.427 27.190 1.00 89.06 344 VAL A C 1
ATOM 2527 O O . VAL A 1 344 ? -0.566 -7.209 28.187 1.00 89.06 344 VAL A O 1
ATOM 2530 N N . ALA A 1 345 ? 1.453 -7.375 27.238 1.00 91.75 345 ALA A N 1
ATOM 2531 C CA . ALA A 1 345 ? 2.176 -7.112 28.482 1.00 91.75 345 ALA A CA 1
ATOM 2532 C C . ALA A 1 345 ? 2.031 -5.654 28.937 1.00 91.75 345 ALA A C 1
ATOM 2534 O O . ALA A 1 345 ? 2.066 -5.375 30.135 1.00 91.75 345 ALA A O 1
ATOM 2535 N N . THR A 1 346 ? 1.864 -4.734 27.985 1.00 91.56 346 THR A N 1
ATOM 2536 C CA . THR A 1 346 ? 1.718 -3.294 28.238 1.00 91.56 346 THR A CA 1
ATOM 2537 C C . THR A 1 346 ? 0.308 -2.769 27.958 1.00 91.56 346 THR A C 1
ATOM 2539 O O . THR A 1 346 ? 0.115 -1.557 27.960 1.00 91.56 346 THR A O 1
ATOM 2542 N N . ASP A 1 347 ? -0.664 -3.659 27.719 1.00 89.81 347 ASP A N 1
ATOM 2543 C CA . ASP A 1 347 ? -2.053 -3.334 27.344 1.00 89.81 347 ASP A CA 1
ATOM 2544 C C . ASP A 1 347 ? -2.138 -2.350 26.157 1.00 89.81 347 ASP A C 1
ATOM 2546 O O . ASP A 1 347 ? -2.975 -1.449 26.107 1.00 89.81 347 ASP A O 1
ATOM 2550 N N . THR A 1 348 ? -1.215 -2.484 25.197 1.00 94.31 348 THR A N 1
ATOM 2551 C CA . THR A 1 348 ? -1.098 -1.571 24.053 1.00 94.31 348 THR A CA 1
ATOM 2552 C C . THR A 1 348 ? -1.671 -2.215 22.798 1.00 94.31 348 THR A C 1
ATOM 2554 O O . THR A 1 348 ? -1.074 -3.129 22.232 1.00 94.31 348 THR A O 1
ATOM 2557 N N . PHE A 1 349 ? -2.793 -1.680 22.317 1.00 96.69 349 PHE A N 1
ATOM 2558 C CA . PHE A 1 349 ? -3.480 -2.138 21.107 1.00 96.69 349 PHE A CA 1
ATOM 2559 C C . PHE A 1 349 ? -3.764 -0.951 20.193 1.00 96.69 349 PHE A C 1
ATOM 2561 O O . PHE A 1 349 ? -4.666 -0.160 20.460 1.00 96.69 349 PHE A O 1
ATOM 2568 N N . GLN A 1 350 ? -2.961 -0.773 19.148 1.00 97.88 350 GLN A N 1
ATOM 2569 C CA . GLN A 1 350 ? -2.966 0.455 18.354 1.00 97.88 350 GLN A CA 1
ATOM 2570 C C . GLN A 1 350 ? -2.954 0.163 16.859 1.00 97.88 350 GLN A C 1
ATOM 2572 O O . GLN A 1 350 ? -2.166 -0.652 16.380 1.00 97.88 350 GLN A O 1
ATOM 2577 N N . LEU A 1 351 ? -3.753 0.911 16.098 1.00 98.50 351 LEU A N 1
ATOM 2578 C CA . LEU A 1 351 ? -3.516 1.057 14.666 1.00 98.50 351 LEU A CA 1
ATOM 2579 C C . LEU A 1 351 ? -2.333 2.000 14.476 1.00 98.50 351 LEU A C 1
ATOM 2581 O O . LEU A 1 351 ? -2.409 3.178 14.830 1.00 98.50 351 LEU A O 1
ATOM 2585 N N . ILE A 1 352 ? -1.257 1.495 13.890 1.00 98.44 352 ILE A N 1
ATOM 2586 C CA . ILE A 1 352 ? -0.056 2.268 13.599 1.00 98.44 352 ILE A CA 1
ATOM 2587 C C . ILE A 1 352 ? -0.009 2.618 12.117 1.00 98.44 352 ILE A C 1
ATOM 2589 O O . ILE A 1 352 ? -0.360 1.800 11.268 1.00 98.44 352 ILE A O 1
ATOM 2593 N N . ARG A 1 353 ? 0.483 3.822 11.809 1.00 98.12 353 ARG A N 1
ATOM 2594 C CA . ARG A 1 353 ? 0.868 4.250 10.464 1.00 98.12 353 ARG A CA 1
ATOM 2595 C C . ARG A 1 353 ? 2.369 4.510 10.393 1.00 98.12 353 ARG A C 1
ATOM 2597 O O . ARG A 1 353 ? 2.917 5.251 11.206 1.00 98.12 353 ARG A O 1
ATOM 2604 N N . TYR A 1 354 ? 3.008 3.964 9.369 1.00 97.62 354 TYR A N 1
ATOM 2605 C CA . TYR A 1 354 ? 4.416 4.170 9.039 1.00 97.62 354 TYR A CA 1
ATOM 2606 C C . TYR A 1 354 ? 4.556 4.691 7.601 1.00 97.62 354 TYR A C 1
ATOM 2608 O O . TYR A 1 354 ? 3.821 4.276 6.707 1.00 97.62 354 TYR A O 1
ATOM 2616 N N . ASP A 1 355 ? 5.478 5.626 7.376 1.00 94.06 355 ASP A N 1
ATOM 2617 C CA . ASP A 1 355 ? 5.670 6.322 6.095 1.00 94.06 355 ASP A CA 1
ATOM 2618 C C . ASP A 1 355 ? 6.696 5.655 5.159 1.00 94.06 355 ASP A C 1
ATOM 2620 O O . ASP A 1 355 ? 6.984 6.179 4.085 1.00 94.06 355 ASP A O 1
ATOM 2624 N N . GLY A 1 356 ? 7.260 4.512 5.561 1.00 91.75 356 GLY A N 1
ATOM 2625 C CA . GLY A 1 356 ? 8.277 3.792 4.794 1.00 91.75 356 GLY A CA 1
ATOM 2626 C C . GLY A 1 356 ? 9.695 4.357 4.936 1.00 91.75 356 GLY A C 1
ATOM 2627 O O . GLY A 1 356 ? 10.639 3.704 4.504 1.00 91.75 356 GLY A O 1
ATOM 2628 N N . GLY A 1 357 ? 9.872 5.531 5.552 1.00 91.31 357 GLY A N 1
ATOM 2629 C CA . GLY A 1 357 ? 11.149 6.240 5.624 1.00 91.31 357 GLY A CA 1
ATOM 2630 C C . GLY A 1 357 ? 11.841 6.150 6.986 1.00 91.31 357 GLY A C 1
ATOM 2631 O O . GLY A 1 357 ? 11.698 5.191 7.747 1.00 91.31 357 GLY A O 1
ATOM 2632 N N . ARG A 1 358 ? 12.619 7.187 7.319 1.00 87.50 358 ARG A N 1
ATOM 2633 C CA . ARG A 1 358 ? 13.283 7.332 8.633 1.00 87.50 358 ARG A CA 1
ATOM 2634 C C . ARG A 1 358 ? 12.336 7.802 9.745 1.00 87.50 358 ARG A C 1
ATOM 2636 O O . ARG A 1 358 ? 12.771 7.891 10.896 1.00 87.50 358 ARG A O 1
ATOM 2643 N N . GLY A 1 359 ? 11.084 8.114 9.406 1.00 86.50 359 GLY A N 1
ATOM 2644 C CA . GLY A 1 359 ? 10.052 8.532 10.343 1.00 86.50 359 GLY A CA 1
ATOM 2645 C C . GLY A 1 359 ? 9.840 7.525 11.475 1.00 86.50 359 GLY A C 1
ATOM 2646 O O . GLY A 1 359 ? 10.226 6.353 11.399 1.00 86.50 359 GLY A O 1
ATOM 2647 N N . ALA A 1 360 ? 9.270 8.012 12.573 1.00 91.88 360 ALA A N 1
ATOM 2648 C CA . ALA A 1 360 ? 8.773 7.140 13.624 1.00 91.88 360 ALA A CA 1
ATOM 2649 C C . ALA A 1 360 ? 7.418 6.554 13.214 1.00 91.88 360 ALA A C 1
ATOM 2651 O O . ALA A 1 360 ? 6.655 7.171 12.472 1.00 91.88 360 ALA A O 1
ATOM 2652 N N . ASP A 1 361 ? 7.122 5.379 13.748 1.00 96.00 361 ASP A N 1
ATOM 2653 C CA . ASP A 1 361 ? 5.794 4.789 13.694 1.00 96.00 361 ASP A CA 1
ATOM 2654 C C . ASP A 1 361 ? 4.819 5.676 14.488 1.00 96.00 361 ASP A C 1
ATOM 2656 O O . ASP A 1 361 ? 5.087 6.017 15.643 1.00 96.00 361 ASP A O 1
ATOM 2660 N N . VAL A 1 362 ? 3.707 6.078 13.867 1.00 97.19 362 VAL A N 1
ATOM 2661 C CA . VAL A 1 362 ? 2.739 7.017 14.452 1.00 97.19 362 VAL A CA 1
ATOM 2662 C C . VAL A 1 362 ? 1.453 6.274 14.822 1.00 97.19 362 VAL A C 1
ATOM 2664 O O . VAL A 1 362 ? 0.833 5.689 13.929 1.00 97.19 362 VAL A O 1
ATOM 2667 N N . PRO A 1 363 ? 1.010 6.300 16.093 1.00 97.50 363 PRO A N 1
ATOM 2668 C CA . PRO A 1 363 ? -0.289 5.756 16.468 1.00 97.50 363 PRO A CA 1
ATOM 2669 C C . PRO A 1 363 ? -1.415 6.610 15.876 1.00 97.50 363 PRO A C 1
ATOM 2671 O O . PRO A 1 363 ? -1.383 7.838 15.937 1.00 97.50 363 PRO A O 1
ATOM 2674 N N . VAL A 1 364 ? -2.397 5.946 15.270 1.00 97.56 364 VAL A N 1
ATOM 2675 C CA . VAL A 1 364 ? -3.575 6.575 14.653 1.00 97.56 364 VAL A CA 1
ATOM 2676 C C . VAL A 1 364 ? -4.791 6.441 15.564 1.00 97.56 364 VAL A C 1
ATOM 2678 O O . VAL A 1 364 ? -5.535 7.403 15.731 1.00 97.56 364 VAL A O 1
ATOM 2681 N N . VAL A 1 365 ? -4.997 5.250 16.135 1.00 97.81 365 VAL A N 1
ATOM 2682 C CA . VAL A 1 365 ? -6.127 4.920 17.016 1.00 97.81 365 VAL A CA 1
ATOM 2683 C C . VAL A 1 365 ? -5.675 3.932 18.090 1.00 97.81 365 VAL A C 1
ATOM 2685 O O . VAL A 1 365 ? -4.981 2.969 17.765 1.00 97.81 365 VAL A O 1
ATOM 2688 N N . ASP A 1 366 ? -6.121 4.151 19.329 1.00 97.00 366 ASP A N 1
ATOM 2689 C CA . ASP A 1 366 ? -5.872 3.298 20.498 1.00 97.00 366 ASP A CA 1
ATOM 2690 C C . ASP A 1 366 ? -7.045 2.353 20.825 1.00 97.00 366 ASP A C 1
ATOM 2692 O O . ASP A 1 366 ? -8.200 2.593 20.456 1.00 97.00 366 ASP A O 1
ATOM 2696 N N . HIS A 1 367 ? -6.731 1.289 21.565 1.00 97.00 367 HIS A N 1
ATOM 2697 C CA . HIS A 1 367 ? -7.576 0.128 21.873 1.00 97.00 367 HIS A CA 1
ATOM 2698 C C . HIS A 1 367 ? -8.288 -0.468 20.652 1.00 97.00 367 HIS A C 1
ATOM 2700 O O . HIS A 1 367 ? -9.484 -0.775 20.659 1.00 97.00 367 HIS A O 1
ATOM 2706 N N . LEU A 1 368 ? -7.524 -0.626 19.576 1.00 97.38 368 LEU A N 1
ATOM 2707 C CA . LEU A 1 368 ? -7.941 -1.345 18.384 1.00 97.38 368 LEU A CA 1
ATOM 2708 C C . LEU A 1 368 ? -7.406 -2.768 18.495 1.00 97.38 368 LEU A C 1
ATOM 2710 O O . LEU A 1 368 ? -6.208 -2.982 18.394 1.00 97.38 368 LEU A O 1
ATOM 2714 N N . VAL A 1 369 ? -8.286 -3.727 18.757 1.00 96.75 369 VAL A N 1
ATOM 2715 C CA . VAL A 1 369 ? -7.924 -5.103 19.149 1.00 96.75 369 VAL A CA 1
ATOM 2716 C C . VAL A 1 369 ? -7.986 -6.103 18.008 1.00 96.75 369 VAL A C 1
ATOM 2718 O O . VAL A 1 369 ? -7.532 -7.234 18.147 1.00 96.75 369 VAL A O 1
ATOM 2721 N N . GLY A 1 370 ? -8.543 -5.695 16.871 1.00 97.06 370 GLY A N 1
ATOM 2722 C CA . GLY A 1 370 ? -8.573 -6.509 15.669 1.00 97.06 370 GLY A CA 1
ATOM 2723 C C . GLY A 1 370 ? -8.402 -5.656 14.426 1.00 97.06 370 GLY A C 1
ATOM 2724 O O . GLY A 1 370 ? -9.065 -4.632 14.261 1.00 97.06 370 GLY A O 1
ATOM 2725 N N . LEU A 1 371 ? -7.530 -6.111 13.535 1.00 98.56 371 LEU A N 1
ATOM 2726 C CA . LEU A 1 371 ? -7.342 -5.564 12.202 1.00 98.56 371 LEU A CA 1
ATOM 2727 C C . LEU A 1 371 ? -7.121 -6.731 11.252 1.00 98.56 371 LEU A C 1
ATOM 2729 O O . LEU A 1 371 ? -6.238 -7.551 11.487 1.00 98.56 371 LEU A O 1
ATOM 2733 N N . THR A 1 372 ? -7.915 -6.814 10.190 1.00 98.50 372 THR A N 1
ATOM 2734 C CA . THR A 1 372 ? -7.683 -7.800 9.133 1.00 98.50 372 THR A CA 1
ATOM 2735 C C . THR A 1 372 ? -7.928 -7.217 7.748 1.00 98.50 372 THR A C 1
ATOM 2737 O O . THR A 1 372 ? -8.830 -6.397 7.546 1.00 98.50 372 THR A O 1
ATOM 2740 N N . PHE A 1 373 ? -7.127 -7.678 6.794 1.00 98.62 373 PHE A N 1
ATOM 2741 C CA . PHE A 1 373 ? -7.181 -7.345 5.383 1.00 98.62 373 PHE A CA 1
ATOM 2742 C C . PHE A 1 373 ? -7.446 -8.607 4.565 1.00 98.62 373 PHE A C 1
ATOM 2744 O O . PHE A 1 373 ? -6.708 -9.592 4.628 1.00 98.62 373 PHE A O 1
ATOM 2751 N N . GLU A 1 374 ? -8.497 -8.565 3.753 1.00 98.44 374 GLU A N 1
ATOM 2752 C CA . GLU A 1 374 ? -8.795 -9.607 2.777 1.00 98.44 374 GLU A CA 1
ATOM 2753 C C . GLU A 1 374 ? -8.729 -9.034 1.367 1.00 98.44 374 GLU A C 1
ATOM 2755 O O . GLU A 1 374 ? -9.294 -7.975 1.077 1.00 98.44 374 GLU A O 1
ATOM 2760 N N . TYR A 1 375 ? -8.081 -9.764 0.468 1.00 98.50 375 TYR A N 1
ATOM 2761 C CA . TYR A 1 375 ? -7.798 -9.293 -0.880 1.00 98.50 375 TYR A CA 1
ATOM 2762 C C . TYR A 1 375 ? -8.702 -9.980 -1.896 1.00 98.50 375 TYR A C 1
ATOM 2764 O O . TYR A 1 375 ? -8.963 -11.182 -1.825 1.00 98.50 375 TYR A O 1
ATOM 2772 N N . PHE A 1 376 ? -9.199 -9.196 -2.846 1.00 98.12 376 PHE A N 1
ATOM 2773 C CA . PHE A 1 376 ? -10.003 -9.669 -3.962 1.00 98.12 376 PHE A CA 1
ATOM 2774 C C . PHE A 1 376 ? -9.363 -9.204 -5.264 1.00 98.12 376 PHE A C 1
ATOM 2776 O O . PHE A 1 376 ? -9.154 -8.001 -5.468 1.00 98.12 376 PHE A O 1
ATOM 2783 N N . GLY A 1 377 ? -9.068 -10.163 -6.137 1.00 96.69 377 GLY A N 1
ATOM 2784 C CA . GLY A 1 377 ? -8.279 -9.943 -7.339 1.00 96.69 377 GLY A CA 1
ATOM 2785 C C . GLY A 1 377 ? -8.975 -10.344 -8.632 1.00 96.69 377 GLY A C 1
ATOM 2786 O O . GLY A 1 377 ? -10.010 -11.016 -8.629 1.00 96.69 377 GLY A O 1
ATOM 2787 N N . GLU A 1 378 ? -8.395 -9.892 -9.740 1.00 95.50 378 GLU A N 1
ATOM 2788 C CA . GLU A 1 378 ? -8.774 -10.286 -11.094 1.00 95.50 378 GLU A CA 1
ATOM 2789 C C . GLU A 1 378 ? -8.490 -11.786 -11.319 1.00 95.50 378 GLU A C 1
ATOM 2791 O O . GLU A 1 378 ? -7.342 -12.217 -11.161 1.00 95.50 378 GLU A O 1
ATOM 2796 N N . PRO A 1 379 ? -9.502 -12.603 -11.675 1.00 95.44 379 PRO A N 1
ATOM 2797 C CA . PRO A 1 379 ? -9.296 -14.032 -11.907 1.00 95.44 379 PRO A CA 1
ATOM 2798 C C . PRO A 1 379 ? -8.495 -14.348 -13.174 1.00 95.44 379 PRO A C 1
ATOM 2800 O O . PRO A 1 379 ? -7.803 -15.369 -13.218 1.00 95.44 379 PRO A O 1
ATOM 2803 N N . LEU A 1 380 ? -8.583 -13.500 -14.202 1.00 94.88 380 LEU A N 1
ATOM 2804 C CA . LEU A 1 380 ? -7.858 -13.684 -15.457 1.00 94.88 380 LEU A CA 1
ATOM 2805 C C . LEU A 1 380 ? -6.415 -13.176 -15.325 1.00 94.88 380 LEU A C 1
ATOM 2807 O O . LEU A 1 380 ? -6.231 -12.098 -14.769 1.00 94.88 380 LEU A O 1
ATOM 2811 N N . PRO A 1 381 ? -5.408 -13.905 -15.843 1.00 95.44 381 PRO A N 1
ATOM 2812 C CA . PRO A 1 381 ? -4.013 -13.471 -15.823 1.00 95.44 381 PRO A CA 1
ATOM 2813 C C . PRO A 1 381 ? -3.801 -12.257 -16.751 1.00 95.44 381 PRO A C 1
ATOM 2815 O O . PRO A 1 381 ? -4.656 -11.997 -17.612 1.00 95.44 381 PRO A O 1
ATOM 2818 N N . PRO A 1 382 ? -2.687 -11.506 -16.629 1.00 95.31 382 PRO A N 1
ATOM 2819 C CA . PRO A 1 382 ? -2.499 -10.288 -17.410 1.00 95.31 382 PRO A CA 1
ATOM 2820 C C . PRO A 1 382 ? -2.455 -10.609 -18.902 1.00 95.31 382 PRO A C 1
ATOM 2822 O O . PRO A 1 382 ? -1.820 -11.569 -19.316 1.00 95.31 382 PRO A O 1
ATOM 2825 N N . GLN A 1 383 ? -3.128 -9.804 -19.718 1.00 94.62 383 GLN A N 1
ATOM 2826 C CA . GLN A 1 383 ? -3.223 -9.998 -21.165 1.00 94.62 383 GLN A CA 1
ATOM 2827 C C . GLN A 1 383 ? -2.533 -8.857 -21.901 1.00 94.62 383 GLN A C 1
ATOM 2829 O O . GLN A 1 383 ? -2.581 -7.708 -21.457 1.00 94.62 383 GLN A O 1
ATOM 2834 N N . MET A 1 384 ? -1.957 -9.157 -23.063 1.00 94.75 384 MET A N 1
ATOM 2835 C CA . MET A 1 384 ? -1.476 -8.138 -23.993 1.00 94.75 384 MET A CA 1
ATOM 2836 C C . MET A 1 384 ? -2.662 -7.370 -24.601 1.00 94.75 384 MET A C 1
ATOM 2838 O O . MET A 1 384 ? -3.627 -7.963 -25.076 1.00 94.75 384 MET A O 1
ATOM 2842 N N . ARG A 1 385 ? -2.586 -6.037 -24.597 1.00 92.44 385 ARG A N 1
ATOM 2843 C CA . ARG A 1 385 ? -3.573 -5.109 -25.184 1.00 92.44 385 ARG A CA 1
ATOM 2844 C C . ARG A 1 385 ? -3.071 -4.448 -26.457 1.00 92.44 385 ARG A C 1
ATOM 2846 O O . ARG A 1 385 ? -3.854 -4.181 -27.362 1.00 92.44 385 ARG A O 1
ATOM 2853 N N . LEU A 1 386 ? -1.777 -4.142 -26.500 1.00 91.44 386 LEU A N 1
ATOM 2854 C CA . LEU A 1 386 ? -1.129 -3.429 -27.596 1.00 91.44 386 LEU A CA 1
ATOM 2855 C C . LEU A 1 386 ? 0.168 -4.139 -27.978 1.00 91.44 386 LEU A C 1
ATOM 2857 O O . LEU A 1 386 ? 0.851 -4.704 -27.127 1.00 91.44 386 LEU A O 1
ATOM 2861 N N . ALA A 1 387 ? 0.551 -4.046 -29.252 1.00 90.00 387 ALA A N 1
ATOM 2862 C CA . ALA A 1 387 ? 1.857 -4.518 -29.701 1.00 90.00 387 ALA A CA 1
ATOM 2863 C C . ALA A 1 387 ? 2.992 -3.760 -28.990 1.00 90.00 387 ALA A C 1
ATOM 2865 O O . ALA A 1 387 ? 2.881 -2.551 -28.764 1.00 90.00 387 ALA A O 1
ATOM 2866 N N . LEU A 1 388 ? 4.101 -4.449 -28.691 1.00 87.81 388 LEU A N 1
ATOM 2867 C CA . LEU A 1 388 ? 5.258 -3.881 -27.979 1.00 87.81 388 LEU A CA 1
ATOM 2868 C C . LEU A 1 388 ? 5.913 -2.698 -28.708 1.00 87.81 388 LEU A C 1
ATOM 2870 O O . LEU A 1 388 ? 6.563 -1.883 -28.052 1.00 87.81 388 LEU A O 1
ATOM 2874 N N . SER A 1 389 ? 5.715 -2.605 -30.028 1.00 87.88 389 SER A N 1
ATOM 2875 C CA . SER A 1 389 ? 6.172 -1.514 -30.894 1.00 87.88 389 SER A CA 1
ATOM 2876 C C . SER A 1 389 ? 5.417 -0.199 -30.686 1.00 87.88 389 SER A C 1
ATOM 2878 O O . SER A 1 389 ? 5.899 0.844 -31.123 1.00 87.88 389 SER A O 1
ATOM 2880 N N . ASN A 1 390 ? 4.250 -0.218 -30.030 1.00 88.75 390 ASN A N 1
ATOM 2881 C CA . ASN A 1 390 ? 3.530 1.013 -29.729 1.00 88.75 390 ASN A CA 1
ATOM 2882 C C . ASN A 1 390 ? 4.330 1.859 -28.727 1.00 88.75 390 ASN A C 1
ATOM 2884 O O . ASN A 1 390 ? 4.737 1.330 -27.690 1.00 88.75 390 ASN A O 1
ATOM 2888 N N . PRO A 1 391 ? 4.525 3.163 -28.993 1.00 82.50 391 PRO A N 1
ATOM 2889 C CA . PRO A 1 391 ? 5.337 4.030 -28.140 1.00 82.50 391 PRO A CA 1
ATOM 2890 C C . PRO A 1 391 ? 4.638 4.436 -26.835 1.00 82.50 391 PRO A C 1
ATOM 2892 O O . PRO A 1 391 ? 5.297 4.936 -25.927 1.00 82.50 391 PRO A O 1
ATOM 2895 N N . VAL A 1 392 ? 3.318 4.245 -26.736 1.00 83.50 392 VAL A N 1
ATOM 2896 C CA . VAL A 1 392 ? 2.494 4.649 -25.588 1.00 83.50 392 VAL A CA 1
ATOM 2897 C C . VAL A 1 392 ? 1.594 3.485 -25.172 1.00 83.50 392 VAL A C 1
ATOM 2899 O O . VAL A 1 392 ? 0.969 2.852 -26.025 1.00 83.50 392 VAL A O 1
ATOM 2902 N N . GLY A 1 393 ? 1.562 3.202 -23.868 1.00 84.56 393 GLY A N 1
ATOM 2903 C CA . GLY A 1 393 ? 0.757 2.143 -23.257 1.00 84.56 393 GLY A CA 1
ATOM 2904 C C . GLY A 1 393 ? -0.680 2.565 -22.897 1.00 84.56 393 GLY A C 1
ATOM 2905 O O . GLY A 1 393 ? -1.145 3.623 -23.326 1.00 84.56 393 GLY A O 1
ATOM 2906 N N . PRO A 1 394 ? -1.397 1.755 -22.094 1.00 89.38 394 PRO A N 1
ATOM 2907 C CA . PRO A 1 394 ? -0.926 0.531 -21.438 1.00 89.38 394 PRO A CA 1
ATOM 2908 C C . PRO A 1 394 ? -0.849 -0.662 -22.405 1.00 89.38 394 PRO A C 1
ATOM 2910 O O . PRO A 1 394 ? -1.796 -0.949 -23.136 1.00 89.38 394 PRO A O 1
ATOM 2913 N N . TRP A 1 395 ? 0.279 -1.377 -22.401 1.00 92.00 395 TRP A N 1
ATOM 2914 C CA . TRP A 1 395 ? 0.488 -2.552 -23.264 1.00 92.00 395 TRP A CA 1
ATOM 2915 C C . TRP A 1 395 ? -0.174 -3.819 -22.740 1.00 92.00 395 TRP A C 1
ATOM 2917 O O . TRP A 1 395 ? -0.427 -4.730 -23.521 1.00 92.00 395 TRP A O 1
ATOM 2927 N N . THR A 1 396 ? -0.458 -3.867 -21.444 1.00 94.19 396 THR A N 1
ATOM 2928 C CA . THR A 1 396 ? -1.007 -5.017 -20.726 1.00 94.19 396 THR A CA 1
ATOM 2929 C C . THR A 1 396 ? -2.299 -4.611 -20.008 1.00 94.19 396 THR A C 1
ATOM 2931 O O . THR A 1 396 ? -2.569 -3.423 -19.802 1.00 94.19 396 THR A O 1
ATOM 2934 N N . THR A 1 397 ? -3.154 -5.572 -19.652 1.00 94.06 397 THR A N 1
ATOM 2935 C CA . THR A 1 397 ? -4.324 -5.311 -18.788 1.00 94.06 397 THR A CA 1
ATOM 2936 C C . THR A 1 397 ? -3.912 -4.920 -17.376 1.00 94.06 397 THR A C 1
ATOM 2938 O O . THR A 1 397 ? -4.605 -4.131 -16.742 1.00 94.06 397 THR A O 1
ATOM 2941 N N . TYR A 1 398 ? -2.788 -5.454 -16.910 1.00 95.00 398 TYR A N 1
ATOM 2942 C CA . TYR A 1 398 ? -2.051 -5.069 -15.714 1.00 95.00 398 TYR A CA 1
ATOM 2943 C C . TYR A 1 398 ? -0.677 -5.753 -15.749 1.00 95.00 398 TYR A C 1
ATOM 2945 O O . TYR A 1 398 ? -0.432 -6.621 -16.590 1.00 95.00 398 TYR A O 1
ATOM 2953 N N . GLY A 1 399 ? 0.203 -5.385 -14.825 1.00 95.19 399 GLY A N 1
ATOM 2954 C CA . GLY A 1 399 ? 1.549 -5.928 -14.705 1.00 95.19 399 GLY A CA 1
ATOM 2955 C C . GLY A 1 399 ? 2.538 -5.391 -15.743 1.00 95.19 399 GLY A C 1
ATOM 2956 O O . GLY A 1 399 ? 2.122 -4.810 -16.752 1.00 95.19 399 GLY A O 1
ATOM 2957 N N . PRO A 1 400 ? 3.842 -5.597 -15.496 1.00 95.25 400 PRO A N 1
ATOM 2958 C CA . PRO A 1 400 ? 4.916 -5.054 -16.318 1.00 95.25 400 PRO A CA 1
ATOM 2959 C C . PRO A 1 400 ? 4.855 -5.552 -17.766 1.00 95.25 400 PRO A C 1
ATOM 2961 O O . PRO A 1 400 ? 4.604 -6.732 -18.034 1.00 95.25 400 PRO A O 1
ATOM 2964 N N . LYS A 1 401 ? 5.134 -4.651 -18.716 1.00 93.38 401 LYS A N 1
ATOM 2965 C CA . LYS A 1 401 ? 5.268 -4.992 -20.139 1.00 93.38 401 LYS A CA 1
ATOM 2966 C C . LYS A 1 401 ? 6.457 -5.954 -20.333 1.00 93.38 401 LYS A C 1
ATOM 2968 O O . LYS A 1 401 ? 7.540 -5.649 -19.842 1.00 93.38 401 LYS A O 1
ATOM 2973 N N . PRO A 1 402 ? 6.311 -7.061 -21.085 1.00 95.06 402 PRO A N 1
ATOM 2974 C CA . PRO A 1 402 ? 7.436 -7.950 -21.359 1.00 95.06 402 PRO A CA 1
ATOM 2975 C C . PRO A 1 402 ? 8.517 -7.260 -22.212 1.00 95.06 402 PRO A C 1
ATOM 2977 O O . PRO A 1 402 ? 8.188 -6.449 -23.093 1.00 95.06 402 PRO A O 1
ATOM 2980 N N . PRO A 1 403 ? 9.806 -7.572 -21.982 1.00 94.00 403 PRO A N 1
ATOM 2981 C CA . PRO A 1 403 ? 10.885 -7.057 -22.812 1.00 94.00 403 PRO A CA 1
ATOM 2982 C C . PRO A 1 403 ? 10.807 -7.639 -24.237 1.00 94.00 403 PRO A C 1
ATOM 2984 O O . PRO A 1 403 ? 10.132 -8.642 -24.479 1.00 94.00 403 PRO A O 1
ATOM 2987 N N . PRO A 1 404 ? 11.479 -7.025 -25.227 1.00 91.88 404 PRO A N 1
ATOM 2988 C CA . PRO A 1 404 ? 11.618 -7.628 -26.550 1.00 91.88 404 PRO A CA 1
ATOM 2989 C C . PRO A 1 404 ? 12.252 -9.026 -26.464 1.00 91.88 404 PRO A C 1
ATOM 2991 O O . PRO A 1 404 ? 13.139 -9.241 -25.645 1.00 91.88 404 PRO A O 1
ATOM 2994 N N . ALA A 1 405 ? 11.857 -9.947 -27.350 1.00 90.81 405 ALA A N 1
ATOM 2995 C CA . ALA A 1 405 ? 12.163 -11.383 -27.242 1.00 90.81 405 ALA A CA 1
ATOM 2996 C C . ALA A 1 405 ? 13.653 -11.751 -27.046 1.00 90.81 405 ALA A C 1
ATOM 2998 O O . ALA A 1 405 ? 13.967 -12.766 -26.440 1.00 90.81 405 ALA A O 1
ATOM 2999 N N . ALA A 1 406 ? 14.582 -10.932 -27.546 1.00 91.00 406 ALA A N 1
ATOM 3000 C CA . ALA A 1 406 ? 16.024 -11.173 -27.439 1.00 91.00 406 ALA A CA 1
ATOM 3001 C C . ALA A 1 406 ? 16.698 -10.462 -26.247 1.00 91.00 406 ALA A C 1
ATOM 3003 O O . ALA A 1 406 ? 17.918 -10.516 -26.112 1.00 91.00 406 ALA A O 1
ATOM 3004 N N . VAL A 1 407 ? 15.936 -9.752 -25.412 1.00 92.44 407 VAL A N 1
ATOM 3005 C CA . VAL A 1 407 ? 16.459 -8.894 -24.342 1.00 92.44 407 VAL A CA 1
ATOM 3006 C C . VAL A 1 407 ? 16.136 -9.513 -22.987 1.00 92.44 407 VAL A C 1
ATOM 3008 O O . VAL A 1 407 ? 14.971 -9.702 -22.653 1.00 92.44 407 VAL A O 1
ATOM 3011 N N . ALA A 1 408 ? 17.168 -9.798 -22.196 1.00 92.25 408 ALA A N 1
ATOM 3012 C CA . ALA A 1 408 ? 17.024 -10.168 -20.791 1.00 92.25 408 ALA A CA 1
ATOM 3013 C C . ALA A 1 408 ? 17.138 -8.917 -19.913 1.00 92.25 408 ALA A C 1
ATOM 3015 O O . ALA A 1 408 ? 18.101 -8.160 -20.039 1.00 92.25 408 ALA A O 1
ATOM 3016 N N . THR A 1 409 ? 16.156 -8.701 -19.039 1.00 89.56 409 THR A N 1
ATOM 3017 C CA . THR A 1 409 ? 16.114 -7.547 -18.122 1.00 89.56 409 THR A CA 1
ATOM 3018 C C . THR A 1 409 ? 16.102 -7.938 -16.646 1.00 89.56 409 THR A C 1
ATOM 3020 O O . THR A 1 409 ? 16.169 -7.064 -15.793 1.00 89.56 409 THR A O 1
ATOM 3023 N N . SER A 1 410 ? 15.998 -9.229 -16.339 1.00 91.31 410 SER A N 1
ATOM 3024 C CA . SER A 1 410 ? 16.028 -9.788 -14.985 1.00 91.31 410 SER A CA 1
ATOM 3025 C C . SER A 1 410 ? 16.524 -11.237 -15.046 1.00 91.31 410 SER A C 1
ATOM 3027 O O . SER A 1 410 ? 16.978 -11.683 -16.103 1.00 91.31 410 SER A O 1
ATOM 3029 N N . ALA A 1 411 ? 16.446 -11.990 -13.945 1.00 93.19 411 ALA A N 1
ATOM 3030 C CA . ALA A 1 411 ? 16.829 -13.406 -13.941 1.00 93.19 411 ALA A CA 1
ATOM 3031 C C . ALA A 1 411 ? 15.890 -14.328 -14.758 1.00 93.19 411 ALA A C 1
ATOM 3033 O O . ALA A 1 411 ? 16.166 -15.523 -14.887 1.00 93.19 411 ALA A O 1
ATOM 3034 N N . TYR A 1 412 ? 14.788 -13.806 -15.309 1.00 94.94 412 TYR A N 1
ATOM 3035 C CA . TYR A 1 412 ? 13.952 -14.541 -16.260 1.00 94.94 412 TYR A CA 1
ATOM 3036 C C . TYR A 1 412 ? 14.632 -14.672 -17.640 1.00 94.94 412 TYR A C 1
ATOM 3038 O O . TYR A 1 412 ? 15.507 -13.871 -17.981 1.00 94.94 412 TYR A O 1
ATOM 3046 N N . PRO A 1 413 ? 14.245 -15.671 -18.460 1.00 95.69 413 PRO A N 1
ATOM 3047 C CA . PRO A 1 413 ? 14.746 -15.806 -19.826 1.00 95.69 413 PRO A CA 1
ATOM 3048 C C . PRO A 1 413 ? 14.563 -14.531 -20.675 1.00 95.69 413 PRO A C 1
ATOM 3050 O O . PRO A 1 413 ? 13.663 -13.731 -20.405 1.00 95.69 413 PRO A O 1
ATOM 3053 N N . PRO A 1 414 ? 15.378 -14.334 -21.731 1.00 95.88 414 PRO A N 1
ATOM 3054 C CA . PRO A 1 414 ? 15.208 -13.212 -22.651 1.00 95.88 414 PRO A CA 1
ATOM 3055 C C . PRO A 1 414 ? 13.773 -13.114 -23.188 1.00 95.88 414 PRO A C 1
ATOM 3057 O O . PRO A 1 414 ? 13.185 -14.119 -23.581 1.00 95.88 414 PRO A O 1
ATOM 3060 N N . GLY A 1 415 ? 13.212 -11.903 -23.199 1.00 94.44 415 GLY A N 1
ATOM 3061 C CA . GLY A 1 415 ? 11.832 -11.659 -23.622 1.00 94.44 415 GLY A CA 1
ATOM 3062 C C . GLY A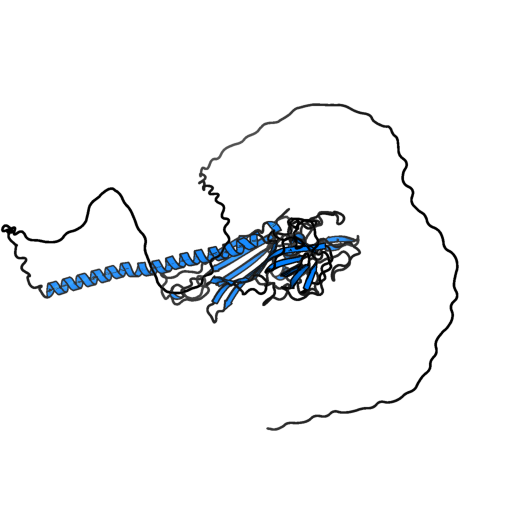 1 415 ? 10.756 -11.945 -22.574 1.00 94.44 415 GLY A C 1
ATOM 3063 O O . GLY A 1 415 ? 9.584 -11.654 -22.817 1.00 94.44 415 GLY A O 1
ATOM 3064 N N . GLU A 1 416 ? 11.132 -12.478 -21.413 1.00 96.12 416 GLU A N 1
ATOM 3065 C CA . GLU A 1 416 ? 10.214 -12.824 -20.332 1.00 96.12 416 GLU A CA 1
ATOM 3066 C C . GLU A 1 416 ? 10.337 -11.869 -19.142 1.00 96.12 416 GLU A C 1
ATOM 3068 O O . GLU A 1 416 ? 11.327 -11.159 -18.967 1.00 96.12 416 GLU A O 1
ATOM 3073 N N . ASN A 1 417 ? 9.309 -11.861 -18.297 1.00 96.00 417 ASN A N 1
ATOM 3074 C CA . ASN A 1 417 ? 9.341 -11.226 -16.985 1.00 96.00 417 ASN A CA 1
ATOM 3075 C C . ASN A 1 417 ? 8.478 -12.028 -15.988 1.00 96.00 417 ASN A C 1
ATOM 3077 O O . ASN A 1 417 ? 8.043 -13.155 -16.260 1.00 96.00 417 ASN A O 1
ATOM 3081 N N . CYS A 1 418 ? 8.214 -11.449 -14.817 1.00 96.38 418 CYS A N 1
ATOM 3082 C CA . CYS A 1 418 ? 7.389 -12.091 -13.796 1.00 96.38 418 CYS A CA 1
ATOM 3083 C C . CYS A 1 418 ? 5.916 -12.282 -14.210 1.00 96.38 418 CYS A C 1
ATOM 3085 O O . CYS A 1 418 ? 5.247 -13.172 -13.693 1.00 96.38 418 CYS A O 1
ATOM 3087 N N . ALA A 1 419 ? 5.405 -11.491 -15.159 1.00 96.81 419 ALA A N 1
ATOM 3088 C CA . ALA A 1 419 ? 4.013 -11.534 -15.602 1.00 96.81 419 ALA A CA 1
ATOM 3089 C C . ALA A 1 419 ? 3.801 -12.353 -16.888 1.00 96.81 419 ALA A C 1
ATOM 3091 O O . ALA A 1 419 ? 2.733 -12.943 -17.064 1.00 96.81 419 ALA A O 1
ATOM 3092 N N . PHE A 1 420 ? 4.806 -12.418 -17.764 1.00 97.31 420 PHE A N 1
ATOM 3093 C CA . PHE A 1 420 ? 4.731 -13.038 -19.086 1.00 97.31 420 PHE A CA 1
ATOM 3094 C C . PHE A 1 420 ? 5.919 -13.970 -19.345 1.00 97.31 420 PHE A C 1
ATOM 3096 O O . PHE A 1 420 ? 7.061 -13.664 -19.002 1.00 97.31 420 PHE A O 1
ATOM 3103 N N . ALA A 1 421 ? 5.634 -15.097 -19.989 1.00 96.38 421 ALA A N 1
ATOM 3104 C CA . ALA A 1 421 ? 6.611 -16.001 -20.586 1.00 96.38 421 ALA A CA 1
ATOM 3105 C C . ALA A 1 421 ? 6.513 -15.926 -22.118 1.00 96.38 421 ALA A C 1
ATOM 3107 O O . ALA A 1 421 ? 5.545 -15.372 -22.645 1.00 96.38 421 ALA A O 1
ATOM 3108 N N . LEU A 1 422 ? 7.482 -16.483 -22.841 1.00 95.81 422 LEU A N 1
ATOM 3109 C CA . LEU A 1 422 ? 7.367 -16.654 -24.286 1.00 95.81 422 LEU A CA 1
ATOM 3110 C C . LEU A 1 422 ? 6.865 -18.062 -24.609 1.00 95.81 422 LEU A C 1
ATOM 3112 O O . LEU A 1 422 ? 7.316 -19.052 -24.037 1.00 95.81 422 LEU A O 1
ATOM 3116 N N . ASP A 1 423 ? 5.928 -18.160 -25.548 1.00 93.56 423 ASP A N 1
ATOM 3117 C CA . ASP A 1 423 ? 5.553 -19.449 -26.120 1.00 93.56 423 ASP A CA 1
ATOM 3118 C C . ASP A 1 423 ? 6.581 -19.936 -27.164 1.00 93.56 423 ASP A C 1
ATOM 3120 O O . ASP A 1 423 ? 7.568 -19.267 -27.481 1.00 93.56 423 ASP A O 1
ATOM 3124 N N . ALA A 1 424 ? 6.328 -21.107 -27.756 1.00 91.31 424 ALA A N 1
ATOM 3125 C CA . ALA A 1 424 ? 7.190 -21.686 -28.791 1.00 91.31 424 ALA A CA 1
ATOM 3126 C C . ALA A 1 424 ? 7.337 -20.806 -30.053 1.00 91.31 424 ALA A C 1
ATOM 3128 O O . ALA A 1 424 ? 8.236 -21.037 -30.860 1.00 91.31 424 ALA A O 1
ATOM 3129 N N . THR A 1 425 ? 6.472 -19.803 -30.231 1.00 90.88 425 THR A N 1
ATOM 3130 C CA . THR A 1 425 ? 6.501 -18.844 -31.344 1.00 90.88 425 THR A CA 1
ATOM 3131 C C . THR A 1 425 ? 7.147 -17.509 -30.969 1.00 90.88 425 THR A C 1
ATOM 3133 O O . THR A 1 425 ? 7.118 -16.576 -31.768 1.00 90.88 425 THR A O 1
ATOM 3136 N N . SER A 1 426 ? 7.753 -17.405 -29.777 1.00 90.56 426 SER A N 1
ATOM 3137 C CA . SER A 1 426 ? 8.276 -16.148 -29.221 1.00 90.56 426 SER A CA 1
ATOM 3138 C C . SER A 1 426 ? 7.201 -15.070 -29.037 1.00 90.56 426 SER A C 1
ATOM 3140 O O . SER A 1 426 ? 7.493 -13.872 -29.087 1.00 90.56 426 SER A O 1
ATOM 3142 N N . THR A 1 427 ? 5.955 -15.488 -28.805 1.00 91.56 427 THR A N 1
ATOM 3143 C CA . THR A 1 427 ? 4.850 -14.589 -28.472 1.00 91.56 427 THR A CA 1
ATOM 3144 C C . THR A 1 427 ? 4.698 -14.507 -26.951 1.00 91.56 427 THR A C 1
ATOM 3146 O O . THR A 1 427 ? 4.682 -15.549 -26.292 1.00 91.56 427 THR A O 1
ATOM 3149 N N . PRO A 1 428 ? 4.558 -13.300 -26.367 1.00 94.75 428 PRO A N 1
ATOM 3150 C CA . PRO A 1 428 ? 4.295 -13.166 -24.940 1.00 94.75 428 PRO A CA 1
ATOM 3151 C C . PRO A 1 428 ? 2.948 -13.777 -24.550 1.00 94.75 428 PRO A C 1
ATOM 3153 O O . PRO A 1 428 ? 1.896 -13.340 -25.023 1.00 94.75 428 PRO A O 1
ATOM 3156 N N . VAL A 1 429 ? 2.987 -14.748 -23.644 1.00 95.69 429 VAL A N 1
ATOM 3157 C CA . VAL A 1 429 ? 1.825 -15.388 -23.025 1.00 95.69 429 VAL A CA 1
ATOM 3158 C C . VAL A 1 429 ? 1.850 -15.172 -21.509 1.00 95.69 429 VAL A C 1
ATOM 3160 O O . VAL A 1 429 ? 2.929 -15.041 -20.927 1.00 95.69 429 VAL A O 1
ATOM 3163 N N . PRO A 1 430 ? 0.690 -15.098 -20.836 1.00 96.69 430 PRO A N 1
ATOM 3164 C CA . PRO A 1 430 ? 0.660 -14.874 -19.395 1.00 96.69 430 PRO A CA 1
ATOM 3165 C C . PRO A 1 430 ? 1.350 -16.020 -18.641 1.00 96.69 430 PRO A C 1
ATOM 3167 O O . PRO A 1 430 ? 1.084 -17.189 -18.916 1.00 96.69 430 PRO A O 1
ATOM 3170 N N . ARG A 1 431 ? 2.206 -15.690 -17.667 1.00 95.50 431 ARG A N 1
ATOM 3171 C CA . ARG A 1 431 ? 2.868 -16.678 -16.793 1.00 95.50 431 ARG A CA 1
ATOM 3172 C C . ARG A 1 431 ? 1.931 -17.196 -15.704 1.00 95.50 431 ARG A C 1
ATOM 3174 O O . ARG A 1 431 ? 2.019 -18.353 -15.305 1.00 95.50 431 ARG A O 1
ATOM 3181 N N . MET A 1 432 ? 1.061 -16.327 -15.200 1.00 94.56 432 MET A N 1
ATOM 3182 C CA . MET A 1 432 ? 0.144 -16.670 -14.119 1.00 94.56 432 MET A CA 1
ATOM 3183 C C . MET A 1 432 ? -1.047 -17.494 -14.632 1.00 94.56 432 MET A C 1
ATOM 3185 O O . MET A 1 432 ? -1.485 -17.348 -15.774 1.00 94.56 432 MET A O 1
ATOM 3189 N N . SER A 1 433 ? -1.616 -18.325 -13.760 1.00 92.88 433 SER A N 1
ATOM 3190 C CA . SER A 1 433 ? -2.760 -19.183 -14.084 1.00 92.88 433 SER A CA 1
ATOM 3191 C C . SER A 1 433 ? -4.093 -18.419 -14.110 1.00 92.88 433 SER A C 1
ATOM 3193 O O . SER A 1 433 ? -4.222 -17.308 -13.596 1.00 92.88 433 SER A O 1
ATOM 3195 N N . THR A 1 434 ? -5.119 -19.007 -14.726 1.00 94.81 434 THR A N 1
ATOM 3196 C CA . THR A 1 434 ? -6.493 -18.485 -14.632 1.00 94.81 434 THR A CA 1
ATOM 3197 C C . THR A 1 434 ? -7.185 -19.087 -13.415 1.00 94.81 434 THR A C 1
ATOM 3199 O O . THR A 1 434 ? -7.244 -20.307 -13.297 1.00 94.81 434 THR A O 1
ATOM 3202 N N . TRP A 1 435 ? -7.737 -18.252 -12.531 1.00 93.06 435 TRP A N 1
ATOM 3203 C CA . TRP A 1 435 ? -8.400 -18.722 -11.304 1.00 93.06 435 TRP A CA 1
ATOM 3204 C C . TRP A 1 435 ? -9.893 -18.993 -11.473 1.00 93.06 435 TRP A C 1
ATOM 3206 O O . TRP A 1 435 ? -10.440 -19.886 -10.832 1.00 93.06 435 TRP A O 1
ATOM 3216 N N . ALA A 1 436 ? -10.570 -18.219 -12.320 1.00 90.62 436 ALA A N 1
ATOM 3217 C CA . ALA A 1 436 ? -11.986 -18.391 -12.622 1.00 90.62 436 ALA A CA 1
ATOM 3218 C C . ALA A 1 436 ? -12.315 -17.817 -14.004 1.00 90.62 436 ALA A C 1
ATOM 3220 O O . ALA A 1 436 ? -11.604 -16.956 -14.524 1.00 90.62 436 ALA A O 1
ATOM 3221 N N . ALA A 1 437 ? -13.417 -18.281 -14.592 1.00 83.50 437 ALA A N 1
ATOM 3222 C CA . ALA A 1 437 ? -13.956 -17.693 -15.809 1.00 83.50 437 ALA A CA 1
ATOM 3223 C C . ALA A 1 437 ? -14.807 -16.453 -15.482 1.00 83.50 437 ALA A C 1
ATOM 3225 O O . ALA A 1 437 ? -15.631 -16.478 -14.568 1.00 83.50 437 ALA A O 1
ATOM 3226 N N . GLY A 1 438 ? -14.657 -15.393 -16.278 1.00 79.50 438 GLY A N 1
ATOM 3227 C CA . GLY A 1 438 ? -15.494 -14.193 -16.211 1.00 79.50 438 GLY A CA 1
ATOM 3228 C C . GLY A 1 438 ? -14.957 -13.067 -15.312 1.00 79.50 438 GLY A C 1
ATOM 3229 O O . GLY A 1 438 ? -13.918 -13.209 -14.677 1.00 79.50 438 GLY A O 1
ATOM 3230 N N . PRO A 1 439 ? -15.660 -11.918 -15.261 1.00 79.81 439 PRO A N 1
ATOM 3231 C CA . PRO A 1 439 ? -15.157 -10.677 -14.667 1.00 79.81 439 PRO A CA 1
ATOM 3232 C C . PRO A 1 439 ? -15.454 -10.548 -13.162 1.00 79.81 439 PRO A C 1
ATOM 3234 O O . PRO A 1 439 ? -15.417 -9.450 -12.602 1.00 79.81 439 PRO A O 1
ATOM 3237 N N . THR A 1 440 ? -15.823 -11.617 -12.464 1.00 91.44 440 THR A N 1
ATOM 3238 C CA . THR A 1 440 ? -16.106 -11.548 -11.023 1.00 91.44 440 THR A CA 1
ATOM 3239 C C . THR A 1 440 ? -14.815 -11.658 -10.223 1.00 91.44 440 THR A C 1
ATOM 3241 O O . THR A 1 440 ? -14.075 -12.620 -10.386 1.00 91.44 440 THR A O 1
ATOM 3244 N N . LEU A 1 441 ? -14.555 -10.688 -9.341 1.00 95.31 441 LEU A N 1
ATOM 3245 C CA . LEU A 1 441 ? -13.374 -10.719 -8.474 1.00 95.31 441 LEU A CA 1
ATOM 3246 C C . LEU A 1 441 ? -13.402 -11.941 -7.550 1.00 95.31 441 LEU A C 1
ATOM 3248 O O . LEU A 1 441 ? -14.434 -12.229 -6.940 1.00 95.31 441 LEU A O 1
ATOM 3252 N N . VAL A 1 442 ? -12.255 -12.598 -7.400 1.00 96.56 442 VAL A N 1
ATOM 3253 C CA . VAL A 1 442 ? -12.090 -13.795 -6.566 1.00 96.56 442 VAL A CA 1
ATOM 3254 C C . VAL A 1 442 ? -11.334 -13.429 -5.294 1.00 96.56 442 VAL A C 1
ATOM 3256 O O . VAL A 1 442 ? -10.404 -12.623 -5.331 1.00 96.56 442 VAL A O 1
ATOM 3259 N N . ARG A 1 443 ? -11.748 -13.998 -4.155 1.00 97.06 443 ARG A N 1
ATOM 3260 C CA . ARG A 1 443 ? -11.017 -13.856 -2.889 1.00 97.06 443 ARG A CA 1
ATOM 3261 C C . ARG A 1 443 ? -9.673 -14.567 -3.015 1.00 97.06 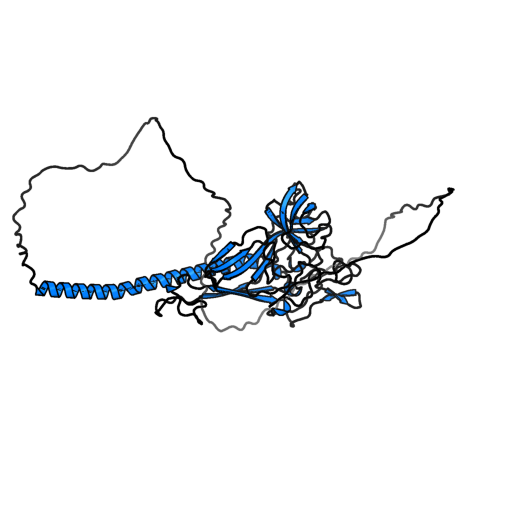443 ARG A C 1
ATOM 3263 O O . ARG A 1 443 ? -9.639 -15.754 -3.323 1.00 97.06 443 ARG A O 1
ATOM 3270 N N . MET A 1 444 ? -8.593 -13.850 -2.757 1.00 96.88 444 MET A N 1
ATOM 3271 C CA . MET A 1 444 ? -7.236 -14.376 -2.848 1.00 96.88 444 MET A CA 1
ATOM 3272 C C . MET A 1 444 ? -6.890 -15.074 -1.534 1.00 96.88 444 MET A C 1
ATOM 3274 O O . MET A 1 444 ? -7.019 -14.484 -0.459 1.00 96.88 444 MET A O 1
ATOM 3278 N N . ALA A 1 445 ? -6.502 -16.346 -1.609 1.00 94.88 445 ALA A N 1
ATOM 3279 C CA . ALA A 1 445 ? -6.007 -17.072 -0.447 1.00 94.88 445 ALA A CA 1
ATOM 3280 C C . ALA A 1 445 ? -4.611 -16.548 -0.063 1.00 94.88 445 ALA A C 1
ATOM 3282 O O . ALA A 1 445 ? -3.839 -16.245 -0.968 1.00 94.88 445 ALA A O 1
ATOM 3283 N N . PRO A 1 446 ? -4.246 -16.502 1.232 1.00 95.06 446 PRO A N 1
ATOM 3284 C CA . PRO A 1 446 ? -2.919 -16.061 1.671 1.00 95.06 446 PRO A CA 1
ATOM 3285 C C . PRO A 1 446 ? -1.748 -16.732 0.946 1.00 95.06 446 PRO A C 1
ATOM 3287 O O . PRO A 1 446 ? -0.766 -16.072 0.640 1.00 95.06 446 PRO A O 1
ATOM 3290 N N . ALA A 1 447 ? -1.874 -18.027 0.634 1.00 94.50 447 ALA A N 1
ATOM 3291 C CA . ALA A 1 447 ? -0.831 -18.785 -0.052 1.00 94.50 447 ALA A CA 1
ATOM 3292 C C . ALA A 1 447 ? -0.563 -18.309 -1.491 1.00 94.50 447 ALA A C 1
ATOM 3294 O O . ALA A 1 447 ? 0.572 -18.422 -1.926 1.00 94.50 447 ALA A O 1
ATOM 3295 N N . LEU A 1 448 ? -1.573 -17.747 -2.176 1.00 94.81 448 LEU A N 1
ATOM 3296 C CA . LEU A 1 448 ? -1.457 -17.167 -3.529 1.00 94.81 448 LEU A CA 1
ATOM 3297 C C . LEU A 1 448 ? -0.787 -15.782 -3.537 1.00 94.81 448 LEU A C 1
ATOM 3299 O O . LEU A 1 448 ? -0.791 -15.089 -4.543 1.00 94.81 448 LEU A O 1
ATOM 3303 N N . LEU A 1 449 ? -0.398 -15.266 -2.371 1.00 95.50 449 LEU A N 1
ATOM 3304 C CA . LEU A 1 449 ? 0.228 -13.948 -2.237 1.00 95.50 449 LEU A CA 1
ATOM 3305 C C . LEU A 1 449 ? 1.716 -14.085 -1.889 1.00 95.50 449 LEU A C 1
ATOM 3307 O O . LEU A 1 449 ? 2.359 -13.084 -1.569 1.00 95.50 449 LEU A O 1
ATOM 3311 N N . SER A 1 450 ? 2.224 -15.321 -1.876 1.00 95.75 450 SER A N 1
ATOM 3312 C CA . SER A 1 450 ? 3.580 -15.673 -1.461 1.00 95.75 450 SER A CA 1
ATOM 3313 C C . SER A 1 450 ? 4.162 -16.895 -2.196 1.00 95.75 450 SER A C 1
ATOM 3315 O O . SER A 1 450 ? 5.188 -17.425 -1.765 1.00 95.75 450 SER A O 1
ATOM 3317 N N . ASP A 1 451 ? 3.498 -17.413 -3.229 1.00 94.94 451 ASP A N 1
ATOM 3318 C CA . ASP A 1 451 ? 3.909 -18.592 -4.004 1.00 94.94 451 ASP A CA 1
ATOM 3319 C C . ASP A 1 451 ? 4.737 -18.243 -5.251 1.00 94.94 451 ASP A C 1
ATOM 3321 O O . ASP A 1 451 ? 5.444 -19.098 -5.797 1.00 94.94 451 ASP A O 1
ATOM 3325 N N . GLY A 1 452 ? 4.738 -16.974 -5.643 1.00 94.12 452 GLY A N 1
ATOM 3326 C CA . GLY A 1 452 ? 5.334 -16.480 -6.869 1.00 94.12 452 GLY A CA 1
ATOM 3327 C C . GLY A 1 452 ? 4.436 -16.738 -8.086 1.00 94.12 452 GLY A C 1
ATOM 3328 O O . GLY A 1 452 ? 3.420 -17.421 -8.010 1.00 94.12 452 GLY A O 1
ATOM 3329 N N . PRO A 1 453 ? 4.824 -16.253 -9.275 1.00 96.06 453 PRO A N 1
ATOM 3330 C CA . PRO A 1 453 ? 6.169 -15.835 -9.659 1.00 96.06 453 PRO A CA 1
ATOM 3331 C C . PRO A 1 453 ? 6.605 -14.506 -9.032 1.00 96.06 453 PRO A C 1
ATOM 3333 O O . PRO A 1 453 ? 5.800 -13.625 -8.766 1.00 96.06 453 PRO A O 1
ATOM 3336 N N . TRP A 1 454 ? 7.909 -14.350 -8.809 1.00 97.00 454 TRP A N 1
ATOM 3337 C CA . TRP A 1 454 ? 8.472 -13.177 -8.137 1.00 97.00 454 TRP A CA 1
ATOM 3338 C C . TRP A 1 454 ? 8.777 -12.052 -9.129 1.00 97.00 454 TRP A C 1
ATOM 3340 O O . TRP A 1 454 ? 9.400 -12.309 -10.161 1.00 97.00 454 TRP A O 1
ATOM 3350 N N . CYS A 1 455 ? 8.375 -10.822 -8.813 1.00 96.94 455 CYS A N 1
ATOM 3351 C CA . CYS A 1 455 ? 8.730 -9.599 -9.535 1.00 96.94 455 CYS A CA 1
ATOM 3352 C C . CYS A 1 455 ? 9.767 -8.785 -8.735 1.00 96.94 455 CYS A C 1
ATOM 3354 O O . CYS A 1 455 ? 9.555 -8.617 -7.535 1.00 96.94 455 CYS A O 1
ATOM 3356 N N . PRO A 1 456 ? 10.830 -8.238 -9.362 1.00 95.81 456 PRO A N 1
ATOM 3357 C CA . PRO A 1 456 ? 11.201 -8.414 -10.772 1.00 95.81 456 PRO A CA 1
ATOM 3358 C C . PRO A 1 456 ? 11.715 -9.823 -11.093 1.00 95.81 456 PRO A C 1
ATOM 3360 O O . PRO A 1 456 ? 11.573 -10.264 -12.233 1.00 95.81 456 PRO A O 1
ATOM 3363 N N . ASP A 1 457 ? 12.273 -10.526 -10.103 1.00 94.69 457 ASP A N 1
ATOM 3364 C CA . ASP A 1 457 ? 12.692 -11.927 -10.170 1.00 94.69 457 ASP A CA 1
ATOM 3365 C C . ASP A 1 457 ? 12.913 -12.521 -8.754 1.00 94.69 457 ASP A C 1
ATOM 3367 O O . ASP A 1 457 ? 12.805 -11.799 -7.758 1.00 94.69 457 ASP A O 1
ATOM 3371 N N . PRO A 1 458 ? 13.192 -13.836 -8.619 1.00 93.19 458 PRO A N 1
ATOM 3372 C CA . PRO A 1 458 ? 13.371 -14.480 -7.314 1.00 93.19 458 PRO A CA 1
ATOM 3373 C C . PRO A 1 458 ? 14.616 -14.039 -6.528 1.00 93.19 458 PRO A C 1
ATOM 3375 O O . PRO A 1 458 ? 14.703 -14.323 -5.334 1.00 93.19 458 PRO A O 1
ATOM 3378 N N . THR A 1 459 ? 15.594 -13.405 -7.180 1.00 91.94 459 THR A N 1
ATOM 3379 C CA . THR A 1 459 ? 16.883 -13.029 -6.576 1.00 91.94 459 THR A CA 1
ATOM 3380 C C . THR A 1 459 ? 16.872 -11.632 -5.970 1.00 91.94 459 THR A C 1
ATOM 3382 O O . THR A 1 459 ? 17.674 -11.357 -5.077 1.00 91.94 459 THR A O 1
ATOM 3385 N N . SER A 1 460 ? 15.945 -10.775 -6.404 1.00 93.50 460 SER A N 1
ATOM 3386 C CA . SER A 1 460 ? 15.798 -9.430 -5.856 1.00 93.50 460 SER A CA 1
ATOM 3387 C C . SER A 1 460 ? 15.449 -9.479 -4.356 1.00 93.50 460 SER A C 1
ATOM 3389 O O . SER A 1 460 ? 14.519 -10.200 -3.948 1.00 93.50 460 SER A O 1
ATOM 3391 N N . PRO A 1 461 ? 16.175 -8.732 -3.497 1.00 93.31 461 PRO A N 1
ATOM 3392 C CA . PRO A 1 461 ? 15.783 -8.538 -2.112 1.00 93.31 461 PRO A CA 1
ATOM 3393 C C . PRO A 1 461 ? 14.420 -7.863 -2.018 1.00 93.31 461 PRO A C 1
ATOM 3395 O O . PRO A 1 461 ? 13.631 -8.301 -1.202 1.00 93.31 461 PRO A O 1
ATOM 3398 N N . ASN A 1 462 ? 14.074 -6.904 -2.876 1.00 93.25 462 ASN A N 1
ATOM 3399 C CA . ASN A 1 462 ? 12.809 -6.162 -2.779 1.00 93.25 462 ASN A CA 1
ATOM 3400 C C . ASN A 1 462 ? 11.669 -6.805 -3.592 1.00 93.25 462 ASN A C 1
ATOM 3402 O O . ASN A 1 462 ? 10.695 -6.145 -3.960 1.00 93.25 462 ASN A O 1
ATOM 3406 N N . ARG A 1 463 ? 11.773 -8.112 -3.867 1.00 95.94 463 ARG A N 1
ATOM 3407 C CA . ARG A 1 463 ? 10.787 -8.837 -4.670 1.00 95.94 463 ARG A CA 1
ATOM 3408 C C . ARG A 1 463 ? 9.417 -8.931 -4.002 1.00 95.94 463 ARG A C 1
ATOM 3410 O O . ARG A 1 463 ? 9.287 -8.981 -2.777 1.00 95.94 463 ARG A O 1
ATOM 3417 N N . TYR A 1 464 ? 8.396 -9.075 -4.830 1.00 97.38 464 TYR A N 1
ATOM 3418 C CA . TYR A 1 464 ? 7.024 -9.336 -4.410 1.00 97.38 464 TYR A CA 1
ATOM 3419 C C . TYR A 1 464 ? 6.368 -10.372 -5.322 1.00 97.38 464 TYR A C 1
ATOM 3421 O O . TYR A 1 464 ? 6.858 -10.657 -6.417 1.00 97.38 464 TYR A O 1
ATOM 3429 N N . ASP A 1 465 ? 5.269 -10.954 -4.858 1.00 97.69 465 ASP A N 1
ATOM 3430 C CA . ASP A 1 465 ? 4.504 -11.926 -5.630 1.00 97.69 465 ASP A CA 1
ATOM 3431 C C . ASP A 1 465 ? 3.709 -11.239 -6.753 1.00 97.69 465 ASP A C 1
ATOM 3433 O O . ASP A 1 465 ? 2.965 -10.284 -6.511 1.00 97.69 465 ASP A O 1
ATOM 3437 N N . ALA A 1 466 ? 3.849 -11.718 -7.989 1.00 97.56 466 ALA A N 1
ATOM 3438 C CA . ALA A 1 466 ? 3.151 -11.184 -9.150 1.00 97.56 466 ALA A CA 1
ATOM 3439 C C . ALA A 1 466 ? 1.623 -11.247 -9.016 1.00 97.56 466 ALA A C 1
ATOM 3441 O O . ALA A 1 466 ? 0.931 -10.406 -9.598 1.00 97.56 466 ALA A O 1
ATOM 3442 N N . ASP A 1 467 ? 1.073 -12.172 -8.227 1.00 97.25 467 ASP A N 1
ATOM 3443 C CA . ASP A 1 467 ? -0.369 -12.240 -8.003 1.00 97.25 467 ASP A CA 1
ATOM 3444 C C . ASP A 1 467 ? -0.905 -11.013 -7.245 1.00 97.25 467 ASP A C 1
ATOM 3446 O O . ASP A 1 467 ? -2.068 -10.637 -7.424 1.00 97.25 467 ASP A O 1
ATOM 3450 N N . LEU A 1 468 ? -0.057 -10.264 -6.526 1.00 97.94 468 LEU A N 1
ATOM 3451 C CA . LEU A 1 468 ? -0.427 -8.968 -5.939 1.00 97.94 468 LEU A CA 1
ATOM 3452 C C . LEU A 1 468 ? -0.845 -7.930 -6.993 1.00 97.94 468 LEU A C 1
ATOM 3454 O O . LEU A 1 468 ? -1.662 -7.048 -6.708 1.00 97.94 468 LEU A O 1
ATOM 3458 N N . LEU A 1 469 ? -0.377 -8.059 -8.240 1.00 97.19 469 LEU A N 1
ATOM 3459 C CA . LEU A 1 469 ? -0.797 -7.204 -9.359 1.00 97.19 469 LEU A CA 1
ATOM 3460 C C . LEU A 1 469 ? -2.291 -7.360 -9.689 1.00 97.19 469 LEU A C 1
ATOM 3462 O O . LEU A 1 469 ? -2.882 -6.489 -10.340 1.00 97.19 469 LEU A O 1
ATOM 3466 N N . ARG A 1 470 ? -2.924 -8.450 -9.239 1.00 96.50 470 ARG A N 1
ATOM 3467 C CA . ARG A 1 470 ? -4.345 -8.733 -9.465 1.00 96.50 470 ARG A CA 1
ATOM 3468 C C . ARG A 1 470 ? -5.263 -8.005 -8.505 1.00 96.50 470 ARG A C 1
ATOM 3470 O O . ARG A 1 470 ? -6.452 -7.951 -8.795 1.00 96.50 470 ARG A O 1
ATOM 3477 N N . ILE A 1 471 ? -4.775 -7.465 -7.387 1.00 97.81 471 ILE A N 1
ATOM 3478 C CA . ILE A 1 471 ? -5.633 -6.871 -6.353 1.00 97.81 471 ILE A CA 1
ATOM 3479 C C . ILE A 1 471 ? -6.468 -5.729 -6.951 1.00 97.81 471 ILE A C 1
ATOM 3481 O O . ILE A 1 471 ? -5.944 -4.786 -7.546 1.00 97.81 471 ILE A O 1
ATOM 3485 N N . ARG A 1 472 ? -7.793 -5.806 -6.798 1.00 97.50 472 ARG A N 1
ATOM 3486 C CA . ARG A 1 472 ? -8.752 -4.774 -7.251 1.00 97.50 472 ARG A CA 1
ATOM 3487 C C . ARG A 1 472 ? -9.647 -4.259 -6.137 1.00 97.50 472 ARG A C 1
ATOM 3489 O O . ARG A 1 472 ? -10.261 -3.202 -6.283 1.00 97.50 472 ARG A O 1
ATOM 3496 N N . LYS A 1 473 ? -9.733 -5.000 -5.037 1.00 98.06 473 LYS A N 1
ATOM 3497 C CA . LYS A 1 473 ? -10.546 -4.663 -3.875 1.00 98.06 473 LYS A CA 1
ATOM 3498 C C . LYS A 1 473 ? -9.907 -5.224 -2.613 1.00 98.06 473 LYS A C 1
ATOM 3500 O O . LYS A 1 473 ? -9.401 -6.344 -2.613 1.00 98.06 473 LYS A O 1
ATOM 3505 N N . VAL A 1 474 ? -9.985 -4.443 -1.545 1.00 98.62 474 VAL A N 1
ATOM 3506 C CA . VAL A 1 474 ? -9.539 -4.811 -0.203 1.00 98.62 474 VAL A CA 1
ATOM 3507 C C . VAL A 1 474 ? -10.738 -4.716 0.727 1.00 98.62 474 VAL A C 1
ATOM 3509 O O . VAL A 1 474 ? -11.464 -3.720 0.720 1.00 98.62 474 VAL A O 1
ATOM 3512 N N . VAL A 1 475 ? -10.975 -5.763 1.504 1.00 98.62 475 VAL A N 1
ATOM 3513 C CA . VAL A 1 475 ? -11.934 -5.743 2.606 1.00 98.62 475 VAL A CA 1
ATOM 3514 C C . VAL A 1 475 ? -11.147 -5.538 3.884 1.00 98.62 475 VAL A C 1
ATOM 3516 O O . VAL A 1 475 ? -10.209 -6.281 4.156 1.00 98.62 475 VAL A O 1
ATOM 3519 N N . VAL A 1 476 ? -11.520 -4.511 4.634 1.00 98.50 476 VAL A N 1
ATOM 3520 C CA . VAL A 1 476 ? -10.882 -4.140 5.893 1.00 98.50 476 VAL A CA 1
ATOM 3521 C C . VAL A 1 476 ? -11.878 -4.408 7.006 1.00 98.50 476 VAL A C 1
ATOM 3523 O O . VAL A 1 476 ? -12.999 -3.894 6.958 1.00 98.50 476 VAL A O 1
ATOM 3526 N N . THR A 1 477 ? -11.470 -5.185 8.001 1.00 98.62 477 THR A N 1
ATOM 3527 C CA . THR A 1 477 ? -12.241 -5.391 9.229 1.00 98.62 477 THR A CA 1
ATOM 3528 C C . THR A 1 477 ? -11.456 -4.813 10.393 1.00 98.62 477 THR A C 1
ATOM 3530 O O . THR A 1 477 ? -10.298 -5.176 10.597 1.00 98.62 477 THR A O 1
ATOM 3533 N N . VAL A 1 478 ? -12.084 -3.908 11.139 1.00 98.25 478 VAL A N 1
ATOM 3534 C CA . VAL A 1 478 ? -11.509 -3.245 12.311 1.00 98.25 478 VAL A CA 1
ATOM 3535 C C . VAL A 1 478 ? -12.399 -3.515 13.513 1.00 98.25 478 VAL A C 1
ATOM 3537 O O . VAL A 1 478 ? -13.603 -3.281 13.440 1.00 98.25 478 VAL A O 1
ATOM 3540 N N . ARG A 1 479 ? -11.804 -3.951 14.624 1.00 97.94 479 ARG A N 1
ATOM 3541 C CA . ARG A 1 479 ? -12.482 -4.171 15.903 1.00 97.94 479 ARG A CA 1
ATOM 3542 C C . ARG A 1 479 ? -11.841 -3.310 16.986 1.00 97.94 479 ARG A C 1
ATOM 3544 O O . ARG A 1 479 ? -10.625 -3.354 17.165 1.00 97.94 479 ARG A O 1
ATOM 3551 N N . ALA A 1 480 ? -12.656 -2.542 17.700 1.00 97.81 480 ALA A N 1
ATOM 3552 C CA . ALA A 1 480 ? -12.234 -1.696 18.813 1.00 97.81 480 ALA A CA 1
ATOM 3553 C C . ALA A 1 480 ? -12.909 -2.141 20.114 1.00 97.81 480 ALA A C 1
ATOM 3555 O O . ALA A 1 480 ? -14.075 -2.543 20.099 1.00 97.81 480 ALA A O 1
ATOM 3556 N N . GLU A 1 481 ? -12.182 -2.044 21.223 1.00 96.75 481 GLU A N 1
ATOM 3557 C CA . GLU A 1 481 ? -12.674 -2.344 22.572 1.00 96.75 481 GLU A CA 1
ATOM 3558 C C . GLU A 1 481 ? -12.792 -1.065 23.409 1.00 96.75 481 GLU A C 1
ATOM 3560 O O . GLU A 1 481 ? -12.043 -0.099 23.204 1.00 96.75 481 GLU A O 1
ATOM 3565 N N . ALA A 1 482 ? -13.695 -1.070 24.395 1.00 95.62 482 ALA A N 1
ATOM 3566 C CA . ALA A 1 482 ? -13.805 0.018 25.369 1.00 95.62 482 ALA A CA 1
ATOM 3567 C C . ALA A 1 482 ? -12.455 0.257 26.062 1.00 95.62 482 ALA A C 1
ATOM 3569 O O . ALA A 1 482 ? -11.809 -0.699 26.495 1.00 95.62 482 ALA A O 1
ATOM 3570 N N . ALA A 1 483 ? -12.039 1.522 26.187 1.00 93.31 483 ALA A N 1
ATOM 3571 C CA . ALA A 1 483 ? -10.732 1.857 26.760 1.00 93.31 483 ALA A CA 1
ATOM 3572 C C . ALA A 1 483 ? -10.691 1.569 28.270 1.00 93.31 483 ALA A C 1
ATOM 3574 O O . ALA A 1 483 ? -9.687 1.123 28.823 1.00 93.31 483 ALA A O 1
ATOM 3575 N N . LEU A 1 484 ? -11.821 1.783 28.948 1.00 92.44 484 LEU A N 1
ATOM 3576 C CA . LEU A 1 484 ? -11.959 1.523 30.373 1.00 92.44 484 LEU A CA 1
ATOM 3577 C C . LEU A 1 484 ? -12.239 0.043 30.657 1.00 92.44 484 LEU A C 1
ATOM 3579 O O . LEU A 1 484 ? -13.334 -0.466 30.409 1.00 92.44 484 LEU A O 1
ATOM 3583 N N . ALA A 1 485 ? -11.291 -0.623 31.321 1.00 91.75 485 ALA A N 1
ATOM 3584 C CA . ALA A 1 485 ? -11.463 -1.998 31.796 1.00 91.75 485 ALA A CA 1
ATOM 3585 C C . ALA A 1 485 ? -12.684 -2.175 32.721 1.00 91.75 485 ALA A C 1
ATOM 3587 O O . ALA A 1 485 ? -13.286 -3.244 32.743 1.00 91.75 485 ALA A O 1
ATOM 3588 N N . SER A 1 486 ? -13.102 -1.134 33.448 1.00 91.44 486 SER A N 1
ATOM 3589 C CA . SER A 1 486 ? -14.292 -1.158 34.316 1.00 91.44 486 SER A CA 1
ATOM 3590 C C . SER A 1 486 ? -15.622 -1.266 33.564 1.00 91.44 486 SER A C 1
ATOM 3592 O O . SER A 1 486 ? -16.648 -1.536 34.191 1.00 91.44 486 SER A O 1
ATOM 3594 N N . LEU A 1 487 ? -15.609 -1.080 32.241 1.00 92.94 487 LEU A N 1
ATOM 3595 C CA . LEU A 1 487 ? -16.763 -1.233 31.351 1.00 92.94 487 LEU A CA 1
ATOM 3596 C C . LEU A 1 487 ? -16.667 -2.481 30.465 1.00 92.94 487 LEU A C 1
ATOM 3598 O O . LEU A 1 487 ? -17.598 -2.783 29.716 1.00 92.94 487 LEU A O 1
ATOM 3602 N N . ARG A 1 488 ? -15.565 -3.230 30.566 1.00 93.38 488 ARG A N 1
ATOM 3603 C CA . ARG A 1 488 ? -15.379 -4.506 29.876 1.00 93.38 488 ARG A CA 1
ATOM 3604 C C . ARG A 1 488 ? -15.819 -5.664 30.773 1.00 93.38 488 ARG A C 1
ATOM 3606 O O . ARG A 1 488 ? -15.567 -5.666 31.980 1.00 93.38 488 ARG A O 1
ATOM 3613 N N . GLY A 1 489 ? -16.513 -6.636 30.188 1.00 92.56 489 GLY A N 1
ATOM 3614 C CA . GLY A 1 489 ? -16.900 -7.876 30.863 1.00 92.56 489 GLY A CA 1
ATOM 3615 C C . GLY A 1 489 ? -15.780 -8.917 30.801 1.00 92.56 489 GLY A C 1
ATOM 3616 O O . GLY A 1 489 ? -14.693 -8.617 30.310 1.00 92.56 489 GLY A O 1
ATOM 3617 N N . PRO A 1 490 ? -16.014 -10.150 31.274 1.00 91.88 490 PRO A N 1
ATOM 3618 C CA . PRO A 1 490 ? -15.083 -11.254 31.059 1.00 91.88 490 PRO A CA 1
ATOM 3619 C C . PRO A 1 490 ? -14.791 -11.456 29.565 1.00 91.88 490 PRO A C 1
ATOM 3621 O O . PRO A 1 490 ? -15.683 -11.268 28.733 1.00 91.88 490 PRO A O 1
ATOM 3624 N N . ALA A 1 491 ? -13.562 -11.864 29.236 1.00 92.31 491 ALA A N 1
ATOM 3625 C CA . ALA A 1 491 ? -13.175 -12.156 27.857 1.00 92.31 491 ALA A CA 1
ATOM 3626 C C . ALA A 1 491 ? -14.097 -13.228 27.245 1.00 92.31 491 ALA A C 1
ATOM 3628 O O . ALA A 1 491 ? -14.466 -14.202 27.907 1.00 92.31 491 ALA A O 1
ATOM 3629 N N . GLY A 1 492 ? -14.479 -13.046 25.983 1.00 91.19 492 GLY A N 1
ATOM 3630 C CA . GLY A 1 492 ? -15.439 -13.898 25.291 1.00 91.19 492 GLY A CA 1
ATOM 3631 C C . GLY A 1 492 ? -15.878 -13.312 23.951 1.00 91.19 492 GLY A C 1
ATOM 3632 O O . GLY A 1 492 ? -15.165 -12.534 23.327 1.00 91.19 492 GLY A O 1
ATOM 3633 N N . SER A 1 493 ? -17.080 -13.660 23.489 1.00 89.94 493 SER A N 1
ATOM 3634 C CA . SER A 1 493 ? -17.585 -13.190 22.188 1.00 89.94 493 SER A CA 1
ATOM 3635 C C . SER A 1 493 ? -17.720 -11.663 22.109 1.00 89.94 493 SER A C 1
ATOM 3637 O O . SER A 1 493 ? -17.395 -11.068 21.080 1.00 89.94 493 SER A O 1
ATOM 3639 N N . LEU A 1 494 ? -18.159 -11.035 23.203 1.00 91.69 494 LEU A N 1
ATOM 3640 C CA . LEU A 1 494 ? -18.387 -9.591 23.304 1.00 91.69 494 LEU A CA 1
ATOM 3641 C C . LEU A 1 494 ? -17.127 -8.781 23.634 1.00 91.69 494 LEU A C 1
ATOM 3643 O O . LEU A 1 494 ? -17.115 -7.582 23.379 1.00 91.69 494 LEU A O 1
ATOM 3647 N N . PHE A 1 495 ? -16.096 -9.417 24.195 1.00 94.25 495 PHE A N 1
ATOM 3648 C CA . PHE A 1 495 ? -14.900 -8.750 24.713 1.00 94.25 495 PHE A CA 1
ATOM 3649 C C . PHE A 1 495 ? -13.660 -9.544 24.332 1.00 94.25 495 PHE A C 1
ATOM 3651 O O . PHE A 1 495 ? -13.459 -10.650 24.833 1.00 94.25 495 PHE A O 1
ATOM 3658 N N . THR A 1 496 ? -12.822 -8.979 23.469 1.00 94.06 496 THR A N 1
ATOM 3659 C CA . THR A 1 496 ? -11.544 -9.598 23.093 1.00 94.06 496 THR A CA 1
ATOM 3660 C C . THR A 1 496 ? -10.645 -9.716 24.319 1.00 94.06 496 THR A C 1
ATOM 3662 O O . THR A 1 496 ? -10.117 -10.793 24.597 1.00 94.06 496 THR A O 1
ATOM 3665 N N . HIS A 1 497 ? -10.563 -8.642 25.108 1.00 93.12 497 HIS A N 1
ATOM 3666 C CA . HIS A 1 497 ? -9.878 -8.636 26.394 1.00 93.12 497 HIS A CA 1
ATOM 3667 C C . HIS A 1 497 ? -10.859 -8.429 27.543 1.00 93.12 497 HIS A C 1
ATOM 3669 O O . HIS A 1 497 ? -11.802 -7.639 27.469 1.00 93.12 497 HIS A O 1
ATOM 3675 N N . GLY A 1 498 ? -10.619 -9.160 28.630 1.00 91.25 498 GLY A N 1
ATOM 3676 C CA . GLY A 1 498 ? -11.439 -9.080 29.829 1.00 91.25 498 GLY A CA 1
ATOM 3677 C C . GLY A 1 498 ? -11.296 -7.735 30.542 1.00 91.25 498 GLY A C 1
ATOM 3678 O O . GLY A 1 498 ? -10.244 -7.097 30.521 1.00 91.25 498 GLY A O 1
ATOM 3679 N N . GLY A 1 499 ? -12.366 -7.316 31.207 1.00 91.50 499 GLY A N 1
ATOM 3680 C CA . GLY A 1 499 ? -12.374 -6.181 32.117 1.00 91.50 499 GLY A CA 1
ATOM 3681 C C . GLY A 1 499 ? -12.632 -6.549 33.567 1.00 91.50 499 GLY A C 1
ATOM 3682 O O . GLY A 1 499 ? -12.678 -7.714 33.954 1.00 91.50 499 GLY A O 1
ATOM 3683 N N . THR A 1 500 ? -12.829 -5.512 34.374 1.00 91.56 500 THR A N 1
ATOM 3684 C CA . THR A 1 500 ? -13.129 -5.600 35.806 1.00 91.56 500 THR A CA 1
ATOM 3685 C C . THR A 1 500 ? -14.617 -5.414 36.109 1.00 91.56 500 THR A C 1
ATOM 3687 O O . THR A 1 500 ? -15.006 -5.382 37.279 1.00 91.56 500 THR A O 1
ATOM 3690 N N . SER A 1 501 ? -15.477 -5.289 35.089 1.00 86.62 501 SER A N 1
ATOM 3691 C CA . SER A 1 501 ? -16.911 -5.102 35.307 1.00 86.62 501 SER A CA 1
ATOM 3692 C C . SER A 1 501 ? -17.564 -6.365 35.870 1.00 86.62 501 SER A C 1
ATOM 3694 O O . SER A 1 501 ? -17.588 -7.416 35.233 1.00 86.62 501 SER A O 1
ATOM 3696 N N . GLY A 1 502 ? -18.147 -6.244 37.066 1.00 75.75 502 GLY A N 1
ATOM 3697 C CA . GLY A 1 502 ? -18.881 -7.321 37.740 1.00 75.75 502 GLY A CA 1
ATOM 3698 C C . GLY A 1 502 ? -20.394 -7.346 37.479 1.00 75.75 502 GLY A C 1
ATOM 3699 O O . GLY A 1 502 ? -21.091 -8.130 38.115 1.00 75.75 502 GLY A O 1
ATOM 3700 N N . GLY A 1 503 ? -20.939 -6.483 36.607 1.00 70.00 503 GLY A N 1
ATOM 3701 C CA . GLY A 1 503 ? -22.392 -6.375 36.397 1.00 70.00 503 GLY A CA 1
ATOM 3702 C C . GLY A 1 503 ? -22.799 -6.012 34.965 1.00 70.00 503 GLY A C 1
ATOM 3703 O O . GLY A 1 503 ? -22.241 -5.095 34.369 1.00 70.00 503 GLY A O 1
ATOM 3704 N N . GLY A 1 504 ? -23.818 -6.700 34.432 1.00 65.75 504 GLY A N 1
ATOM 3705 C CA . GLY A 1 504 ? -24.223 -6.632 33.017 1.00 65.75 504 GLY A CA 1
ATOM 3706 C C . GLY A 1 504 ? -24.754 -5.281 32.516 1.00 65.75 504 GLY A C 1
ATOM 3707 O O . GLY A 1 504 ? -24.655 -4.996 31.330 1.00 65.75 504 GLY A O 1
ATOM 3708 N N . GLY A 1 505 ? -25.260 -4.413 33.400 1.00 67.31 505 GLY A N 1
ATOM 3709 C CA . GLY A 1 505 ? -25.807 -3.094 33.029 1.00 67.31 505 GLY A CA 1
ATOM 3710 C C . GLY A 1 505 ? -24.765 -1.998 32.760 1.00 67.31 505 GLY A C 1
ATOM 3711 O O . GLY A 1 505 ? -25.121 -0.826 32.720 1.00 67.31 505 GLY A O 1
ATOM 3712 N N . ARG A 1 506 ? -23.478 -2.352 32.669 1.00 78.56 506 ARG A N 1
ATOM 3713 C CA . ARG A 1 506 ? -22.327 -1.429 32.557 1.00 78.56 506 ARG A CA 1
ATOM 3714 C C . ARG A 1 506 ? -21.357 -1.824 31.444 1.00 78.56 506 ARG A C 1
ATOM 3716 O O . ARG A 1 506 ? -20.205 -1.407 31.441 1.00 78.56 506 ARG A O 1
ATOM 3723 N N . LEU A 1 507 ? -21.797 -2.724 30.577 1.00 89.75 507 LEU A N 1
ATOM 3724 C CA . LEU A 1 507 ? -20.948 -3.401 29.619 1.00 89.75 507 LEU A CA 1
ATOM 3725 C C . LEU A 1 507 ? -20.981 -2.668 28.285 1.00 89.75 507 LEU A C 1
ATOM 3727 O O . LEU A 1 507 ? -22.045 -2.513 27.691 1.00 89.75 507 LEU A O 1
ATOM 3731 N N . VAL A 1 508 ? -19.809 -2.250 27.821 1.00 94.25 508 VAL A N 1
ATOM 3732 C CA . VAL A 1 508 ? -19.626 -1.672 26.490 1.00 94.25 508 VAL A CA 1
ATOM 3733 C C . VAL A 1 508 ? -18.891 -2.706 25.636 1.00 94.25 508 VAL A C 1
ATOM 3735 O O . VAL A 1 508 ? -17.665 -2.771 25.710 1.00 94.25 508 VAL A O 1
ATOM 3738 N N . PRO A 1 509 ? -19.615 -3.566 24.894 1.00 95.31 509 PRO A N 1
ATOM 3739 C CA . PRO A 1 509 ? -18.995 -4.620 24.099 1.00 95.31 509 PRO A CA 1
ATOM 3740 C C . PRO A 1 509 ? -18.136 -4.032 22.981 1.00 95.31 509 PRO A C 1
ATOM 3742 O O . PRO A 1 509 ? -18.371 -2.908 22.525 1.00 95.31 509 PRO A O 1
ATOM 3745 N N . ASP A 1 510 ? -17.180 -4.827 22.508 1.00 97.12 510 ASP A N 1
ATOM 3746 C CA . ASP A 1 510 ? -16.376 -4.475 21.347 1.00 97.12 510 ASP A CA 1
ATOM 3747 C C . ASP A 1 510 ? -17.278 -4.170 20.148 1.00 97.12 510 ASP A C 1
ATOM 3749 O O . ASP A 1 510 ? -18.298 -4.828 19.916 1.00 97.12 510 ASP A O 1
ATOM 3753 N N . GLN A 1 511 ? -16.865 -3.193 19.348 1.00 97.56 511 GLN A N 1
ATOM 3754 C CA . GLN A 1 511 ? -17.535 -2.854 18.102 1.00 97.56 511 GLN A CA 1
ATOM 3755 C C . GLN A 1 511 ? -16.632 -3.197 16.923 1.00 97.56 511 GLN A C 1
ATOM 3757 O O . GLN A 1 511 ? -15.438 -2.896 16.925 1.00 97.56 511 GLN A O 1
ATOM 3762 N N . GLU A 1 512 ? -17.221 -3.818 15.905 1.00 97.56 512 GLU A N 1
ATOM 3763 C CA . GLU A 1 512 ? -16.534 -4.209 14.680 1.00 97.56 512 GLU A CA 1
ATOM 3764 C C . GLU A 1 512 ? -17.159 -3.509 13.474 1.00 97.56 512 GLU A C 1
ATOM 3766 O O . GLU A 1 512 ? -18.381 -3.460 13.316 1.00 97.56 512 GLU A O 1
ATOM 3771 N N . VAL A 1 513 ? -16.305 -2.976 12.605 1.00 97.75 513 VAL A N 1
ATOM 3772 C CA . VAL A 1 513 ? -16.690 -2.381 11.329 1.00 97.75 513 VAL A CA 1
ATOM 3773 C C . VAL A 1 513 ? -15.951 -3.098 10.214 1.00 97.75 513 VAL A C 1
ATOM 3775 O O . VAL A 1 513 ? -14.727 -3.218 10.232 1.00 97.75 513 VAL A O 1
ATOM 3778 N N . ARG A 1 514 ? -16.708 -3.529 9.204 1.00 98.25 514 ARG A N 1
ATOM 3779 C CA . ARG A 1 514 ? -16.185 -4.151 7.990 1.00 98.25 514 ARG A CA 1
ATOM 3780 C C . ARG A 1 514 ? -16.547 -3.310 6.778 1.00 98.25 514 ARG A C 1
ATOM 3782 O O . ARG A 1 514 ? -17.726 -3.083 6.506 1.00 98.25 514 ARG A O 1
ATOM 3789 N N . VAL A 1 515 ? -15.540 -2.870 6.031 1.00 97.94 515 VAL A N 1
ATOM 3790 C CA . VAL A 1 515 ? -15.709 -2.053 4.823 1.00 97.94 515 VAL A CA 1
ATOM 3791 C C . VAL A 1 515 ? -15.043 -2.707 3.625 1.00 97.94 515 VAL A C 1
ATOM 3793 O O . VAL A 1 515 ? -14.029 -3.388 3.749 1.00 97.94 515 VAL A O 1
ATOM 3796 N N . GLN A 1 516 ? -15.615 -2.492 2.444 1.00 98.06 516 GLN A N 1
ATOM 3797 C CA . GLN A 1 516 ? -15.029 -2.926 1.179 1.00 98.06 516 GLN A CA 1
ATOM 3798 C C . GLN A 1 516 ? -14.569 -1.697 0.404 1.00 98.06 516 GLN A C 1
ATOM 3800 O O . GLN A 1 516 ? -15.367 -0.802 0.131 1.00 98.06 516 GLN A O 1
ATOM 3805 N N . ILE A 1 517 ? -13.296 -1.664 0.027 1.00 98.25 517 ILE A N 1
ATOM 3806 C CA . ILE A 1 517 ? -12.680 -0.534 -0.663 1.00 98.25 517 ILE A CA 1
ATOM 3807 C C . ILE A 1 517 ? -12.162 -1.030 -2.008 1.00 98.25 517 ILE A C 1
ATOM 3809 O O . ILE A 1 517 ? -11.431 -2.015 -2.081 1.00 98.25 517 ILE A O 1
ATOM 3813 N N . SER A 1 518 ? -12.562 -0.355 -3.085 1.00 97.50 518 SER A N 1
ATOM 3814 C CA . SER A 1 518 ? -12.070 -0.622 -4.441 1.00 97.50 518 SER A CA 1
ATOM 3815 C C . SER A 1 518 ? -11.187 0.551 -4.870 1.00 97.50 518 SER A C 1
ATOM 3817 O O . SER A 1 518 ? -11.727 1.610 -5.205 1.00 97.50 518 SER A O 1
ATOM 3819 N N . PRO A 1 519 ? -9.848 0.413 -4.816 1.00 97.31 519 PRO A N 1
ATOM 3820 C CA . PRO A 1 519 ? -8.928 1.477 -5.199 1.00 97.31 519 PRO A CA 1
ATOM 3821 C C . PRO A 1 519 ? -9.184 1.940 -6.628 1.00 97.31 519 PRO A C 1
ATOM 3823 O O . PRO A 1 519 ? -9.251 1.127 -7.554 1.00 97.31 519 PRO A O 1
ATOM 3826 N N . ARG A 1 520 ? -9.338 3.251 -6.828 1.00 94.31 520 ARG A N 1
ATOM 3827 C CA . ARG A 1 520 ? -9.810 3.787 -8.115 1.00 94.31 520 ARG A CA 1
ATOM 3828 C C . ARG A 1 520 ? -8.811 3.520 -9.234 1.00 94.31 520 ARG A C 1
ATOM 3830 O O . ARG A 1 520 ? -9.200 3.135 -10.331 1.00 94.31 520 ARG A O 1
ATOM 3837 N N . ASN A 1 521 ? -7.526 3.673 -8.927 1.00 95.06 521 ASN A N 1
ATOM 3838 C CA . ASN A 1 521 ? -6.460 3.575 -9.915 1.00 95.06 521 ASN A CA 1
ATOM 3839 C C . ASN A 1 521 ? -6.179 2.130 -10.345 1.00 95.06 521 ASN A C 1
ATOM 3841 O O . ASN A 1 521 ? -5.796 1.907 -11.487 1.00 95.06 521 ASN A O 1
ATOM 3845 N N . LEU A 1 522 ? -6.441 1.146 -9.478 1.00 95.81 522 LEU A N 1
ATOM 3846 C CA . LEU A 1 522 ? -6.288 -0.276 -9.808 1.00 95.81 522 LEU A CA 1
ATOM 3847 C C . LEU A 1 522 ? -7.426 -0.811 -10.687 1.00 95.81 522 LEU A C 1
ATOM 3849 O O . LEU A 1 522 ? -7.297 -1.878 -11.271 1.00 95.81 522 LEU A O 1
ATOM 3853 N N . ASN A 1 523 ? -8.542 -0.086 -10.790 1.00 93.00 523 ASN A N 1
ATOM 3854 C CA . ASN A 1 523 ? -9.719 -0.494 -11.560 1.00 93.00 523 ASN A CA 1
ATOM 3855 C C . ASN A 1 523 ? -9.868 0.276 -12.887 1.00 93.00 523 ASN A C 1
ATOM 3857 O O . ASN A 1 523 ? -10.915 0.208 -13.530 1.00 93.00 523 ASN A O 1
ATOM 3861 N N . LEU A 1 524 ? -8.841 1.020 -13.313 1.00 83.12 524 LEU A N 1
ATOM 3862 C CA . LEU A 1 524 ? -8.875 1.771 -14.568 1.00 83.12 524 LEU A CA 1
ATOM 3863 C C . LEU A 1 524 ? -8.887 0.822 -15.774 1.00 83.12 524 LEU A C 1
ATOM 3865 O O . LEU A 1 524 ? -7.943 0.072 -15.993 1.00 83.12 524 LEU A O 1
ATOM 3869 N N . GLY A 1 525 ? -9.932 0.909 -16.600 1.00 67.56 525 GLY A N 1
ATOM 3870 C CA . GLY A 1 525 ? -10.026 0.156 -17.856 1.00 67.56 525 GLY A CA 1
ATOM 3871 C C . GLY A 1 525 ? -10.448 -1.311 -17.715 1.00 67.56 525 GLY A C 1
ATOM 3872 O O . GLY A 1 525 ? -10.277 -2.051 -18.684 1.00 67.56 525 GLY A O 1
ATOM 3873 N N . ARG A 1 526 ? -10.969 -1.703 -16.545 1.00 65.06 526 ARG A N 1
ATOM 3874 C CA . ARG A 1 526 ? -11.675 -2.972 -16.323 1.00 65.06 526 ARG A CA 1
ATOM 3875 C C . ARG A 1 526 ? -13.097 -2.935 -16.873 1.00 65.06 526 ARG A C 1
ATOM 3877 O O . ARG A 1 526 ? -13.737 -1.865 -16.749 1.00 65.06 526 ARG A O 1
#

pLDDT: mean 78.33, std 25.1, range [28.34, 98.62]

Foldseek 3Di:
DDDDDDDDDDDDDDDDDDYDDDDDDDDDDDDDDDDDDDDDDDDDDDDDDDDDDDDDDDDDDDDDDDDDDDDDDDDDDDDDDDDDDDDDDDDDDDDDDDDDDDDDDDDDDDDDDDDDDDDDDDDDDDDDDDDDDDDPPPPPPPPDDPVNVVVVVVVVVVVVVVVCVVVVLVVLVVVLVVLLVVQVVLVVLVCVVVQVLLQQFQAEACWDQPHAGCQQFAQQKAQFAAWQPPGDQALAHDFFKMKGKHFPHFFKFWWQAKAFLAFFKTQTDPDIQADPPQQCSRDDAQFWKKWTDLLRDIWIWGFHDDDRRMTGTHTTHPGWRAIHGGGTMMGGMWIWMWGWDDDPVVQWTFTWIDGRYPDDIHGRGTQWNDKGKWFWFWQDAKDADDDPPDSHDPRIPGYGDFDQQQDDRDPDHRRDAFQWDADPVRDTDGPDDGRDPDGDIDTDDSCQFRVAPWVSHPRTSNIGHSRSSGTFKMKMKIKGDRPALCQADPDDPFDVHHGPDPDDSNHNGIDMDIDMHGHPRSPPPD

Secondary structure (DSSP, 8-state):
----------------------------------------------------------------------------PPPPPP-----------------------------------------------PPP---------PPPPHHHHHHHHHHHHHHHHHHHHHHHHHHHHHHHHHHHHHHHHHHHHHHHHHHHHHHHTT---SSSTT-S-GGGTS-SEESS--SSSSPPPTT---TTEEEEEEEEEEEEEEBSS-EESSSEEEEBPP-TTPPTT-TTTT--TT-EEEEE-TTS-EEEEEEEEEETTEEEEEESS---S-EE-TT-EEEEEEEEEEEEEEETTTTEEEEEEE-SSSSPPEEEEESEEEEEEEEEE-SSPP-B-S-TT-SSS--BSSSPPPPPTT---SSSPTT--SSEEE-TTS-EEESSPP-SSSS--EEPPGGGGSS--EES-TT-TT-EEGGGGGEEEEEEEEEE--S-GGG--SSSSS-SS--S--SGGG----EEEEEEE--TGGGTT-

Radius of gyration: 40.44 Å; chains: 1; bounding box: 116×99×134 Å

Sequence (526 aa):
MWSRTTIHSPQCSRPRSSSSCSACPGASIRPASRPATPQPTSPCRRSGQGAPDSRRRRRALSRPTSAATAIFSARRGPVRPSLGARSAAWFGQRASPAGARHRESGGGTGPRPRRGQAARRQDSQGRMIMPRNQQSAGVGIDGFTLIELLISTFVFLVLMAAAFHVVAPNERAIGAEAETSDLQQRLRVAIDSLSTDLLMAGGGASRGARAGSLSYSFASILPYRHGLRNTDTPGSYKADTITIVYATGGAQTTIGESVAARSGNVLVAAGAGCPVNDPACGFNVGMTAVIFDDTGAFDVFTVTDVQGAQLGLQHNLADDPHTYPVGSVIVEAASRTYYLKADVATDTFQLIRYDGGRGADVPVVDHLVGLTFEYFGEPLPPQMRLALSNPVGPWTTYGPKPPPAAVATSAYPPGENCAFALDATSTPVPRMSTWAAGPTLVRMAPALLSDGPWCPDPTSPNRYDADLLRIRKVVVTVRAEAALASLRGPAGSLFTHGGTSGGGGRLVPDQEVRVQISPRNLNLGR